Protein 8KHV (pdb70)

Sequence (579 aa):
MPGHPRLLLLSGEEDALKRTISADKTWEKLHQAIVAECDQLVGIEPLKRIQIGRRLLDKSREALRRIFYLSYAWRMTHQLNYLQRAETELLTIAAFSDWNPTHFLDVAEMTMAVSIGYDWLYNDLSEQSRSTIKEAILKKGIEPSMDSKYNSWLRSSNNWNQVCNAGITYGAIAVYEDQPEQSKALISRAVSAVVLPMGDYKPDGAYPEGYSYWGYGTSFNVMLISALDKLFGNDFGLSAQPGFLKTAGYLENMTAPSGNAYNYSDSGLSGELQPAMFWFAKKLNDPSLLWVERSRLMNSNPQNHLRNRLLPAALLWSNGVKVAQMNAPKEAMWVGEGKTPVALMRTSWTDPAAIFVGMKGGSPGTSHAHMDVGSFVMEADGVRWAMDFGMQEYESLESKGVDLWNMKQNSQRWQILRYNNFAHNTLSINDELQAVDGKAPLTAHSSSANFMNAQVDLSSLYKQSIAKANRGIAVVDKAYVVVQDEIETSPAEATVRWTLLTSATVKVTGANQAELTKDGKVLTIQVMEPAQIDFKTWPTEPVYDFDAPNPGTTLVGFEVKLPANTKSVIQVTLTPGSS

Organism: NCBI:txid1597977

Nearest PDB structures (foldseek):
  8khv-assembly1_A  TM=1.002E+00  e=0.000E+00  Spirosoma fluviale
  8khw-assembly1_A  TM=9.689E-01  e=2.640E-63  Bacteroides intestinalis
  8r70-assembly1_A  TM=7.847E-01  e=1.808E-24  Bacteroides thetaiotaomicron VPI-5482
  8r75-assembly2_B  TM=7.652E-01  e=1.909E-23  Bacteroides thetaiotaomicron VPI-5482
  8r71-assembly1_B  TM=7.519E-01  e=3.927E-23  Bacteroides thetaiotaomicron VPI-5482

Solvent-accessible surface area: 21984 Å² total; per-residue (Å²): 118,42,45,20,10,13,0,10,10,35,79,48,56,17,77,46,18,80,156,52,4,84,86,14,180,10,3,50,88,3,17,85,15,0,22,57,23,0,81,117,0,52,72,67,107,41,16,110,60,99,62,126,63,174,100,0,23,64,32,0,74,30,0,0,9,20,0,0,0,0,0,1,0,22,8,11,58,118,82,95,74,8,16,92,19,0,40,62,0,0,63,39,0,8,84,15,91,50,0,10,18,110,25,4,12,0,0,0,0,0,0,0,0,0,0,0,0,2,1,7,0,47,95,71,10,60,118,129,9,44,41,51,0,38,73,3,0,31,123,45,0,5,105,18,0,95,42,97,152,44,24,83,14,31,212,26,56,70,18,77,0,2,0,0,2,0,0,4,1,0,0,0,0,0,0,25,76,67,34,58,129,61,0,93,60,5,7,65,57,2,23,80,14,0,58,84,5,1,30,47,2,105,51,36,0,6,12,9,32,0,18,55,56,0,12,42,0,0,8,2,0,0,0,0,0,6,0,0,42,70,10,67,67,68,16,98,37,1,9,80,44,71,6,0,39,111,0,0,10,0,10,6,10,0,9,2,38,57,37,52,0,0,4,0,1,0,1,28,76,89,27,93,3,27,4,1,1,3,10,0,4,82,78,66,119,49,64,37,18,1,42,18,3,45,56,42,4,62,133,36,86,48,101,95,9,6,154,17,47,10,0,0,0,0,0,13,13,1,68,40,19,104,1,50,134,23,117,18,16,178,120,28,22,38,36,0,86,32,102,4,6,0,0,0,0,3,20,29,33,96,71,100,44,5,9,0,0,0,1,2,0,2,8,0,32,11,56,28,3,0,0,0,0,0,3,2,0,0,3,0,12,50,5,26,1,0,35,8,24,1,60,13,102,47,125,53,1,82,96,119,59,12,69,2,109,47,41,155,65,142,5,56,0,3,80,0,18,41,0,18,0,44,2,2,2,0,0,2,2,58,114,104,63,0,29,15,118,2,140,2,71,18,77,42,102,35,68,65,68,89,112,10,19,0,75,1,42,0,23,44,2,12,141,174,18,6,60,86,1,44,3,19,0,3,0,15,85,109,27,68,0,16,0,54,1,85,2,44,10,32,114,58,97,1,51,0,38,2,3,0,0,0,43,4,95,33,130,55,68,30,77,32,61,0,62,0,58,57,111,84,90,47,0,31,0,74,4,88,83,33,60,154,21,87,20,71,74,41,101,8,115,55,106,98,123,24,9,23,95,13,118,63,26,36,8,0,0,0,64,12,131,9,76,33,114,40,166,22,61,0,47,0,18,0,41,2,42,89,70

Secondary structure (DSSP, 8-state):
---SS-SSS-TTTHHHHHHHHHH-HHHHHHHHHHHHHHHHHHTSPPP----BTTB-HHHHHHHHHHHHHHHHHHHHH--HHHHHHHHHHHHHHHTSS---GGGTHHHHHHHHHHHHHHHHHGGGS-HHHHHHHHHHIIIIIIHHHT-TTT-GGGG--SHHHHHHHHHHHHHHHHTGGGSHHHHHHHHHHHHHHTHHHHGGGTTT---TT-HHHHHHHHHHHHHHHHHHHHHHSS-TTSTTSTTSTTHHHHHHHTB-TTS-B---SS--S-----HHHHHHHHHTT-GGGGHHHHHHHHHS-HHHHTT-TTHHHHHHT-TT--STTPPPPS--EEEE-SSS-EEEEES-SS-TT--EEEEE-B-TTSTT--S-TT-EEEEETTEEEE-------HHHHHHTT--TT--STT-GGGGSGGGSGGGSSSEEETT-PPPTT--B-EEEEE--TTEEEEEEE-GGGGTTT-SEEEEEEEEETTTEEEEEEEEE--SS-EEEEEEEEESSEEEEEETTEEEEEETTEEEEEEEEESS----EEE--S-SSTTSPP-TT-EEEEEEEEE-TT-EEEEEEEEEETT-

Foldseek 3Di:
DAAFPQALAGDPRLVVLVVLCVVAPLSVVLLVVLLVVLVVLLPPDADDQDDDPLDSQVNLLVLLQLQVSLLSNCVNPVDVSSLVSNLVNLLNLLPPPAQRLLVPLSLLSNLQSLLNNCRSCVVVDDPVSNVSNLVSSVPRRQVSCVPPSRPCLLQDLALCLQSNLLSNLSSLVSNCVVPVVVSVVSLVSSLVSNLRNLQQLPAAQAHLQDAARCQRSLLSNLSRQSSCCSNPVGRNCSCVNHRSLNNLVVNLLQQDLLRFGQQFFQGGTHDAQRLVSLVSCQVVVNCLSCLSNLCRSPPPDSVRVSSRSCSVSSSSSVNSDHRVPDDHDPDQWDWDWGQKTKIWHWLDPPDSQIKIKIAIAHALLTFRHALAHGFMWIGGHSFTFFGAPHRDDVPLCVVVPQQCRDSAQPGSVCVQLSRWHQQTQAKDKPVGTFHRPWTKTWDDFDRPNAWGKTKIWRCNRCVVFAPTKMWMWTCGHSFKIKIKIKTFGAQAKMKMWGKTKGLFDWDAPDQFKIWGDDPRWIKMKGWPPPPGWHKDKDDPADPDPSHDGDPSMIMITTMDIGHHRDIGMTMMMIGIPVD

B-factor: mean 13.38, std 8.48, range [1.67, 48.81]

Radius of gyration: 25.75 Å; Cα contacts (8 Å, |Δi|>4): 1289; chains: 1; bounding box: 43×51×82 Å

Structure (mmCIF, N/CA/C/O backbone):
data_8KHV
#
_entry.id   8KHV
#
_cell.length_a   45.917
_cell.length_b   82.096
_cell.length_c   79.885
_cell.angle_alpha   90.000
_cell.angle_beta   106.590
_cell.angle_gamma   90.000
#
_symmetry.space_group_name_H-M   'P 1 21 1'
#
loop_
_entity.id
_entity.type
_entity.pdbx_description
1 polymer 'Heparinase II/III-like protein'
2 non-polymer 'MANGANESE (II) ION'
3 non-polymer 'CALCIUM ION'
4 water water
#
loop_
_atom_site.group_PDB
_atom_site.id
_atom_site.type_symbol
_atom_site.label_atom_id
_atom_site.label_alt_id
_atom_site.label_comp_id
_atom_site.label_asym_id
_atom_site.label_entity_id
_atom_site.label_seq_id
_atom_site.pdbx_PDB_ins_code
_atom_site.Cartn_x
_atom_site.Cartn_y
_atom_site.Cartn_z
_atom_site.occupancy
_atom_site.B_iso_or_equiv
_atom_site.auth_seq_id
_atom_site.auth_comp_id
_atom_site.auth_asym_id
_atom_site.auth_atom_id
_atom_site.pdbx_PDB_model_num
ATOM 1 N N . MET A 1 12 ? -20.709 1.851 2.554 1.00 35.44 34 MET A N 1
ATOM 2 C CA . MET A 1 12 ? -19.461 1.418 3.182 1.00 31.22 34 MET A CA 1
ATOM 3 C C . MET A 1 12 ? -18.240 1.978 2.464 1.00 24.52 34 MET A C 1
ATOM 4 O O . MET A 1 12 ? -18.189 1.984 1.233 1.00 25.02 34 MET A O 1
ATOM 9 N N . PRO A 1 13 ? -17.251 2.438 3.229 1.00 22.08 35 PRO A N 1
ATOM 10 C CA . PRO A 1 13 ? -15.992 2.863 2.610 1.00 19.61 35 PRO A CA 1
ATOM 11 C C . PRO A 1 13 ? -15.369 1.716 1.829 1.00 21.28 35 PRO A C 1
ATOM 12 O O . PRO A 1 13 ? -15.417 0.559 2.252 1.00 23.03 35 PRO A O 1
ATOM 16 N N . GLY A 1 14 ? -14.810 2.039 0.667 1.00 19.74 36 GLY A N 1
ATOM 17 C CA . GLY A 1 14 ? -13.909 1.123 0.002 1.00 17.40 36 GLY A CA 1
ATOM 18 C C . GLY A 1 14 ? -12.563 1.120 0.717 1.00 13.86 36 GLY A C 1
ATOM 19 O O . GLY A 1 14 ? -12.383 1.725 1.774 1.00 15.05 36 GLY A O 1
ATOM 20 N N . HIS A 1 15 ? -11.591 0.451 0.101 1.00 14.19 37 HIS A N 1
ATOM 21 C CA . HIS A 1 15 ? -10.252 0.419 0.680 1.00 11.66 37 HIS A CA 1
ATOM 22 C C . HIS A 1 15 ? -9.587 1.795 0.578 1.00 12.65 37 HIS A C 1
ATOM 23 O O . HIS A 1 15 ? -9.706 2.475 -0.452 1.00 10.51 37 HIS A O 1
ATOM 30 N N . PRO A 1 16 ? -8.871 2.234 1.627 1.00 10.59 38 PRO A N 1
ATOM 31 C CA . PRO A 1 16 ? -8.760 1.494 2.885 1.00 8.89 38 PRO A CA 1
ATOM 32 C C . PRO A 1 16 ? -9.970 1.750 3.764 1.00 9.25 38 PRO A C 1
ATOM 33 O O . PRO A 1 16 ? -10.382 2.902 3.900 1.00 9.50 38 PRO A O 1
ATOM 37 N N . ARG A 1 17 ? -10.519 0.698 4.366 1.00 9.12 39 ARG A N 1
ATOM 38 C CA . ARG A 1 17 ? -11.649 0.853 5.267 1.00 10.08 39 ARG A CA 1
ATOM 39 C C . ARG A 1 17 ? -11.357 0.500 6.727 1.00 8.94 39 ARG A C 1
ATOM 40 O O . ARG A 1 17 ? -12.272 0.590 7.553 1.00 7.24 39 ARG A O 1
ATOM 48 N N . LEU A 1 18 ? -10.119 0.141 7.082 1.00 6.87 40 LEU A N 1
ATOM 49 C CA . LEU A 1 18 ? -9.749 -0.164 8.465 1.00 5.20 40 LEU A CA 1
ATOM 50 C C . LEU A 1 18 ? -9.018 1.014 9.111 1.00 8.52 40 LEU A C 1
ATOM 51 O O . LEU A 1 18 ? -7.925 1.387 8.667 1.00 6.68 40 LEU A O 1
ATOM 56 N N . LEU A 1 19 ? -9.610 1.566 10.179 1.00 10.42 41 LEU A N 1
ATOM 57 C CA . LEU A 1 19 ? -8.989 2.533 11.094 1.00 10.06 41 LEU A CA 1
ATOM 58 C C . LEU A 1 19 ? -8.731 3.913 10.499 1.00 10.62 41 LEU A C 1
ATOM 59 O O . LEU A 1 19 ? -9.000 4.929 11.148 1.00 9.36 41 LEU A O 1
ATOM 64 N N . LEU A 1 20 ? -8.157 3.970 9.299 1.00 7.27 42 LEU A N 1
ATOM 65 C CA . LEU A 1 20 ? -7.769 5.232 8.678 1.00 8.96 42 LEU A CA 1
ATOM 66 C C . LEU A 1 20 ? -8.290 5.234 7.248 1.00 10.72 42 LEU A C 1
ATOM 67 O O . LEU A 1 20 ? -7.782 4.492 6.398 1.00 9.95 42 LEU A O 1
ATOM 72 N N . LEU A 1 21 ? -9.295 6.070 6.983 1.00 6.36 43 LEU A N 1
ATOM 73 C CA . LEU A 1 21 ? -9.997 6.027 5.713 1.00 11.00 43 LEU A CA 1
ATOM 74 C C . LEU A 1 21 ? -9.221 6.796 4.639 1.00 14.56 43 LEU A C 1
ATOM 75 O O . LEU A 1 21 ? -8.209 7.450 4.908 1.00 10.95 43 LEU A O 1
ATOM 80 N N . SER A 1 22 ? -9.743 6.723 3.409 1.00 13.40 44 SER A N 1
ATOM 81 C CA . SER A 1 22 ? -9.002 7.021 2.179 1.00 18.71 44 SER A CA 1
ATOM 82 C C . SER A 1 22 ? -8.096 8.245 2.233 1.00 25.02 44 SER A C 1
ATOM 83 O O . SER A 1 22 ? -6.907 8.159 1.901 1.00 38.64 44 SER A O 1
ATOM 86 N N . GLY A 1 23 ? -8.633 9.402 2.605 1.00 22.03 45 GLY A N 1
ATOM 87 C CA . GLY A 1 23 ? -7.829 10.614 2.594 1.00 23.65 45 GLY A CA 1
ATOM 88 C C . GLY A 1 23 ? -7.396 11.107 3.944 1.00 23.94 45 GLY A C 1
ATOM 89 O O . GLY A 1 23 ? -6.887 12.248 4.043 1.00 25.39 45 GLY A O 1
ATOM 90 N N . GLU A 1 24 ? -7.557 10.326 5.000 1.00 19.78 46 GLU A N 1
ATOM 91 C CA . GLU A 1 24 ? -7.389 10.829 6.347 1.00 16.41 46 GLU A CA 1
ATOM 92 C C . GLU A 1 24 ? -5.932 10.970 6.767 1.00 17.91 46 GLU A C 1
ATOM 93 O O . GLU A 1 24 ? -5.675 11.549 7.827 1.00 18.02 46 GLU A O 1
ATOM 99 N N . GLU A 1 25 ? -4.973 10.463 5.980 1.00 18.00 47 GLU A N 1
ATOM 100 C CA . GLU A 1 25 ? -3.574 10.622 6.369 1.00 19.63 47 GLU A CA 1
ATOM 101 C C . GLU A 1 25 ? -3.132 12.079 6.291 1.00 22.04 47 GLU A C 1
ATOM 102 O O . GLU A 1 25 ? -2.242 12.496 7.043 1.00 20.00 47 GLU A O 1
ATOM 108 N N . ASP A 1 26 ? -3.758 12.872 5.415 1.00 23.52 48 ASP A N 1
ATOM 109 C CA . ASP A 1 26 ? -3.338 14.260 5.226 1.00 28.05 48 ASP A CA 1
ATOM 110 C C . ASP A 1 26 ? -3.534 15.073 6.497 1.00 19.49 48 ASP A C 1
ATOM 111 O O . ASP A 1 26 ? -2.599 15.724 6.976 1.00 23.14 48 ASP A O 1
ATOM 116 N N . ALA A 1 27 ? -4.738 15.022 7.075 1.00 22.99 49 ALA A N 1
ATOM 117 C CA . ALA A 1 27 ? -4.977 15.697 8.350 1.00 24.84 49 ALA A CA 1
ATOM 118 C C . ALA A 1 27 ? -4.096 15.134 9.461 1.00 23.46 49 ALA A C 1
ATOM 119 O O . ALA A 1 27 ? -3.646 15.875 10.344 1.00 22.84 49 ALA A O 1
ATOM 121 N N . LEU A 1 28 ? -3.847 13.823 9.444 1.00 21.72 50 LEU A N 1
ATOM 122 C CA . LEU A 1 28 ? -2.954 13.228 10.433 1.00 19.40 50 LEU A CA 1
ATOM 123 C C . LEU A 1 28 ? -1.557 13.829 10.337 1.00 21.07 50 LEU A C 1
ATOM 124 O O . LEU A 1 28 ? -0.949 14.183 11.355 1.00 20.51 50 LEU A O 1
ATOM 129 N N . LYS A 1 29 ? -1.043 13.966 9.113 1.00 18.47 51 LYS A N 1
ATOM 130 C CA . LYS A 1 29 ? 0.275 14.555 8.909 1.00 24.48 51 LYS A CA 1
ATOM 131 C C . LYS A 1 29 ? 0.383 15.928 9.555 1.00 20.34 51 LYS A C 1
ATOM 132 O O . LYS A 1 29 ? 1.434 16.279 10.101 1.00 23.84 51 LYS A O 1
ATOM 138 N N . ARG A 1 30 ? -0.693 16.717 9.503 1.00 22.93 52 ARG A N 1
ATOM 139 C CA . ARG A 1 30 ? -0.638 18.099 9.977 1.00 25.01 52 ARG A CA 1
ATOM 140 C C . ARG A 1 30 ? -0.457 18.158 11.487 1.00 24.68 52 ARG A C 1
ATOM 141 O O . ARG A 1 30 ? 0.361 18.936 11.998 1.00 25.58 52 ARG A O 1
ATOM 149 N N . THR A 1 31 ? -1.233 17.359 12.225 1.00 23.08 53 THR A N 1
ATOM 150 C CA . THR A 1 31 ? -1.091 17.366 13.676 1.00 25.66 53 THR A CA 1
ATOM 151 C C . THR A 1 31 ? 0.274 16.830 14.081 1.00 22.93 53 THR A C 1
ATOM 152 O O . THR A 1 31 ? 0.905 17.354 15.005 1.00 26.71 53 THR A O 1
ATOM 156 N N . ILE A 1 32 ? 0.767 15.817 13.365 1.00 25.54 54 ILE A N 1
ATOM 157 C CA . ILE A 1 32 ? 2.064 15.228 13.689 1.00 25.67 54 ILE A CA 1
ATOM 158 C C . ILE A 1 32 ? 3.181 16.239 13.461 1.00 25.72 54 ILE A C 1
ATOM 159 O O . ILE A 1 32 ? 4.123 16.337 14.257 1.00 29.26 54 ILE A O 1
ATOM 164 N N . SER A 1 33 ? 3.079 17.034 12.391 1.00 27.16 55 SER A N 1
ATOM 165 C CA . SER A 1 33 ? 4.074 18.068 12.129 1.00 27.26 55 SER A CA 1
ATOM 166 C C . SER A 1 33 ? 4.001 19.217 13.124 1.00 24.72 55 SER A C 1
ATOM 167 O O . SER A 1 33 ? 4.970 19.973 13.249 1.00 27.66 55 SER A O 1
ATOM 170 N N . ALA A 1 34 ? 2.878 19.377 13.820 1.00 24.37 56 ALA A N 1
ATOM 171 C CA . ALA A 1 34 ? 2.701 20.474 14.759 1.00 22.70 56 ALA A CA 1
ATOM 172 C C . ALA A 1 34 ? 3.154 20.132 16.171 1.00 22.25 56 ALA A C 1
ATOM 173 O O . ALA A 1 34 ? 3.202 21.025 17.023 1.00 22.34 56 ALA A O 1
ATOM 175 N N . ASP A 1 35 ? 3.482 18.872 16.444 1.00 21.06 57 ASP A N 1
ATOM 176 C CA . ASP A 1 35 ? 3.922 18.449 17.765 1.00 18.91 57 ASP A CA 1
ATOM 177 C C . ASP A 1 35 ? 5.282 17.781 17.642 1.00 18.55 57 ASP A C 1
ATOM 178 O O . ASP A 1 35 ? 5.454 16.839 16.858 1.00 15.33 57 ASP A O 1
ATOM 183 N N . LYS A 1 36 ? 6.255 18.285 18.403 1.00 15.50 58 LYS A N 1
ATOM 184 C CA . LYS A 1 36 ? 7.603 17.733 18.322 1.00 16.46 58 LYS A CA 1
ATOM 185 C C . LYS A 1 36 ? 7.662 16.292 18.798 1.00 14.59 58 LYS A C 1
ATOM 186 O O . LYS A 1 36 ? 8.445 15.498 18.264 1.00 11.49 58 LYS A O 1
ATOM 192 N N . THR A 1 37 ? 6.865 15.945 19.808 1.00 11.94 59 THR A N 1
ATOM 193 C CA . THR A 1 37 ? 6.909 14.590 20.348 1.00 11.38 59 THR A CA 1
ATOM 194 C C . THR A 1 37 ? 6.319 13.594 19.356 1.00 13.50 59 THR A C 1
ATOM 195 O O . THR A 1 37 ? 6.926 12.554 19.070 1.00 13.78 59 THR A O 1
ATOM 199 N N . TRP A 1 38 ? 5.132 13.890 18.820 1.00 12.37 60 TRP A N 1
ATOM 200 C CA . TRP A 1 38 ? 4.558 13.007 17.807 1.00 11.97 60 TRP A CA 1
ATOM 201 C C . TRP A 1 38 ? 5.467 12.907 16.591 1.00 15.70 60 TRP A C 1
ATOM 202 O O . TRP A 1 38 ? 5.624 11.826 16.011 1.00 12.34 60 TRP A O 1
ATOM 213 N N . GLU A 1 39 ? 6.093 14.022 16.195 1.00 14.68 61 GLU A N 1
ATOM 214 C CA . GLU A 1 39 ? 6.941 13.983 15.009 1.00 13.87 61 GLU A CA 1
ATOM 215 C C . GLU A 1 39 ? 8.131 13.056 15.215 1.00 14.31 61 GLU A C 1
ATOM 216 O O . GLU A 1 39 ? 8.533 12.340 14.291 1.00 13.49 61 GLU A O 1
ATOM 222 N N . LYS A 1 40 ? 8.704 13.040 16.423 1.00 13.78 62 LYS A N 1
ATOM 223 C CA . LYS A 1 40 ? 9.861 12.185 16.651 1.00 12.43 62 LYS A CA 1
ATOM 224 C C . LYS A 1 40 ? 9.460 10.714 16.694 1.00 14.05 62 LYS A C 1
ATOM 225 O O . LYS A 1 40 ? 10.238 9.850 16.272 1.00 10.97 62 LYS A O 1
ATOM 231 N N . LEU A 1 41 ? 8.241 10.410 17.153 1.00 12.60 63 LEU A N 1
ATOM 232 C CA . LEU A 1 41 ? 7.744 9.036 17.066 1.00 10.88 63 LEU A CA 1
ATOM 233 C C . LEU A 1 41 ? 7.509 8.625 15.615 1.00 11.79 63 LEU A C 1
ATOM 234 O O . LEU A 1 41 ? 7.909 7.530 15.196 1.00 11.48 63 LEU A O 1
ATOM 239 N N . HIS A 1 42 ? 6.868 9.493 14.832 1.00 13.73 64 HIS A N 1
ATOM 240 C CA . HIS A 1 42 ? 6.638 9.197 13.425 1.00 11.23 64 HIS A CA 1
ATOM 241 C C . HIS A 1 42 ? 7.953 8.956 12.690 1.00 15.89 64 HIS A C 1
ATOM 242 O O . HIS A 1 42 ? 8.065 8.027 11.881 1.00 12.63 64 HIS A O 1
ATOM 249 N N . GLN A 1 43 ? 8.968 9.777 12.964 1.00 16.47 65 GLN A N 1
ATOM 250 C CA . GLN A 1 43 ? 10.232 9.611 12.257 1.00 16.62 65 GLN A CA 1
ATOM 251 C C . GLN A 1 43 ? 10.967 8.352 12.701 1.00 16.79 65 GLN A C 1
ATOM 252 O O . GLN A 1 43 ? 11.682 7.742 11.893 1.00 16.43 65 GLN A O 1
ATOM 258 N N . ALA A 1 44 ? 10.808 7.945 13.966 1.00 9.31 66 ALA A N 1
ATOM 259 C CA . ALA A 1 44 ? 11.397 6.687 14.415 1.00 13.58 66 ALA A CA 1
ATOM 260 C C . ALA A 1 44 ? 10.794 5.502 13.672 1.00 10.96 66 ALA A C 1
ATOM 261 O O . ALA A 1 44 ? 11.504 4.553 13.321 1.00 10.74 66 ALA A O 1
ATOM 263 N N . ILE A 1 45 ? 9.482 5.538 13.430 1.00 10.17 67 ILE A N 1
ATOM 264 C CA . ILE A 1 45 ? 8.833 4.471 12.677 1.00 10.13 67 ILE A CA 1
ATOM 265 C C . ILE A 1 45 ? 9.347 4.452 11.244 1.00 10.89 67 ILE A C 1
ATOM 266 O O . ILE A 1 45 ? 9.661 3.389 10.693 1.00 7.44 67 ILE A O 1
ATOM 271 N N . VAL A 1 46 ? 9.421 5.630 10.615 1.00 9.31 68 VAL A N 1
ATOM 272 C CA . VAL A 1 46 ? 9.884 5.700 9.231 1.00 10.93 68 VAL A CA 1
ATOM 273 C C . VAL A 1 46 ? 11.304 5.171 9.125 1.00 11.78 68 VAL A C 1
ATOM 274 O O . VAL A 1 46 ? 11.627 4.396 8.215 1.00 13.29 68 VAL A O 1
ATOM 278 N N . ALA A 1 47 ? 12.169 5.554 10.068 1.00 13.29 69 ALA A N 1
ATOM 279 C CA . ALA A 1 47 ? 13.536 5.052 10.064 1.00 13.07 69 ALA A CA 1
ATOM 280 C C . ALA A 1 47 ? 13.593 3.560 10.367 1.00 13.30 69 ALA A C 1
ATOM 281 O O . ALA A 1 47 ? 14.469 2.862 9.850 1.00 15.23 69 ALA A O 1
ATOM 283 N N . GLU A 1 48 ? 12.683 3.045 11.195 1.00 9.51 70 GLU A N 1
ATOM 284 C CA . GLU A 1 48 ? 12.647 1.598 11.399 1.00 12.79 70 GLU A CA 1
ATOM 285 C C . GLU A 1 48 ? 12.237 0.876 10.116 1.00 12.73 70 GLU A C 1
ATOM 286 O O . GLU A 1 48 ? 12.763 -0.202 9.808 1.00 12.21 70 GLU A O 1
ATOM 292 N N . CYS A 1 49 ? 11.307 1.459 9.350 1.00 8.68 71 CYS A N 1
ATOM 293 C CA . CYS A 1 49 ? 10.905 0.856 8.081 1.00 11.70 71 CYS A CA 1
ATOM 294 C C . CYS A 1 49 ? 12.066 0.807 7.093 1.00 15.05 71 CYS A C 1
ATOM 295 O O . CYS A 1 49 ? 12.183 -0.141 6.305 1.00 14.12 71 CYS A O 1
ATOM 298 N N . ASP A 1 50 ? 12.898 1.853 7.082 1.00 11.28 72 ASP A N 1
ATOM 299 C CA . ASP A 1 50 ? 14.092 1.832 6.242 1.00 17.05 72 ASP A CA 1
ATOM 300 C C . ASP A 1 50 ? 14.961 0.628 6.578 1.00 16.90 72 ASP A C 1
ATOM 301 O O . ASP A 1 50 ? 15.528 -0.011 5.685 1.00 16.64 72 ASP A O 1
ATOM 306 N N . GLN A 1 51 ? 15.067 0.294 7.864 1.00 12.65 73 GLN A N 1
ATOM 307 C CA . GLN A 1 51 ? 15.808 -0.900 8.241 1.00 13.12 73 GLN A CA 1
ATOM 308 C C . GLN A 1 51 ? 15.083 -2.156 7.791 1.00 14.59 73 GLN A C 1
ATOM 309 O O . GLN A 1 51 ? 15.720 -3.098 7.305 1.00 13.03 73 GLN A O 1
ATOM 315 N N . LEU A 1 52 ? 13.748 -2.181 7.911 1.00 14.85 74 LEU A N 1
ATOM 316 C CA . LEU A 1 52 ? 13.001 -3.385 7.553 1.00 11.79 74 LEU A CA 1
ATOM 317 C C . LEU A 1 52 ? 13.143 -3.718 6.070 1.00 11.96 74 LEU A C 1
ATOM 318 O O . LEU A 1 52 ? 13.120 -4.899 5.697 1.00 12.36 74 LEU A O 1
ATOM 323 N N . VAL A 1 53 ? 13.326 -2.700 5.217 1.00 13.40 75 VAL A N 1
ATOM 324 C CA . VAL A 1 53 ? 13.506 -2.945 3.785 1.00 13.50 75 VAL A CA 1
ATOM 325 C C . VAL A 1 53 ? 14.624 -3.949 3.534 1.00 15.72 75 VAL A C 1
ATOM 326 O O . VAL A 1 53 ? 14.528 -4.776 2.621 1.00 16.23 75 VAL A O 1
ATOM 330 N N . GLY A 1 54 ? 15.672 -3.927 4.357 1.00 13.86 76 GLY A N 1
ATOM 331 C CA . GLY A 1 54 ? 16.806 -4.821 4.225 1.00 18.83 76 GLY A CA 1
ATOM 332 C C . GLY A 1 54 ? 16.767 -6.087 5.057 1.00 18.85 76 GLY A C 1
ATOM 333 O O . GLY A 1 54 ? 17.761 -6.824 5.080 1.00 20.58 76 GLY A O 1
ATOM 334 N N . ILE A 1 55 ? 15.665 -6.371 5.742 1.00 13.43 77 ILE A N 1
ATOM 335 C CA . ILE A 1 55 ? 15.552 -7.543 6.603 1.00 15.02 77 ILE A CA 1
ATOM 336 C C . ILE A 1 55 ? 14.724 -8.595 5.878 1.00 13.70 77 ILE A C 1
ATOM 337 O O . ILE A 1 55 ? 13.769 -8.264 5.167 1.00 12.85 77 ILE A O 1
ATOM 342 N N . GLU A 1 56 ? 15.107 -9.860 6.042 1.00 14.38 78 GLU A N 1
ATOM 343 C CA . GLU A 1 56 ? 14.493 -10.942 5.285 1.00 14.74 78 GLU A CA 1
ATOM 344 C C . GLU A 1 56 ? 13.073 -11.233 5.782 1.00 13.77 78 GLU A C 1
ATOM 345 O O . GLU A 1 56 ? 12.761 -11.043 6.963 1.00 11.57 78 GLU A O 1
ATOM 351 N N . PRO A 1 57 ? 12.190 -11.675 4.887 1.00 14.50 79 PRO A N 1
ATOM 352 C CA . PRO A 1 57 ? 10.827 -12.035 5.297 1.00 12.23 79 PRO A CA 1
ATOM 353 C C . PRO A 1 57 ? 10.806 -13.145 6.337 1.00 15.28 79 PRO A C 1
ATOM 354 O O . PRO A 1 57 ? 11.741 -13.941 6.467 1.00 16.18 79 PRO A O 1
ATOM 358 N N . LEU A 1 58 ? 9.703 -13.190 7.080 1.00 9.26 80 LEU A N 1
ATOM 359 C CA . LEU A 1 58 ? 9.513 -14.195 8.118 1.00 12.60 80 LEU A CA 1
ATOM 360 C C . LEU A 1 58 ? 9.394 -15.599 7.533 1.00 16.09 80 LEU A C 1
ATOM 361 O O . LEU A 1 58 ? 8.940 -15.795 6.403 1.00 10.98 80 LEU A O 1
ATOM 366 N N . LYS A 1 59 ? 9.771 -16.581 8.346 1.00 17.41 81 LYS A N 1
ATOM 367 C CA . LYS A 1 59 ? 9.572 -17.993 8.059 1.00 19.11 81 LYS A CA 1
ATOM 368 C C . LYS A 1 59 ? 8.574 -18.584 9.049 1.00 18.60 81 LYS A C 1
ATOM 369 O O . LYS A 1 59 ? 8.428 -18.100 10.176 1.00 22.79 81 LYS A O 1
ATOM 375 N N . ARG A 1 60 ? 7.889 -19.643 8.626 1.00 19.81 82 ARG A N 1
ATOM 376 C CA . ARG A 1 60 ? 6.856 -20.275 9.450 1.00 22.43 82 ARG A CA 1
ATOM 377 C C . ARG A 1 60 ? 7.503 -21.308 10.372 1.00 25.46 82 ARG A C 1
ATOM 378 O O . ARG A 1 60 ? 7.398 -22.521 10.181 1.00 26.65 82 ARG A O 1
ATOM 386 N N . ILE A 1 61 ? 8.181 -20.809 11.401 1.00 22.83 83 ILE A N 1
ATOM 387 C CA . ILE A 1 61 ? 8.865 -21.654 12.374 1.00 24.14 83 ILE A CA 1
ATOM 388 C C . ILE A 1 61 ? 8.271 -21.382 13.749 1.00 23.90 83 ILE A C 1
ATOM 389 O O . ILE A 1 61 ? 8.307 -20.245 14.238 1.00 22.69 83 ILE A O 1
ATOM 394 N N . GLN A 1 62 ? 7.726 -22.425 14.368 1.00 22.46 84 GLN A N 1
ATOM 395 C CA . GLN A 1 62 ? 7.172 -22.320 15.706 1.00 26.16 84 GLN A CA 1
ATOM 396 C C . GLN A 1 62 ? 8.274 -22.397 16.758 1.00 29.10 84 GLN A C 1
ATOM 397 O O . GLN A 1 62 ? 9.386 -22.877 16.509 1.00 29.63 84 GLN A O 1
ATOM 403 N N . ILE A 1 63 ? 7.949 -21.901 17.946 1.00 26.83 85 ILE A N 1
ATOM 404 C CA . ILE A 1 63 ? 8.668 -22.226 19.171 1.00 33.27 85 ILE A CA 1
ATOM 405 C C . ILE A 1 63 ? 7.724 -23.086 19.997 1.00 33.87 85 ILE A C 1
ATOM 406 O O . ILE A 1 63 ? 6.734 -22.584 20.545 1.00 27.94 85 ILE A O 1
ATOM 411 N N . GLY A 1 64 ? 8.001 -24.386 20.054 1.00 35.26 86 GLY A N 1
ATOM 412 C CA . GLY A 1 64 ? 7.058 -25.292 20.689 1.00 34.09 86 GLY A CA 1
ATOM 413 C C . GLY A 1 64 ? 5.750 -25.330 19.921 1.00 30.37 86 GLY A C 1
ATOM 414 O O . GLY A 1 64 ? 5.723 -25.518 18.698 1.00 31.65 86 GLY A O 1
ATOM 415 N N . ARG A 1 65 ? 4.650 -25.128 20.643 1.00 31.62 87 ARG A N 1
ATOM 416 C CA . ARG A 1 65 ? 3.306 -25.224 20.087 1.00 35.03 87 ARG A CA 1
ATOM 417 C C . ARG A 1 65 ? 2.837 -23.945 19.398 1.00 27.45 87 ARG A C 1
ATOM 418 O O . ARG A 1 65 ? 1.742 -23.944 18.830 1.00 21.21 87 ARG A O 1
ATOM 426 N N . ARG A 1 66 ? 3.627 -22.869 19.424 1.00 27.51 88 ARG A N 1
ATOM 427 C CA . ARG A 1 66 ? 3.157 -21.535 19.056 1.00 22.78 88 ARG A CA 1
ATOM 428 C C . ARG A 1 66 ? 3.943 -20.969 17.881 1.00 22.27 88 ARG A C 1
ATOM 429 O O . ARG A 1 66 ? 5.178 -21.036 17.858 1.00 24.88 88 ARG A O 1
ATOM 437 N N . LEU A 1 67 ? 3.219 -20.397 16.922 1.00 19.10 89 LEU A N 1
ATOM 438 C CA . LEU A 1 67 ? 3.754 -19.496 15.913 1.00 13.78 89 LEU A CA 1
ATOM 439 C C . LEU A 1 67 ? 3.639 -18.027 16.336 1.00 13.05 89 LEU A C 1
ATOM 440 O O . LEU A 1 67 ? 3.940 -17.134 15.536 1.00 12.94 89 LEU A O 1
ATOM 445 N N . LEU A 1 68 ? 3.255 -17.766 17.591 1.00 10.90 90 LEU A N 1
ATOM 446 C CA . LEU A 1 68 ? 2.809 -16.430 17.993 1.00 10.99 90 LEU A CA 1
ATOM 447 C C . LEU A 1 68 ? 3.891 -15.369 17.821 1.00 12.73 90 LEU A C 1
ATOM 448 O O . LEU A 1 68 ? 3.582 -14.216 17.486 1.00 9.49 90 LEU A O 1
ATOM 453 N N . ASP A 1 69 ? 5.159 -15.725 18.046 1.00 13.00 91 ASP A N 1
ATOM 454 C CA . ASP A 1 69 ? 6.224 -14.738 17.893 1.00 12.66 91 ASP A CA 1
ATOM 455 C C . ASP A 1 69 ? 6.294 -14.231 16.458 1.00 14.49 91 ASP A C 1
ATOM 456 O O . ASP A 1 69 ? 6.538 -13.043 16.218 1.00 10.30 91 ASP A O 1
ATOM 461 N N . LYS A 1 70 ? 6.057 -15.116 15.490 1.00 10.41 92 LYS A N 1
ATOM 462 C CA . LYS A 1 70 ? 6.069 -14.713 14.092 1.00 11.66 92 LYS A CA 1
ATOM 463 C C . LYS A 1 70 ? 4.832 -13.899 13.729 1.00 10.95 92 LYS A C 1
ATOM 464 O O . LYS A 1 70 ? 4.940 -12.916 12.990 1.00 8.41 92 LYS A O 1
ATOM 470 N N . SER A 1 71 ? 3.647 -14.303 14.212 1.00 8.76 93 SER A N 1
ATOM 471 C CA . SER A 1 71 ? 2.440 -13.532 13.914 1.00 7.07 93 SER A CA 1
ATOM 472 C C . SER A 1 71 ? 2.555 -12.123 14.478 1.00 8.32 93 SER A C 1
ATOM 473 O O . SER A 1 71 ? 2.146 -11.150 13.832 1.00 4.19 93 SER A O 1
ATOM 476 N N . ARG A 1 72 ? 3.131 -11.995 15.678 1.00 5.57 94 ARG A N 1
ATOM 477 C CA . ARG A 1 72 ? 3.278 -10.674 16.284 1.00 8.91 94 ARG A CA 1
ATOM 478 C C . ARG A 1 72 ? 4.277 -9.824 15.512 1.00 7.34 94 ARG A C 1
ATOM 479 O O . ARG A 1 72 ? 4.033 -8.637 15.272 1.00 5.60 94 ARG A O 1
ATOM 487 N N . GLU A 1 73 ? 5.404 -10.417 15.103 1.00 5.64 95 GLU A N 1
ATOM 488 C CA . GLU A 1 73 ? 6.366 -9.674 14.295 1.00 7.55 95 GLU A CA 1
ATOM 489 C C . GLU A 1 73 ? 5.787 -9.325 12.928 1.00 6.77 95 GLU A C 1
ATOM 490 O O . GLU A 1 73 ? 6.089 -8.260 12.376 1.00 7.74 95 GLU A O 1
ATOM 496 N N . ALA A 1 74 ? 4.973 -10.219 12.358 1.00 4.00 96 ALA A N 1
ATOM 497 C CA . ALA A 1 74 ? 4.304 -9.902 11.097 1.00 7.35 96 ALA A CA 1
ATOM 498 C C . ALA A 1 74 ? 3.398 -8.693 11.258 1.00 5.40 96 ALA A C 1
ATOM 499 O O . ALA A 1 74 ? 3.373 -7.807 10.399 1.00 4.98 96 ALA A O 1
ATOM 501 N N . LEU A 1 75 ? 2.633 -8.654 12.348 1.00 6.49 97 LEU A N 1
ATOM 502 C CA . LEU A 1 75 ? 1.792 -7.496 12.630 1.00 6.01 97 LEU A CA 1
ATOM 503 C C . LEU A 1 75 ? 2.626 -6.229 12.770 1.00 5.37 97 LEU A C 1
ATOM 504 O O . LEU A 1 75 ? 2.297 -5.194 12.176 1.00 6.59 97 LEU A O 1
ATOM 509 N N . ARG A 1 76 ? 3.730 -6.293 13.521 1.00 7.21 98 ARG A N 1
ATOM 510 C CA . ARG A 1 76 ? 4.593 -5.121 13.658 1.00 8.13 98 ARG A CA 1
ATOM 511 C C . ARG A 1 76 ? 5.131 -4.670 12.301 1.00 6.33 98 ARG A C 1
ATOM 512 O O . ARG A 1 76 ? 5.029 -3.493 11.939 1.00 4.56 98 ARG A O 1
ATOM 520 N N . ARG A 1 77 ? 5.692 -5.599 11.521 1.00 5.81 99 ARG A N 1
ATOM 521 C CA . ARG A 1 77 ? 6.276 -5.223 10.229 1.00 4.40 99 ARG A CA 1
ATOM 522 C C . ARG A 1 77 ? 5.238 -4.652 9.267 1.00 7.83 99 ARG A C 1
ATOM 523 O O . ARG A 1 77 ? 5.491 -3.643 8.594 1.00 5.14 99 ARG A O 1
ATOM 531 N N . ILE A 1 78 ? 4.085 -5.315 9.136 1.00 4.73 100 ILE A N 1
ATOM 532 C CA . ILE A 1 78 ? 3.144 -4.907 8.093 1.00 6.18 100 ILE A CA 1
ATOM 533 C C . ILE A 1 78 ? 2.416 -3.626 8.492 1.00 7.44 100 ILE A C 1
ATOM 534 O O . ILE A 1 78 ? 2.211 -2.732 7.658 1.00 4.91 100 ILE A O 1
ATOM 539 N N . PHE A 1 79 ? 2.066 -3.492 9.776 1.00 3.41 101 PHE A N 1
ATOM 540 C CA . PHE A 1 79 ? 1.466 -2.250 10.262 1.00 4.30 101 PHE A CA 1
ATOM 541 C C . PHE A 1 79 ? 2.427 -1.075 10.087 1.00 5.97 101 PHE A C 1
ATOM 542 O O . PHE A 1 79 ? 2.030 0.001 9.620 1.00 5.72 101 PHE A O 1
ATOM 550 N N . TYR A 1 80 ? 3.696 -1.259 10.459 1.00 6.03 102 TYR A N 1
ATOM 551 C CA . TYR A 1 80 ? 4.667 -0.171 10.346 1.00 7.58 102 TYR A CA 1
ATOM 552 C C . TYR A 1 80 ? 4.858 0.229 8.891 1.00 5.02 102 TYR A C 1
ATOM 553 O O . TYR A 1 80 ? 4.764 1.412 8.545 1.00 5.51 102 TYR A O 1
ATOM 562 N N . LEU A 1 81 ? 5.125 -0.756 8.025 1.00 4.84 103 LEU A N 1
ATOM 563 C CA . LEU A 1 81 ? 5.378 -0.478 6.609 1.00 5.18 103 LEU A CA 1
ATOM 564 C C . LEU A 1 81 ? 4.144 0.080 5.914 1.00 7.67 103 LEU A C 1
ATOM 565 O O . LEU A 1 81 ? 4.257 0.947 5.034 1.00 6.38 103 LEU A O 1
ATOM 570 N N . SER A 1 82 ? 2.953 -0.415 6.268 1.00 6.02 104 SER A N 1
ATOM 571 C CA . SER A 1 82 ? 1.754 0.090 5.602 1.00 8.06 104 SER A CA 1
ATOM 572 C C . SER A 1 82 ? 1.478 1.521 6.024 1.00 6.59 104 SER A C 1
ATOM 573 O O . SER A 1 82 ? 1.049 2.346 5.209 1.00 6.88 104 SER A O 1
ATOM 576 N N . TYR A 1 83 ? 1.710 1.824 7.302 1.00 8.86 105 TYR A N 1
ATOM 577 C CA . TYR A 1 83 ? 1.634 3.205 7.772 1.00 7.70 105 TYR A CA 1
ATOM 578 C C . TYR A 1 83 ? 2.636 4.090 7.033 1.00 8.66 105 TYR A C 1
ATOM 579 O O . TYR A 1 83 ? 2.288 5.175 6.549 1.00 8.00 105 TYR A O 1
ATOM 588 N N . ALA A 1 84 ? 3.889 3.634 6.925 1.00 7.23 106 ALA A N 1
ATOM 589 C CA . ALA A 1 84 ? 4.917 4.442 6.272 1.00 9.58 106 ALA A CA 1
ATOM 590 C C . ALA A 1 84 ? 4.589 4.682 4.802 1.00 9.48 106 ALA A C 1
ATOM 591 O O . ALA A 1 84 ? 4.816 5.785 4.278 1.00 8.96 106 ALA A O 1
ATOM 593 N N . TRP A 1 85 ? 4.075 3.657 4.116 1.00 6.53 107 TRP A N 1
ATOM 594 C CA . TRP A 1 85 ? 3.690 3.826 2.720 1.00 11.05 107 TRP A CA 1
ATOM 595 C C . TRP A 1 85 ? 2.596 4.874 2.576 1.00 13.73 107 TRP A C 1
ATOM 596 O O . TRP A 1 85 ? 2.676 5.748 1.704 1.00 12.63 107 TRP A O 1
ATOM 607 N N . ARG A 1 86 ? 1.557 4.799 3.416 1.00 9.22 108 ARG A N 1
ATOM 608 C CA . ARG A 1 86 ? 0.466 5.760 3.290 1.00 11.82 108 ARG A CA 1
ATOM 609 C C . ARG A 1 86 ? 0.900 7.171 3.671 1.00 13.61 108 ARG A C 1
ATOM 610 O O . ARG A 1 86 ? 0.344 8.144 3.151 1.00 13.36 108 ARG A O 1
ATOM 618 N N . MET A 1 87 ? 1.901 7.305 4.546 1.00 8.55 109 MET A N 1
ATOM 619 C CA . MET A 1 87 ? 2.347 8.623 4.989 1.00 11.61 109 MET A CA 1
ATOM 620 C C . MET A 1 87 ? 3.455 9.225 4.128 1.00 13.40 109 MET A C 1
ATOM 621 O O . MET A 1 87 ? 3.606 10.455 4.115 1.00 13.39 109 MET A O 1
ATOM 626 N N . THR A 1 88 ? 4.225 8.409 3.401 1.00 11.02 110 THR A N 1
ATOM 627 C CA . THR A 1 88 ? 5.338 8.919 2.606 1.00 16.02 110 THR A CA 1
ATOM 628 C C . THR A 1 88 ? 5.263 8.587 1.126 1.00 18.47 110 THR A C 1
ATOM 629 O O . THR A 1 88 ? 5.952 9.245 0.335 1.00 18.65 110 THR A O 1
ATOM 633 N N . HIS A 1 89 ? 4.492 7.567 0.742 1.00 12.93 111 HIS A N 1
ATOM 634 C CA . HIS A 1 89 ? 4.441 7.050 -0.627 1.00 17.71 111 HIS A CA 1
ATOM 635 C C . HIS A 1 89 ? 5.834 6.715 -1.161 1.00 17.24 111 HIS A C 1
ATOM 636 O O . HIS A 1 89 ? 6.126 6.877 -2.348 1.00 17.46 111 HIS A O 1
ATOM 643 N N . GLN A 1 90 ? 6.701 6.220 -0.280 1.00 13.99 112 GLN A N 1
ATOM 644 C CA . GLN A 1 90 ? 7.988 5.676 -0.701 1.00 16.58 112 GLN A CA 1
ATOM 645 C C . GLN A 1 90 ? 7.791 4.250 -1.216 1.00 16.57 112 GLN A C 1
ATOM 646 O O . GLN A 1 90 ? 7.329 3.371 -0.481 1.00 13.44 112 GLN A O 1
ATOM 652 N N . LEU A 1 91 ? 8.151 4.025 -2.484 1.00 16.39 113 LEU A N 1
ATOM 653 C CA . LEU A 1 91 ? 7.876 2.745 -3.135 1.00 13.05 113 LEU A CA 1
ATOM 654 C C . LEU A 1 91 ? 8.484 1.571 -2.373 1.00 10.13 113 LEU A C 1
ATOM 655 O O . LEU A 1 91 ? 7.894 0.485 -2.323 1.00 12.36 113 LEU A O 1
ATOM 660 N N . ASN A 1 92 ? 9.668 1.769 -1.791 1.00 11.09 114 ASN A N 1
ATOM 661 C CA . ASN A 1 92 ? 10.327 0.739 -0.986 1.00 14.92 114 ASN A CA 1
ATOM 662 C C . ASN A 1 92 ? 9.407 0.125 0.065 1.00 13.13 114 ASN A C 1
ATOM 663 O O . ASN A 1 92 ? 9.481 -1.080 0.341 1.00 10.01 114 ASN A O 1
ATOM 668 N N . TYR A 1 93 ? 8.586 0.953 0.718 1.00 11.32 115 TYR A N 1
ATOM 669 C CA . TYR A 1 93 ? 7.746 0.445 1.802 1.00 9.07 115 TYR A CA 1
ATOM 670 C C . TYR A 1 93 ? 6.608 -0.410 1.255 1.00 10.36 115 TYR A C 1
ATOM 671 O O . TYR A 1 93 ? 6.275 -1.458 1.829 1.00 8.45 115 TYR A O 1
ATOM 680 N N . LEU A 1 94 ? 6.014 0.020 0.136 1.00 8.43 116 LEU A N 1
ATOM 681 C CA . LEU A 1 94 ? 4.972 -0.764 -0.510 1.00 9.17 116 LEU A CA 1
ATOM 682 C C . LEU A 1 94 ? 5.501 -2.127 -0.930 1.00 9.55 116 LEU A C 1
ATOM 683 O O . LEU A 1 94 ? 4.897 -3.167 -0.636 1.00 6.05 116 LEU A O 1
ATOM 688 N N . GLN A 1 95 ? 6.643 -2.140 -1.620 1.00 10.69 117 GLN A N 1
ATOM 689 C CA . GLN A 1 95 ? 7.148 -3.394 -2.168 1.00 9.62 117 GLN A CA 1
ATOM 690 C C . GLN A 1 95 ? 7.618 -4.325 -1.064 1.00 8.32 117 GLN A C 1
ATOM 691 O O . GLN A 1 95 ? 7.411 -5.541 -1.140 1.00 11.35 117 GLN A O 1
ATOM 697 N N . ARG A 1 96 ? 8.247 -3.776 -0.028 1.00 8.81 118 ARG A N 1
ATOM 698 C CA . ARG A 1 96 ? 8.696 -4.617 1.078 1.00 9.39 118 ARG A CA 1
ATOM 699 C C . ARG A 1 96 ? 7.513 -5.221 1.821 1.00 10.24 118 ARG A C 1
ATOM 700 O O . ARG A 1 96 ? 7.551 -6.399 2.210 1.00 8.34 118 ARG A O 1
ATOM 708 N N . ALA A 1 97 ? 6.458 -4.428 2.037 1.00 5.37 119 ALA A N 1
ATOM 709 C CA . ALA A 1 97 ? 5.259 -4.950 2.691 1.00 8.86 119 ALA A CA 1
ATOM 710 C C . ALA A 1 97 ? 4.588 -6.014 1.837 1.00 7.37 119 ALA A C 1
ATOM 711 O O . ALA A 1 97 ? 4.173 -7.060 2.350 1.00 6.81 119 ALA A O 1
ATOM 713 N N . GLU A 1 98 ? 4.461 -5.755 0.535 1.00 8.66 120 GLU A N 1
ATOM 714 C CA . GLU A 1 98 ? 3.927 -6.751 -0.385 1.00 7.72 120 GLU A CA 1
ATOM 715 C C . GLU A 1 98 ? 4.708 -8.062 -0.306 1.00 7.41 120 GLU A C 1
ATOM 716 O O . GLU A 1 98 ? 4.118 -9.147 -0.266 1.00 6.64 120 GLU A O 1
ATOM 722 N N . THR A 1 99 ? 6.044 -7.982 -0.295 1.00 7.24 121 THR A N 1
ATOM 723 C CA . THR A 1 99 ? 6.848 -9.199 -0.167 1.00 10.97 121 THR A CA 1
ATOM 724 C C . THR A 1 99 ? 6.540 -9.929 1.140 1.00 9.58 121 THR A C 1
ATOM 725 O O . THR A 1 99 ? 6.410 -11.161 1.158 1.00 7.12 121 THR A O 1
ATOM 729 N N . GLU A 1 100 ? 6.387 -9.191 2.243 1.00 4.89 122 GLU A N 1
ATOM 730 C CA . GLU A 1 100 ? 6.007 -9.852 3.489 1.00 6.38 122 GLU A CA 1
ATOM 731 C C . GLU A 1 100 ? 4.629 -10.499 3.368 1.00 7.81 122 GLU A C 1
ATOM 732 O O . GLU A 1 100 ? 4.420 -11.628 3.831 1.00 7.56 122 GLU A O 1
ATOM 738 N N . LEU A 1 101 ? 3.679 -9.812 2.728 1.00 5.59 123 LEU A N 1
ATOM 739 C CA . LEU A 1 101 ? 2.327 -10.360 2.617 1.00 6.47 123 LEU A CA 1
ATOM 740 C C . LEU A 1 101 ? 2.311 -11.627 1.768 1.00 7.27 123 LEU A C 1
ATOM 741 O O . LEU A 1 101 ? 1.650 -12.618 2.116 1.00 6.35 123 LEU A O 1
ATOM 746 N N . LEU A 1 102 ? 3.021 -11.611 0.638 1.00 7.59 124 LEU A N 1
ATOM 747 C CA . LEU A 1 102 ? 3.051 -12.797 -0.214 1.00 7.35 124 LEU A CA 1
ATOM 748 C C . LEU A 1 102 ? 3.773 -13.943 0.481 1.00 8.41 124 LEU A C 1
ATOM 749 O O . LEU A 1 102 ? 3.416 -15.113 0.306 1.00 7.57 124 LEU A O 1
ATOM 754 N N . THR A 1 103 ? 4.802 -13.631 1.271 1.00 8.27 125 THR A N 1
ATOM 755 C CA . THR A 1 103 ? 5.497 -14.691 1.995 1.00 9.26 125 THR A CA 1
ATOM 756 C C . THR A 1 103 ? 4.558 -15.369 2.984 1.00 6.99 125 THR A C 1
ATOM 757 O O . THR A 1 103 ? 4.481 -16.604 3.050 1.00 7.91 125 THR A O 1
ATOM 761 N N . ILE A 1 104 ? 3.821 -14.568 3.749 1.00 8.04 126 ILE A N 1
ATOM 762 C CA . ILE A 1 104 ? 2.941 -15.111 4.778 1.00 8.77 126 ILE A CA 1
ATOM 763 C C . ILE A 1 104 ? 1.772 -15.837 4.137 1.00 6.61 126 ILE A C 1
ATOM 764 O O . ILE A 1 104 ? 1.317 -16.872 4.634 1.00 7.05 126 ILE A O 1
ATOM 769 N N . ALA A 1 105 ? 1.294 -15.332 2.996 1.00 8.00 127 ALA A N 1
ATOM 770 C CA . ALA A 1 105 ? 0.208 -16.002 2.294 1.00 8.26 127 ALA A CA 1
ATOM 771 C C . ALA A 1 105 ? 0.601 -17.414 1.886 1.00 9.31 127 ALA A C 1
ATOM 772 O O . ALA A 1 105 ? -0.268 -18.288 1.786 1.00 9.47 127 ALA A O 1
ATOM 774 N N . ALA A 1 106 ? 1.899 -17.659 1.658 1.00 7.62 128 ALA A N 1
ATOM 775 C CA . ALA A 1 106 ? 2.377 -18.969 1.222 1.00 11.08 128 ALA A CA 1
ATOM 776 C C . ALA A 1 106 ? 2.638 -19.939 2.373 1.00 16.13 128 ALA A C 1
ATOM 777 O O . ALA A 1 106 ? 2.938 -21.112 2.113 1.00 14.35 128 ALA A O 1
ATOM 779 N N . PHE A 1 107 ? 2.545 -19.489 3.629 1.00 9.93 129 PHE A N 1
ATOM 780 C CA . PHE A 1 107 ? 2.636 -20.407 4.764 1.00 11.83 129 PHE A CA 1
ATOM 781 C C . PHE A 1 107 ? 1.606 -21.522 4.618 1.00 12.23 129 PHE A C 1
ATOM 782 O O . PHE A 1 107 ? 0.498 -21.297 4.126 1.00 12.02 129 PHE A O 1
ATOM 790 N N . SER A 1 108 ? 1.969 -22.734 5.055 1.00 11.82 130 SER A N 1
ATOM 791 C CA . SER A 1 108 ? 1.030 -23.849 4.959 1.00 15.03 130 SER A CA 1
ATOM 792 C C . SER A 1 108 ? -0.231 -23.575 5.774 1.00 13.64 130 SER A C 1
ATOM 793 O O . SER A 1 108 ? -1.345 -23.920 5.356 1.00 10.35 130 SER A O 1
ATOM 796 N N . ASP A 1 109 ? -0.069 -22.964 6.941 1.00 12.67 131 ASP A N 1
ATOM 797 C CA . ASP A 1 109 ? -1.184 -22.540 7.777 1.00 10.01 131 ASP A CA 1
ATOM 798 C C . ASP A 1 109 ? -0.654 -21.490 8.736 1.00 8.77 131 ASP A C 1
ATOM 799 O O . ASP A 1 109 ? 0.556 -21.271 8.833 1.00 9.45 131 ASP A O 1
ATOM 804 N N . TRP A 1 110 ? -1.571 -20.864 9.477 1.00 8.60 132 TRP A N 1
ATOM 805 C CA . TRP A 1 110 ? -1.196 -19.867 10.473 1.00 9.56 132 TRP A CA 1
ATOM 806 C C . TRP A 1 110 ? -1.336 -20.405 11.902 1.00 10.83 132 TRP A C 1
ATOM 807 O O . TRP A 1 110 ? -1.433 -19.620 12.853 1.00 9.05 132 TRP A O 1
ATOM 818 N N . ASN A 1 111 ? -1.334 -21.737 12.058 1.00 8.50 133 ASN A N 1
ATOM 819 C CA . ASN A 1 111 ? -1.313 -22.500 13.307 1.00 10.07 133 ASN A CA 1
ATOM 820 C C . ASN A 1 111 ? -2.600 -22.365 14.117 1.00 10.50 133 ASN A C 1
ATOM 821 O O . ASN A 1 111 ? -2.580 -21.847 15.244 1.00 9.40 133 ASN A O 1
ATOM 826 N N . PRO A 1 112 ? -3.731 -22.842 13.598 1.00 11.31 134 PRO A N 1
ATOM 827 C CA . PRO A 1 112 ? -4.996 -22.658 14.320 1.00 10.02 134 PRO A CA 1
ATOM 828 C C . PRO A 1 112 ? -5.100 -23.453 15.615 1.00 13.00 134 PRO A C 1
ATOM 829 O O . PRO A 1 112 ? -5.992 -23.162 16.415 1.00 11.91 134 PRO A O 1
ATOM 833 N N . THR A 1 113 ? -4.218 -24.429 15.866 1.00 12.10 135 THR A N 1
ATOM 834 C CA . THR A 1 113 ? -4.291 -25.128 17.147 1.00 11.46 135 THR A CA 1
ATOM 835 C C . THR A 1 113 ? -3.839 -24.261 18.321 1.00 15.60 135 THR A C 1
ATOM 836 O O . THR A 1 113 ? -4.056 -24.643 19.480 1.00 16.94 135 THR A O 1
ATOM 840 N N . HIS A 1 114 ? -3.225 -23.108 18.058 1.00 15.82 136 HIS A N 1
ATOM 841 C CA . HIS A 1 114 ? -2.984 -22.074 19.073 1.00 13.64 136 HIS A CA 1
ATOM 842 C C . HIS A 1 114 ? -3.540 -20.785 18.478 1.00 10.11 136 HIS A C 1
ATOM 843 O O . HIS A 1 114 ? -2.790 -20.004 17.894 1.00 10.30 136 HIS A O 1
ATOM 850 N N . PHE A 1 115 ? -4.853 -20.570 18.624 1.00 7.30 137 PHE A N 1
ATOM 851 C CA . PHE A 1 115 ? -5.538 -19.687 17.683 1.00 10.69 137 PHE A CA 1
ATOM 852 C C . PHE A 1 115 ? -5.115 -18.225 17.786 1.00 10.16 137 PHE A C 1
ATOM 853 O O . PHE A 1 115 ? -5.328 -17.476 16.824 1.00 6.35 137 PHE A O 1
ATOM 861 N N . LEU A 1 116 ? -4.525 -17.800 18.909 1.00 10.27 138 LEU A N 1
ATOM 862 C CA . LEU A 1 116 ? -3.930 -16.464 18.954 1.00 10.03 138 LEU A CA 1
ATOM 863 C C . LEU A 1 116 ? -3.000 -16.220 17.769 1.00 7.41 138 LEU A C 1
ATOM 864 O O . LEU A 1 116 ? -2.941 -15.095 17.250 1.00 3.58 138 LEU A O 1
ATOM 869 N N . ASP A 1 117 ? -2.278 -17.262 17.326 1.00 4.94 139 ASP A N 1
ATOM 870 C CA . ASP A 1 117 ? -1.391 -17.130 16.169 1.00 8.07 139 ASP A CA 1
ATOM 871 C C . ASP A 1 117 ? -2.165 -16.737 14.919 1.00 6.79 139 ASP A C 1
ATOM 872 O O . ASP A 1 117 ? -1.714 -15.887 14.135 1.00 8.35 139 ASP A O 1
ATOM 877 N N . VAL A 1 118 ? -3.307 -17.389 14.692 1.00 6.91 140 VAL A N 1
ATOM 878 C CA . VAL A 1 118 ? -4.142 -17.085 13.534 1.00 6.99 140 VAL A CA 1
ATOM 879 C C . VAL A 1 118 ? -4.731 -15.687 13.651 1.00 6.09 140 VAL A C 1
ATOM 880 O O . VAL A 1 118 ? -4.742 -14.921 12.681 1.00 7.23 140 VAL A O 1
ATOM 884 N N . ALA A 1 119 ? -5.242 -15.339 14.833 1.00 4.34 141 ALA A N 1
ATOM 885 C CA . ALA A 1 119 ? -5.865 -14.031 15.016 1.00 7.20 141 ALA A CA 1
ATOM 886 C C . ALA A 1 119 ? -4.885 -12.908 14.710 1.00 5.75 141 ALA A C 1
ATOM 887 O O . ALA A 1 119 ? -5.199 -11.971 13.956 1.00 4.29 141 ALA A O 1
ATOM 889 N N . GLU A 1 120 ? -3.687 -12.980 15.296 1.00 4.07 142 GLU A N 1
ATOM 890 C CA . GLU A 1 120 ? -2.717 -11.909 15.094 1.00 5.85 142 GLU A CA 1
ATOM 891 C C . GLU A 1 120 ? -2.177 -11.901 13.673 1.00 4.53 142 GLU A C 1
ATOM 892 O O . GLU A 1 120 ? -1.933 -10.821 13.118 1.00 3.81 142 GLU A O 1
ATOM 898 N N . MET A 1 121 ? -1.983 -13.083 13.071 1.00 4.64 143 MET A N 1
ATOM 899 C CA . MET A 1 121 ? -1.575 -13.120 11.667 1.00 8.75 143 MET A CA 1
ATOM 900 C C . MET A 1 121 ? -2.667 -12.561 10.760 1.00 5.47 143 MET A C 1
ATOM 901 O O . MET A 1 121 ? -2.369 -11.854 9.788 1.00 6.83 143 MET A O 1
ATOM 906 N N . THR A 1 122 ? -3.930 -12.899 11.038 1.00 4.47 144 THR A N 1
ATOM 907 C CA . THR A 1 122 ? -5.022 -12.365 10.229 1.00 7.81 144 THR A CA 1
ATOM 908 C C . THR A 1 122 ? -5.077 -10.850 10.322 1.00 4.88 144 THR A C 1
ATOM 909 O O . THR A 1 122 ? -5.224 -10.168 9.305 1.00 3.58 144 THR A O 1
ATOM 913 N N . MET A 1 123 ? -4.933 -10.299 11.530 1.00 4.84 145 MET A N 1
ATOM 914 C CA . MET A 1 123 ? -4.932 -8.845 11.644 1.00 4.07 145 MET A CA 1
ATOM 915 C C . MET A 1 123 ? -3.807 -8.236 10.814 1.00 7.03 145 MET A C 1
ATOM 916 O O . MET A 1 123 ? -4.024 -7.273 10.067 1.00 6.80 145 MET A O 1
ATOM 921 N N . ALA A 1 124 ? -2.612 -8.822 10.892 1.00 5.09 146 ALA A N 1
ATOM 922 C CA . ALA A 1 124 ? -1.463 -8.291 10.168 1.00 6.45 146 ALA A CA 1
ATOM 923 C C . ALA A 1 124 ? -1.720 -8.272 8.667 1.00 5.55 146 ALA A C 1
ATOM 924 O O . ALA A 1 124 ? -1.535 -7.249 7.993 1.00 6.99 146 ALA A O 1
ATOM 926 N N . VAL A 1 125 ? -2.102 -9.424 8.118 1.00 4.58 147 VAL A N 1
ATOM 927 C CA . VAL A 1 125 ? -2.286 -9.527 6.675 1.00 5.44 147 VAL A CA 1
ATOM 928 C C . VAL A 1 125 ? -3.461 -8.668 6.234 1.00 6.01 147 VAL A C 1
ATOM 929 O O . VAL A 1 125 ? -3.447 -8.089 5.137 1.00 6.90 147 VAL A O 1
ATOM 933 N N . SER A 1 126 ? -4.462 -8.513 7.102 1.00 5.41 148 SER A N 1
ATOM 934 C CA . SER A 1 126 ? -5.649 -7.740 6.748 1.00 4.78 148 SER A CA 1
ATOM 935 C C . SER A 1 126 ? -5.342 -6.248 6.674 1.00 6.41 148 SER A C 1
ATOM 936 O O . SER A 1 126 ? -5.816 -5.553 5.763 1.00 3.70 148 SER A O 1
ATOM 939 N N . ILE A 1 127 ? -4.578 -5.729 7.641 1.00 5.72 149 ILE A N 1
ATOM 940 C CA . ILE A 1 127 ? -4.199 -4.320 7.587 1.00 5.62 149 ILE A CA 1
ATOM 941 C C . ILE A 1 127 ? -3.395 -4.040 6.318 1.00 5.57 149 ILE A C 1
ATOM 942 O O . ILE A 1 127 ? -3.633 -3.048 5.618 1.00 6.44 149 ILE A O 1
ATOM 947 N N . GLY A 1 128 ? -2.447 -4.916 5.987 1.00 5.97 150 GLY A N 1
ATOM 948 C CA . GLY A 1 128 ? -1.645 -4.687 4.790 1.00 8.02 150 GLY A CA 1
ATOM 949 C C . GLY A 1 128 ? -2.470 -4.763 3.519 1.00 6.20 150 GLY A C 1
ATOM 950 O O . GLY A 1 128 ? -2.377 -3.895 2.639 1.00 9.72 150 GLY A O 1
ATOM 951 N N . TYR A 1 129 ? -3.282 -5.812 3.405 1.00 3.20 151 TYR A N 1
ATOM 952 C CA . TYR A 1 129 ? -4.180 -5.966 2.266 1.00 7.96 151 TYR A CA 1
ATOM 953 C C . TYR A 1 129 ? -5.042 -4.725 2.075 1.00 8.24 151 TYR A C 1
ATOM 954 O O . TYR A 1 129 ? -5.151 -4.187 0.967 1.00 10.86 151 TYR A O 1
ATOM 963 N N . ASP A 1 130 ? -5.633 -4.239 3.165 1.00 6.10 152 ASP A N 1
ATOM 964 C CA . ASP A 1 130 ? -6.570 -3.126 3.072 1.00 7.99 152 ASP A CA 1
ATOM 965 C C . ASP A 1 130 ? -5.865 -1.799 2.815 1.00 10.24 152 ASP A C 1
ATOM 966 O O . ASP A 1 130 ? -6.318 -1.000 1.976 1.00 7.69 152 ASP A O 1
ATOM 971 N N . TRP A 1 131 ? -4.755 -1.544 3.526 1.00 5.15 153 TRP A N 1
ATOM 972 C CA . TRP A 1 131 ? -4.063 -0.261 3.396 1.00 7.43 153 TRP A CA 1
ATOM 973 C C . TRP A 1 131 ? -3.272 -0.160 2.093 1.00 8.52 153 TRP A C 1
ATOM 974 O O . TRP A 1 131 ? -3.036 0.947 1.599 1.00 8.37 153 TRP A O 1
ATOM 985 N N . LEU A 1 132 ? -2.868 -1.286 1.512 1.00 7.27 154 LEU A N 1
ATOM 986 C CA . LEU A 1 132 ? -2.120 -1.284 0.256 1.00 9.19 154 LEU A CA 1
ATOM 987 C C . LEU A 1 132 ? -2.969 -1.649 -0.958 1.00 7.70 154 LEU A C 1
ATOM 988 O O . LEU A 1 132 ? -2.462 -1.583 -2.089 1.00 7.40 154 LEU A O 1
ATOM 993 N N . TYR A 1 133 ? -4.246 -1.993 -0.751 1.00 7.51 155 TYR A N 1
ATOM 994 C CA . TYR A 1 133 ? -5.086 -2.579 -1.803 1.00 9.02 155 TYR A CA 1
ATOM 995 C C . TYR A 1 133 ? -5.032 -1.793 -3.106 1.00 9.28 155 TYR A C 1
ATOM 996 O O . TYR A 1 133 ? -4.836 -2.364 -4.186 1.00 7.99 155 TYR A O 1
ATOM 1005 N N . ASN A 1 134 ? -5.268 -0.487 -3.027 1.00 9.76 156 ASN A N 1
ATOM 1006 C CA . ASN A 1 134 ? -5.372 0.331 -4.226 1.00 11.58 156 ASN A CA 1
ATOM 1007 C C . ASN A 1 134 ? -4.060 0.406 -4.990 1.00 13.28 156 ASN A C 1
ATOM 1008 O O . ASN A 1 134 ? -4.060 0.787 -6.166 1.00 15.10 156 ASN A O 1
ATOM 1013 N N . ASP A 1 135 ? -2.946 0.041 -4.360 1.00 11.11 157 ASP A N 1
ATOM 1014 C CA . ASP A 1 135 ? -1.634 0.108 -4.987 1.00 9.83 157 ASP A CA 1
ATOM 1015 C C . ASP A 1 135 ? -1.050 -1.266 -5.294 1.00 12.70 157 ASP A C 1
ATOM 1016 O O . ASP A 1 135 ? 0.135 -1.359 -5.643 1.00 12.99 157 ASP A O 1
ATOM 1021 N N . LEU A 1 136 ? -1.846 -2.330 -5.173 1.00 9.42 158 LEU A N 1
ATOM 1022 C CA . LEU A 1 136 ? -1.402 -3.692 -5.436 1.00 7.55 158 LEU A CA 1
ATOM 1023 C C . LEU A 1 136 ? -1.959 -4.208 -6.757 1.00 11.13 158 LEU A C 1
ATOM 1024 O O . LEU A 1 136 ? -3.041 -3.812 -7.205 1.00 10.21 158 LEU A O 1
ATOM 1029 N N . SER A 1 137 ? -1.206 -5.116 -7.369 1.00 10.71 159 SER A N 1
ATOM 1030 C CA . SER A 1 137 ? -1.676 -5.824 -8.546 1.00 10.83 159 SER A CA 1
ATOM 1031 C C . SER A 1 137 ? -2.860 -6.737 -8.217 1.00 12.23 159 SER A C 1
ATOM 1032 O O . SER A 1 137 ? -3.061 -7.153 -7.072 1.00 9.70 159 SER A O 1
ATOM 1035 N N . GLU A 1 138 ? -3.653 -7.050 -9.255 1.00 12.51 160 GLU A N 1
ATOM 1036 C CA . GLU A 1 138 ? -4.736 -8.023 -9.101 1.00 12.96 160 GLU A CA 1
ATOM 1037 C C . GLU A 1 138 ? -4.203 -9.373 -8.633 1.00 12.55 160 GLU A C 1
ATOM 1038 O O . GLU A 1 138 ? -4.838 -10.056 -7.817 1.00 9.15 160 GLU A O 1
ATOM 1044 N N . GLN A 1 139 ? -3.038 -9.781 -9.145 1.00 9.71 161 GLN A N 1
ATOM 1045 C CA . GLN A 1 139 ? -2.496 -11.080 -8.754 1.00 13.61 161 GLN A CA 1
ATOM 1046 C C . GLN A 1 139 ? -2.106 -11.100 -7.282 1.00 11.85 161 GLN A C 1
ATOM 1047 O O . GLN A 1 139 ? -2.357 -12.091 -6.589 1.00 9.69 161 GLN A O 1
ATOM 1053 N N . SER A 1 140 ? -1.481 -10.026 -6.785 1.00 9.57 162 SER A N 1
ATOM 1054 C CA . SER A 1 140 ? -1.124 -9.997 -5.369 1.00 9.55 162 SER A CA 1
ATOM 1055 C C . SER A 1 140 ? -2.371 -9.899 -4.495 1.00 10.14 162 SER A C 1
ATOM 1056 O O . SER A 1 140 ? -2.470 -10.588 -3.475 1.00 9.76 162 SER A O 1
ATOM 1059 N N . ARG A 1 141 ? -3.336 -9.061 -4.891 1.00 10.00 163 ARG A N 1
ATOM 1060 C CA . ARG A 1 141 ? -4.603 -8.994 -4.167 1.00 7.91 163 ARG A CA 1
ATOM 1061 C C . ARG A 1 141 ? -5.237 -10.371 -4.040 1.00 11.41 163 ARG A C 1
ATOM 1062 O O . ARG A 1 141 ? -5.700 -10.749 -2.961 1.00 9.32 163 ARG A O 1
ATOM 1070 N N . SER A 1 142 ? -5.273 -11.131 -5.137 1.00 9.34 164 SER A N 1
ATOM 1071 C CA . SER A 1 142 ? -5.950 -12.424 -5.121 1.00 12.03 164 SER A CA 1
ATOM 1072 C C . SER A 1 142 ? -5.213 -13.418 -4.238 1.00 9.70 164 SER A C 1
ATOM 1073 O O . SER A 1 142 ? -5.842 -14.193 -3.508 1.00 7.50 164 SER A O 1
ATOM 1076 N N . THR A 1 143 ? -3.881 -13.406 -4.293 1.00 9.11 165 THR A N 1
ATOM 1077 C CA . THR A 1 143 ? -3.091 -14.292 -3.446 1.00 10.34 165 THR A CA 1
ATOM 1078 C C . THR A 1 143 ? -3.345 -14.010 -1.967 1.00 11.61 165 THR A C 1
ATOM 1079 O O . THR A 1 143 ? -3.590 -14.928 -1.171 1.00 6.91 165 THR A O 1
ATOM 1083 N N . ILE A 1 144 ? -3.306 -12.730 -1.591 1.00 10.29 166 ILE A N 1
ATOM 1084 C CA . ILE A 1 144 ? -3.435 -12.341 -0.192 1.00 8.77 166 ILE A CA 1
ATOM 1085 C C . ILE A 1 144 ? -4.858 -12.557 0.304 1.00 9.10 166 ILE A C 1
ATOM 1086 O O . ILE A 1 144 ? -5.076 -13.031 1.427 1.00 8.07 166 ILE A O 1
ATOM 1091 N N . LYS A 1 145 ? -5.845 -12.210 -0.521 1.00 8.08 167 LYS A N 1
ATOM 1092 C CA . LYS A 1 145 ? -7.240 -12.403 -0.150 1.00 8.88 167 LYS A CA 1
ATOM 1093 C C . LYS A 1 145 ? -7.539 -13.871 0.147 1.00 10.50 167 LYS A C 1
ATOM 1094 O O . LYS A 1 145 ? -8.241 -14.190 1.114 1.00 7.91 167 LYS A O 1
ATOM 1100 N N . GLU A 1 146 ? -7.013 -14.778 -0.677 1.00 9.90 168 GLU A N 1
ATOM 1101 C CA . GLU A 1 146 ? -7.278 -16.195 -0.472 1.00 11.64 168 GLU A CA 1
ATOM 1102 C C . GLU A 1 146 ? -6.638 -16.711 0.812 1.00 13.44 168 GLU A C 1
ATOM 1103 O O . GLU A 1 146 ? -7.199 -17.606 1.454 1.00 9.46 168 GLU A O 1
ATOM 1109 N N . ALA A 1 147 ? -5.489 -16.154 1.213 1.00 8.25 169 ALA A N 1
ATOM 1110 C CA . ALA A 1 147 ? -4.884 -16.567 2.475 1.00 11.17 169 ALA A CA 1
ATOM 1111 C C . ALA A 1 147 ? -5.711 -16.084 3.659 1.00 8.12 169 ALA A C 1
ATOM 1112 O O . ALA A 1 147 ? -5.938 -16.833 4.614 1.00 9.56 169 ALA A O 1
ATOM 1114 N N . ILE A 1 148 ? -6.175 -14.833 3.612 1.00 7.81 170 ILE A N 1
ATOM 1115 C CA . ILE A 1 148 ? -7.061 -14.333 4.666 1.00 9.03 170 ILE A CA 1
ATOM 1116 C C . ILE A 1 148 ? -8.274 -15.246 4.818 1.00 8.86 170 ILE A C 1
ATOM 1117 O O . ILE A 1 148 ? -8.636 -15.647 5.928 1.00 7.40 170 ILE A O 1
ATOM 1122 N N . LEU A 1 149 ? -8.901 -15.615 3.699 1.00 8.12 171 LEU A N 1
ATOM 1123 C CA . LEU A 1 149 ? -10.115 -16.428 3.769 1.00 9.68 171 LEU A CA 1
ATOM 1124 C C . LEU A 1 149 ? -9.824 -17.843 4.255 1.00 7.92 171 LEU A C 1
ATOM 1125 O O . LEU A 1 149 ? -10.520 -18.359 5.137 1.00 11.62 171 LEU A O 1
ATOM 1130 N N . LYS A 1 150 ? -8.812 -18.495 3.686 1.00 9.36 172 LYS A N 1
ATOM 1131 C CA . LYS A 1 150 ? -8.624 -19.924 3.931 1.00 10.38 172 LYS A CA 1
ATOM 1132 C C . LYS A 1 150 ? -7.794 -20.228 5.172 1.00 12.01 172 LYS A C 1
ATOM 1133 O O . LYS A 1 150 ? -7.987 -21.280 5.793 1.00 9.91 172 LYS A O 1
ATOM 1139 N N . LYS A 1 151 ? -6.867 -19.346 5.543 1.00 8.56 173 LYS A N 1
ATOM 1140 C CA . LYS A 1 151 ? -6.013 -19.582 6.698 1.00 8.47 173 LYS A CA 1
ATOM 1141 C C . LYS A 1 151 ? -6.377 -18.723 7.898 1.00 8.83 173 LYS A C 1
ATOM 1142 O O . LYS A 1 151 ? -5.911 -19.012 9.008 1.00 6.95 173 LYS A O 1
ATOM 1148 N N . GLY A 1 152 ? -7.198 -17.693 7.706 1.00 4.91 174 GLY A N 1
ATOM 1149 C CA . GLY A 1 152 ? -7.665 -16.862 8.792 1.00 7.09 174 GLY A CA 1
ATOM 1150 C C . GLY A 1 152 ? -9.124 -17.099 9.117 1.00 9.61 174 GLY A C 1
ATOM 1151 O O . GLY A 1 152 ? -9.450 -17.646 10.175 1.00 7.82 174 GLY A O 1
ATOM 1152 N N . ILE A 1 153 ? -10.018 -16.713 8.205 1.00 7.98 175 ILE A N 1
ATOM 1153 C CA . ILE A 1 153 ? -11.442 -16.700 8.531 1.00 8.60 175 ILE A CA 1
ATOM 1154 C C . ILE A 1 153 ? -11.988 -18.125 8.642 1.00 10.91 175 ILE A C 1
ATOM 1155 O O . ILE A 1 153 ? -12.707 -18.465 9.589 1.00 8.76 175 ILE A O 1
ATOM 1160 N N . GLU A 1 154 ? -11.661 -18.978 7.675 1.00 10.60 176 GLU A N 1
ATOM 1161 C CA . GLU A 1 154 ? -12.266 -20.309 7.643 1.00 11.87 176 GLU A CA 1
ATOM 1162 C C . GLU A 1 154 ? -11.980 -21.137 8.896 1.00 11.18 176 GLU A C 1
ATOM 1163 O O . GLU A 1 154 ? -12.921 -21.742 9.429 1.00 6.10 176 GLU A O 1
ATOM 1169 N N . PRO A 1 155 ? -10.746 -21.209 9.412 1.00 11.11 177 PRO A N 1
ATOM 1170 C CA . PRO A 1 155 ? -10.541 -21.948 10.671 1.00 11.16 177 PRO A CA 1
ATOM 1171 C C . PRO A 1 155 ? -11.319 -21.377 11.834 1.00 11.11 177 PRO A C 1
ATOM 1172 O O . PRO A 1 155 ? -11.614 -22.122 12.780 1.00 10.73 177 PRO A O 1
ATOM 1176 N N . SER A 1 156 ? -11.652 -20.079 11.803 1.00 8.51 178 SER A N 1
ATOM 1177 C CA . SER A 1 156 ? -12.422 -19.504 12.896 1.00 8.70 178 SER A CA 1
ATOM 1178 C C . SER A 1 156 ? -13.858 -20.007 12.919 1.00 10.35 178 SER A C 1
ATOM 1179 O O . SER A 1 156 ? -14.535 -19.860 13.938 1.00 9.35 178 SER A O 1
ATOM 1182 N N . MET A 1 157 ? -14.331 -20.635 11.850 1.00 9.41 179 MET A N 1
ATOM 1183 C CA . MET A 1 157 ? -15.676 -21.189 11.804 1.00 9.78 179 MET A CA 1
ATOM 1184 C C . MET A 1 157 ? -15.709 -22.659 12.190 1.00 12.86 179 MET A C 1
ATOM 1185 O O . MET A 1 157 ? -16.774 -23.287 12.150 1.00 11.29 179 MET A O 1
ATOM 1190 N N . ASP A 1 158 ? -14.569 -23.204 12.584 1.00 10.37 180 ASP A N 1
ATOM 1191 C CA . A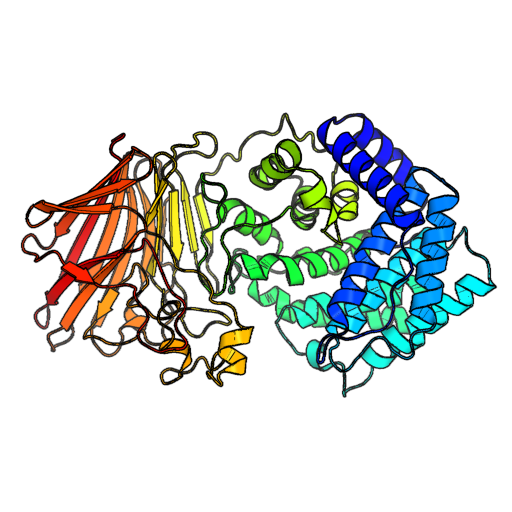SP A 1 158 ? -14.416 -24.615 12.897 1.00 13.14 180 ASP A CA 1
ATOM 1192 C C . ASP A 1 158 ? -14.542 -24.814 14.407 1.00 13.57 180 ASP A C 1
ATOM 1193 O O . ASP A 1 158 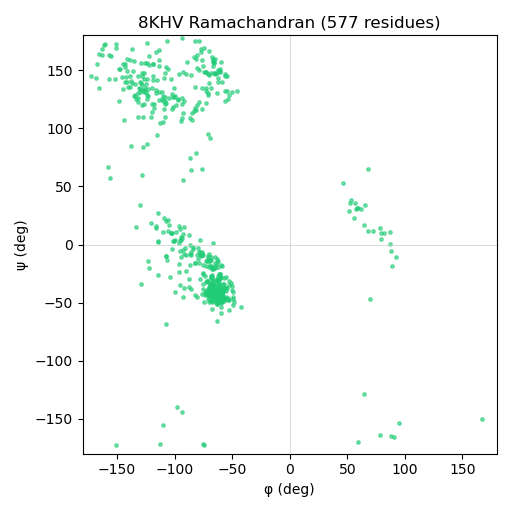? -13.788 -24.213 15.181 1.00 10.66 180 ASP A O 1
ATOM 1198 N N . SER A 1 159 ? -15.477 -25.684 14.815 1.00 13.58 181 SER A N 1
ATOM 1199 C CA . SER A 1 159 ? -15.693 -25.966 16.237 1.00 13.29 181 SER A CA 1
ATOM 1200 C C . SER A 1 159 ? -14.432 -26.455 16.927 1.00 10.27 181 SER A C 1
ATOM 1201 O O . SER A 1 159 ? -14.268 -26.250 18.136 1.00 14.13 181 SER A O 1
ATOM 1204 N N . LYS A 1 160 ? -13.534 -27.112 16.199 1.00 11.22 182 LYS A N 1
ATOM 1205 C CA . LYS A 1 160 ? -12.327 -27.594 16.858 1.00 14.02 182 LYS A CA 1
ATOM 1206 C C . LYS A 1 160 ? -11.325 -26.480 17.123 1.00 14.37 182 LYS A C 1
ATOM 1207 O O . LYS A 1 160 ? -10.341 -26.716 17.829 1.00 11.52 182 LYS A O 1
ATOM 1213 N N . TYR A 1 161 ? -11.577 -25.263 16.630 1.00 11.91 183 TYR A N 1
ATOM 1214 C CA . TYR A 1 161 ? -10.643 -24.156 16.784 1.00 10.98 183 TYR A CA 1
ATOM 1215 C C . TYR A 1 161 ? -11.209 -22.916 17.467 1.00 10.28 183 TYR A C 1
ATOM 1216 O O . TYR A 1 161 ? -10.421 -22.045 17.843 1.00 10.47 183 TYR A O 1
ATOM 1225 N N . ASN A 1 162 ? -12.530 -22.783 17.615 1.00 8.47 184 ASN A N 1
ATOM 1226 C CA . ASN A 1 162 ? -13.120 -21.491 17.953 1.00 9.56 184 ASN A CA 1
ATOM 1227 C C . ASN A 1 162 ? -13.780 -21.462 19.333 1.00 7.44 184 ASN A C 1
ATOM 1228 O O . ASN A 1 162 ? -14.681 -20.660 19.565 1.00 8.54 184 ASN A O 1
ATOM 1233 N N . SER A 1 163 ? -13.321 -22.291 20.274 1.00 9.54 185 SER A N 1
ATOM 1234 C CA . SER A 1 163 ? -13.942 -22.303 21.600 1.00 8.19 185 SER A CA 1
ATOM 1235 C C . SER A 1 163 ? -13.760 -20.979 22.342 1.00 9.36 185 SER A C 1
ATOM 1236 O O . SER A 1 163 ? -14.528 -20.686 23.267 1.00 9.95 185 SER A O 1
ATOM 1239 N N . TRP A 1 164 ? -12.772 -20.171 21.950 1.00 8.42 186 TRP A N 1
ATOM 1240 C CA . TRP A 1 164 ? -12.588 -18.849 22.542 1.00 7.69 186 TRP A CA 1
ATOM 1241 C C . TRP A 1 164 ? -13.807 -17.948 22.359 1.00 7.41 186 TRP A C 1
ATOM 1242 O O . TRP A 1 164 ? -13.934 -16.949 23.077 1.00 6.35 186 TRP A O 1
ATOM 1253 N N . LEU A 1 165 ? -14.710 -18.270 21.425 1.00 7.72 187 LEU A N 1
ATOM 1254 C CA . LEU A 1 165 ? -15.954 -17.507 21.303 1.00 9.39 187 LEU A CA 1
ATOM 1255 C C . LEU A 1 165 ? -16.785 -17.565 22.576 1.00 8.63 187 LEU A C 1
ATOM 1256 O O . LEU A 1 165 ? -17.581 -16.652 22.827 1.00 8.65 187 LEU A O 1
ATOM 1261 N N . ARG A 1 166 ? -16.616 -18.624 23.370 1.00 9.54 188 ARG A N 1
ATOM 1262 C CA . ARG A 1 166 ? -17.345 -18.846 24.612 1.00 12.61 188 ARG A CA 1
ATOM 1263 C C . ARG A 1 166 ? -16.594 -18.362 25.843 1.00 13.67 188 ARG A C 1
ATOM 1264 O O . ARG A 1 166 ? -17.155 -18.398 26.947 1.00 9.09 188 ARG A O 1
ATOM 1272 N N . SER A 1 167 ? -15.357 -17.908 25.677 1.00 9.88 189 SER A N 1
ATOM 1273 C CA . SER A 1 167 ? -14.498 -17.548 26.791 1.00 13.05 189 SER A CA 1
ATOM 1274 C C . SER A 1 167 ? -14.669 -16.087 27.193 1.00 12.92 189 SER A C 1
ATOM 1275 O O . SER A 1 167 ? -15.093 -15.235 26.404 1.00 10.07 189 SER A O 1
ATOM 1278 N N . SER A 1 168 ? -14.316 -15.808 28.448 1.00 12.18 190 SER A N 1
ATOM 1279 C CA . SER A 1 168 ? -14.357 -14.461 28.993 1.00 12.63 190 SER A CA 1
ATOM 1280 C C . SER A 1 168 ? -12.956 -13.905 29.217 1.00 14.83 190 SER A C 1
ATOM 1281 O O . SER A 1 168 ? -12.770 -13.001 30.027 1.00 13.06 190 SER A O 1
ATOM 1284 N N . ASN A 1 169 ? -11.960 -14.426 28.507 1.00 15.60 191 ASN A N 1
ATOM 1285 C CA . ASN A 1 169 ? -10.589 -14.003 28.742 1.00 11.33 191 ASN A CA 1
ATOM 1286 C C . ASN A 1 169 ? -10.055 -13.243 27.527 1.00 11.16 191 ASN A C 1
ATOM 1287 O O . ASN A 1 169 ? -10.797 -12.917 26.590 1.00 10.22 191 ASN A O 1
ATOM 1292 N N . ASN A 1 170 ? -8.750 -12.959 27.545 1.00 11.71 192 ASN A N 1
ATOM 1293 C CA . ASN A 1 170 ? -8.142 -12.175 26.469 1.00 7.41 192 ASN A CA 1
ATOM 1294 C C . ASN A 1 170 ? -8.281 -12.846 25.109 1.00 8.85 192 ASN A C 1
ATOM 1295 O O . ASN A 1 170 ? -8.322 -12.154 24.083 1.00 5.98 192 ASN A O 1
ATOM 1300 N N . TRP A 1 171 ? -8.348 -14.183 25.070 1.00 6.61 193 TRP A N 1
ATOM 1301 C CA . TRP A 1 171 ? -8.456 -14.877 23.783 1.00 9.47 193 TRP A CA 1
ATOM 1302 C C . TRP A 1 171 ? -9.694 -14.432 23.005 1.00 6.69 193 TRP A C 1
ATOM 1303 O O . TRP A 1 171 ? -9.645 -14.273 21.782 1.00 6.68 193 TRP A O 1
ATOM 1314 N N . ASN A 1 172 ? -10.820 -14.267 23.695 1.00 5.43 194 ASN A N 1
ATOM 1315 C CA . ASN A 1 172 ? -12.039 -13.802 23.040 1.00 7.35 194 ASN A CA 1
ATOM 1316 C C . ASN A 1 172 ? -11.820 -12.436 22.391 1.00 8.74 194 ASN A C 1
ATOM 1317 O O . ASN A 1 172 ? -12.152 -12.235 21.215 1.00 6.35 194 ASN A O 1
ATOM 1322 N N . GLN A 1 173 ? -11.248 -11.485 23.137 1.00 6.31 195 GLN A N 1
ATOM 1323 C CA . GLN A 1 173 ? -11.021 -10.155 22.572 1.00 6.96 195 GLN A CA 1
ATOM 1324 C C . GLN A 1 173 ? -10.061 -10.210 21.396 1.00 6.06 195 GLN A C 1
ATOM 1325 O O . GLN A 1 173 ? -10.314 -9.606 20.349 1.00 6.97 195 GLN A O 1
ATOM 1331 N N . VAL A 1 174 ? -8.939 -10.913 21.563 1.00 5.54 196 VAL A N 1
ATOM 1332 C CA . VAL A 1 174 ? -7.898 -10.931 20.535 1.00 5.22 196 VAL A CA 1
ATOM 1333 C C . VAL A 1 174 ? -8.390 -11.648 19.280 1.00 9.40 196 VAL A C 1
ATOM 1334 O O . VAL A 1 174 ? -8.195 -11.170 18.150 1.00 5.47 196 VAL A O 1
ATOM 1338 N N . CYS A 1 175 ? -9.027 -12.812 19.454 1.00 8.15 197 CYS A N 1
ATOM 1339 C CA . CYS A 1 175 ? -9.423 -13.598 18.289 1.00 5.68 197 CYS A CA 1
ATOM 1340 C C . CYS A 1 175 ? -10.598 -12.946 17.564 1.00 5.64 197 CYS A C 1
ATOM 1341 O O . CYS A 1 175 ? -10.637 -12.930 16.328 1.00 7.35 197 CYS A O 1
ATOM 1344 N N . ASN A 1 176 ? -11.567 -12.399 18.307 1.00 5.66 198 ASN A N 1
ATOM 1345 C CA . ASN A 1 176 ? -12.657 -11.676 17.657 1.00 6.30 198 ASN A CA 1
ATOM 1346 C C . ASN A 1 176 ? -12.143 -10.445 16.920 1.00 6.27 198 ASN A C 1
ATOM 1347 O O . ASN A 1 176 ? -12.629 -10.116 15.833 1.00 5.45 198 ASN A O 1
ATOM 1352 N N . ALA A 1 177 ? -11.171 -9.739 17.500 1.00 7.21 199 ALA A N 1
ATOM 1353 C CA . ALA A 1 177 ? -10.619 -8.575 16.814 1.00 6.93 199 ALA A CA 1
ATOM 1354 C C . ALA A 1 177 ? -9.941 -8.992 15.510 1.00 5.37 199 ALA A C 1
ATOM 1355 O O . ALA A 1 177 ? -10.232 -8.441 14.442 1.00 4.48 199 ALA A O 1
ATOM 1357 N N . GLY A 1 178 ? -9.062 -9.994 15.574 1.00 5.94 200 GLY A N 1
ATOM 1358 C CA . GLY A 1 178 ? -8.303 -10.377 14.389 1.00 8.93 200 GLY A CA 1
ATOM 1359 C C . GLY A 1 178 ? -9.186 -10.880 13.260 1.00 5.68 200 GLY A C 1
ATOM 1360 O O . GLY A 1 178 ? -9.009 -10.502 12.104 1.00 6.38 200 GLY A O 1
ATOM 1361 N N . ILE A 1 179 ? -10.150 -11.743 13.583 1.00 7.00 201 ILE A N 1
ATOM 1362 C CA . ILE A 1 179 ? -11.025 -12.285 12.5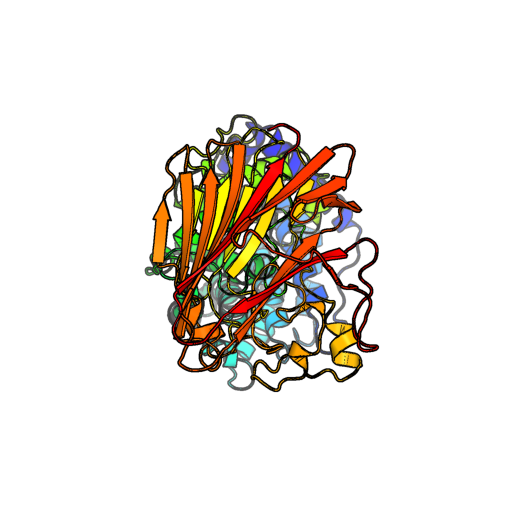46 1.00 4.86 201 ILE A CA 1
ATOM 1363 C C . ILE A 1 179 ? -11.944 -11.199 11.992 1.00 4.26 201 ILE A C 1
ATOM 1364 O O . ILE A 1 179 ? -12.276 -11.196 10.800 1.00 4.37 201 ILE A O 1
ATOM 1369 N N . THR A 1 180 ? -12.383 -10.265 12.837 1.00 2.78 202 THR A N 1
ATOM 1370 C CA . THR A 1 180 ? -13.173 -9.150 12.327 1.00 5.93 202 THR A CA 1
ATOM 1371 C C . THR A 1 180 ? -12.376 -8.314 11.340 1.00 6.03 202 THR A C 1
ATOM 1372 O O . THR A 1 180 ? -12.915 -7.858 10.327 1.00 6.02 202 THR A O 1
ATOM 1376 N N . TYR A 1 181 ? -11.090 -8.094 11.615 1.00 5.24 203 TYR A N 1
ATOM 1377 C CA . TYR A 1 181 ? -10.273 -7.361 10.646 1.00 4.87 203 TYR A CA 1
ATOM 1378 C C . TYR A 1 181 ? -10.223 -8.101 9.314 1.00 5.39 203 TYR A C 1
ATOM 1379 O O . TYR A 1 181 ? -10.266 -7.483 8.242 1.00 3.96 203 TYR A O 1
ATOM 1388 N N . GLY A 1 182 ? -10.157 -9.430 9.364 1.00 4.43 204 GLY A N 1
ATOM 1389 C CA . GLY A 1 182 ? -10.208 -10.194 8.131 1.00 5.34 204 GLY A CA 1
ATOM 1390 C C . GLY A 1 182 ? -11.535 -10.039 7.415 1.00 6.45 204 GLY A C 1
ATOM 1391 O O . GLY A 1 182 ? -11.581 -9.810 6.202 1.00 5.04 204 GLY A O 1
ATOM 1392 N N . ALA A 1 183 ? -12.638 -10.177 8.156 1.00 4.37 205 ALA A N 1
ATOM 1393 C CA . ALA A 1 183 ? -13.959 -10.071 7.540 1.00 7.00 205 ALA A CA 1
ATOM 1394 C C . ALA A 1 183 ? -14.154 -8.702 6.895 1.00 10.33 205 ALA A C 1
ATOM 1395 O O . ALA A 1 183 ? -14.757 -8.585 5.815 1.00 8.22 205 ALA A O 1
ATOM 1397 N N . ILE A 1 184 ? -13.617 -7.657 7.526 1.00 5.96 206 ILE A N 1
ATOM 1398 C CA . ILE A 1 184 ? -13.724 -6.314 6.965 1.00 6.84 206 ILE A CA 1
ATOM 1399 C C . ILE A 1 184 ? -12.857 -6.189 5.722 1.00 6.77 206 ILE A C 1
ATOM 1400 O O . ILE A 1 184 ? -13.292 -5.657 4.692 1.00 7.08 206 ILE A O 1
ATOM 1405 N N . ALA A 1 185 ? -11.627 -6.707 5.791 1.00 4.99 207 ALA A N 1
ATOM 1406 C CA . ALA A 1 185 ? -10.666 -6.518 4.711 1.00 7.72 207 ALA A CA 1
ATOM 1407 C C . ALA A 1 185 ? -11.144 -7.149 3.408 1.00 9.68 207 ALA A C 1
ATOM 1408 O O . ALA A 1 185 ? -10.912 -6.593 2.330 1.00 7.96 207 ALA A O 1
ATOM 1410 N N . VAL A 1 186 ? -11.834 -8.291 3.480 1.00 9.58 208 VAL A N 1
ATOM 1411 C CA . VAL A 1 186 ? -12.267 -9.012 2.283 1.00 9.92 208 VAL A CA 1
ATOM 1412 C C . VAL A 1 186 ? -13.777 -8.896 2.070 1.00 10.52 208 VAL A C 1
ATOM 1413 O O . VAL A 1 186 ? -14.363 -9.695 1.341 1.00 10.22 208 VAL A O 1
ATOM 1417 N N . TYR A 1 187 ? -14.398 -7.887 2.683 1.00 8.76 209 TYR A N 1
ATOM 1418 C CA . TYR A 1 187 ? -15.854 -7.761 2.716 1.00 12.35 209 TYR A CA 1
ATOM 1419 C C . TYR A 1 187 ? -16.492 -7.927 1.335 1.00 12.80 209 TYR A C 1
ATOM 1420 O O . TYR A 1 187 ? -17.478 -8.656 1.180 1.00 12.08 209 TYR A O 1
ATOM 1429 N N . GLU A 1 188 ? -15.940 -7.254 0.319 1.00 11.01 210 GLU A N 1
ATOM 1430 C CA . GLU A 1 188 ? -16.587 -7.224 -0.994 1.00 14.55 210 GLU A CA 1
ATOM 1431 C C . GLU A 1 188 ? -16.600 -8.577 -1.690 1.00 14.36 210 GLU A C 1
ATOM 1432 O O . GLU A 1 188 ? -17.390 -8.766 -2.624 1.00 16.17 210 GLU A O 1
ATOM 1438 N N . ASP A 1 189 ? -15.740 -9.509 -1.279 1.00 13.68 211 ASP A N 1
ATOM 1439 C CA . ASP A 1 189 ? -15.748 -10.864 -1.816 1.00 11.94 211 ASP A CA 1
ATOM 1440 C C . ASP A 1 189 ? -16.790 -11.757 -1.156 1.00 15.92 211 ASP A C 1
ATOM 1441 O O . ASP A 1 189 ? -17.100 -12.814 -1.704 1.00 16.23 211 ASP A O 1
ATOM 1446 N N . GLN A 1 190 ? -17.334 -11.365 -0.001 1.00 16.48 212 GLN A N 1
ATOM 1447 C CA . GLN A 1 190 ? -18.326 -12.183 0.688 1.00 13.91 212 GLN A CA 1
ATOM 1448 C C . GLN A 1 190 ? -19.162 -11.333 1.639 1.00 14.76 212 GLN A C 1
ATOM 1449 O O . GLN A 1 190 ? -19.085 -11.518 2.862 1.00 15.03 212 GLN A O 1
ATOM 1455 N N . PRO A 1 191 ? -19.983 -10.412 1.119 1.00 16.23 213 PRO A N 1
ATOM 1456 C CA . PRO A 1 191 ? -20.621 -9.415 2.004 1.00 17.79 213 PRO A CA 1
ATOM 1457 C C . PRO A 1 191 ? -21.525 -10.003 3.075 1.00 17.90 213 PRO A C 1
ATOM 1458 O O . PRO A 1 191 ? -21.462 -9.580 4.237 1.00 16.11 213 PRO A O 1
ATOM 1462 N N . GLU A 1 192 ? -22.402 -10.940 2.715 1.00 17.88 214 GLU A N 1
ATOM 1463 C CA . GLU A 1 192 ? -23.299 -11.513 3.721 1.00 19.19 214 GLU A CA 1
ATOM 1464 C C . GLU A 1 192 ? -22.509 -12.252 4.792 1.00 17.63 214 GLU A C 1
ATOM 1465 O O . GLU A 1 192 ? -22.815 -12.162 5.986 1.00 14.47 214 GLU A O 1
ATOM 1471 N N . GLN A 1 193 ? -21.487 -12.993 4.373 1.00 14.32 215 GLN A N 1
ATOM 1472 C CA . GLN A 1 193 ? -20.660 -13.763 5.297 1.00 16.51 215 GLN A CA 1
ATOM 1473 C C . GLN A 1 193 ? -19.834 -12.865 6.221 1.00 14.24 215 GLN A C 1
ATOM 1474 O O . GLN A 1 193 ? -19.797 -13.082 7.438 1.00 11.26 215 GLN A O 1
ATOM 1480 N N . SER A 1 194 ? -19.238 -11.804 5.684 1.00 13.73 216 SER A N 1
ATOM 1481 C CA . SER A 1 194 ? -18.508 -10.878 6.547 1.00 10.84 216 SER A CA 1
ATOM 1482 C C . SER A 1 194 ? -19.435 -10.146 7.511 1.00 10.94 216 SER A C 1
ATOM 1483 O O . SER A 1 194 ? -19.056 -9.901 8.662 1.00 11.59 216 SER A O 1
ATOM 1486 N N . LYS A 1 195 ? -20.640 -9.761 7.070 1.00 10.61 217 LYS A N 1
ATOM 1487 C CA . LYS A 1 195 ? -21.564 -9.129 8.008 1.00 10.65 217 LYS A CA 1
ATOM 1488 C C . LYS A 1 195 ? -21.895 -10.070 9.153 1.00 12.53 217 LYS A C 1
ATOM 1489 O O . LYS A 1 195 ? -21.955 -9.647 10.312 1.00 11.41 217 LYS A O 1
ATOM 1495 N N . ALA A 1 196 ? -22.087 -11.360 8.849 1.00 11.60 218 ALA A N 1
ATOM 1496 C CA . ALA A 1 196 ? -22.385 -12.336 9.893 1.00 12.37 218 ALA A CA 1
ATOM 1497 C C . ALA A 1 196 ? -21.197 -12.519 10.831 1.00 11.67 218 ALA A C 1
ATOM 1498 O O . ALA A 1 196 ? -21.372 -12.734 12.035 1.00 10.46 218 ALA A O 1
ATOM 1500 N N . LEU A 1 197 ? -19.978 -12.437 10.292 1.00 10.21 219 LEU A N 1
ATOM 1501 C CA . LEU A 1 197 ? -18.785 -12.541 11.127 1.00 9.64 219 LEU A CA 1
ATOM 1502 C C . LEU A 1 197 ? -18.633 -11.326 12.031 1.00 8.81 219 LEU A C 1
ATOM 1503 O O . LEU A 1 197 ? -18.239 -11.454 13.196 1.00 8.41 219 LEU A O 1
ATOM 1508 N N . ILE A 1 198 ? -18.908 -10.136 11.506 1.00 10.50 220 ILE A N 1
ATOM 1509 C CA . ILE A 1 198 ? -18.878 -8.947 12.349 1.00 9.08 220 ILE A CA 1
ATOM 1510 C C . ILE A 1 198 ? -19.901 -9.078 13.472 1.00 12.00 220 ILE A C 1
ATOM 1511 O O . ILE A 1 198 ? -19.599 -8.829 14.645 1.00 7.73 220 ILE A O 1
ATOM 1516 N N . SER A 1 199 ? -21.119 -9.510 13.129 1.00 9.71 221 SER A N 1
ATOM 1517 C CA . SER A 1 199 ? -22.157 -9.713 14.136 1.00 12.47 221 SER A CA 1
ATOM 1518 C C . SER A 1 199 ? -21.728 -10.730 15.189 1.00 12.12 221 SER A C 1
ATOM 1519 O O . SER A 1 199 ? -21.955 -10.523 16.389 1.00 10.28 221 SER A O 1
ATOM 1522 N N . ARG A 1 200 ? -21.089 -11.825 14.760 1.00 10.78 222 ARG A N 1
ATOM 1523 C CA . ARG A 1 200 ? -20.630 -12.842 15.704 1.00 10.98 222 ARG A CA 1
ATOM 1524 C C . ARG A 1 200 ? -19.693 -12.246 16.747 1.00 9.96 222 ARG A C 1
ATOM 1525 O O . ARG A 1 200 ? -19.833 -12.516 17.946 1.00 7.81 222 ARG A O 1
ATOM 1533 N N . ALA A 1 201 ? -18.742 -11.421 16.301 1.00 8.97 223 ALA A N 1
ATOM 1534 C CA . ALA A 1 201 ? -17.768 -10.815 17.201 1.00 8.16 223 ALA A CA 1
ATOM 1535 C C . ALA A 1 201 ? -18.421 -9.805 18.134 1.00 8.50 223 ALA A C 1
ATOM 1536 O O . ALA A 1 201 ? -18.087 -9.747 19.323 1.00 9.10 223 ALA A O 1
ATOM 1538 N N . VAL A 1 202 ? -19.339 -8.990 17.611 1.00 8.17 224 VAL A N 1
ATOM 1539 C CA . VAL A 1 202 ? -20.002 -7.990 18.446 1.00 9.23 224 VAL A CA 1
ATOM 1540 C C . VAL A 1 202 ? -20.753 -8.658 19.593 1.00 10.31 224 VAL A C 1
ATOM 1541 O O . VAL A 1 202 ? -20.733 -8.174 20.729 1.00 8.07 224 VAL A O 1
ATOM 1545 N N . SER A 1 203 ? -21.409 -9.787 19.318 1.00 10.38 225 SER A N 1
ATOM 1546 C CA . SER A 1 203 ? -22.132 -10.496 20.372 1.00 12.56 225 SER A CA 1
ATOM 1547 C C . SER A 1 203 ? -21.183 -11.193 21.337 1.00 11.63 225 SER A C 1
ATOM 1548 O O . SER A 1 203 ? -21.389 -11.147 22.557 1.00 10.41 225 SER A O 1
ATOM 1551 N N . ALA A 1 204 ? -20.133 -11.840 20.818 1.00 8.38 226 ALA A N 1
ATOM 1552 C CA . ALA A 1 204 ? -19.281 -12.667 21.670 1.00 7.74 226 ALA A CA 1
ATOM 1553 C C . ALA A 1 204 ? -18.358 -11.837 22.554 1.00 10.60 226 ALA A C 1
ATOM 1554 O O . ALA A 1 204 ? -18.063 -12.242 23.688 1.00 7.49 226 ALA A O 1
ATOM 1556 N N . VAL A 1 205 ? -17.890 -10.682 22.068 1.00 8.05 227 VAL A N 1
ATOM 1557 C CA . VAL A 1 205 ? -16.920 -9.908 22.835 1.00 6.18 227 VAL A CA 1
ATOM 1558 C C . VAL A 1 205 ? -17.526 -9.293 24.093 1.00 9.85 227 VAL A C 1
ATOM 1559 O O . VAL A 1 205 ? -16.783 -8.875 24.988 1.00 6.48 227 VAL A O 1
ATOM 1563 N N . VAL A 1 206 ? -18.855 -9.278 24.220 1.00 8.67 228 VAL A N 1
ATOM 1564 C CA . VAL A 1 206 ? -19.469 -8.813 25.464 1.00 9.02 228 VAL A CA 1
ATOM 1565 C C . VAL A 1 206 ? -19.043 -9.679 26.652 1.00 10.35 228 VAL A C 1
ATOM 1566 O O . VAL A 1 206 ? -18.975 -9.190 27.787 1.00 6.98 228 VAL A O 1
ATOM 1570 N N . LEU A 1 207 ? -18.719 -10.960 26.412 1.00 8.42 229 LEU A N 1
ATOM 1571 C CA . LEU A 1 207 ? -18.313 -11.842 27.512 1.00 10.99 229 LEU A CA 1
ATOM 1572 C C . LEU A 1 207 ? -17.070 -11.329 28.243 1.00 11.24 229 LEU A C 1
ATOM 1573 O O . LEU A 1 207 ? -17.152 -11.088 29.458 1.00 9.80 229 LEU A O 1
ATOM 1578 N N . PRO A 1 208 ? -15.917 -11.140 27.586 1.00 10.71 230 PRO A N 1
ATOM 1579 C CA . PRO A 1 208 ? -14.772 -10.604 28.345 1.00 8.08 230 PRO A CA 1
ATOM 1580 C C . PRO A 1 208 ? -14.979 -9.174 28.791 1.00 5.77 230 PRO A C 1
ATOM 1581 O O . PRO A 1 208 ? -14.413 -8.779 29.815 1.00 8.57 230 PRO A O 1
ATOM 1585 N N . MET A 1 209 ? -15.794 -8.389 28.081 1.00 7.21 231 MET A N 1
ATOM 1586 C CA . MET A 1 209 ? -16.023 -7.015 28.509 1.00 5.77 231 MET A CA 1
ATOM 1587 C C . MET A 1 209 ? -16.781 -6.932 29.834 1.00 10.66 231 MET A C 1
ATOM 1588 O O . MET A 1 209 ? -16.683 -5.908 30.522 1.00 6.76 231 MET A O 1
ATOM 1593 N N . GLY A 1 210 ? -17.506 -7.989 30.218 1.00 7.86 232 GLY A N 1
ATOM 1594 C CA . GLY A 1 210 ? -18.214 -7.980 31.486 1.00 9.36 232 GLY A CA 1
ATOM 1595 C C . GLY A 1 210 ? -17.305 -7.791 32.688 1.00 14.07 232 GLY A C 1
ATOM 1596 O O . GLY A 1 210 ? -17.727 -7.249 33.711 1.00 11.93 232 GLY A O 1
ATOM 1597 N N . ASP A 1 211 ? -16.047 -8.214 32.580 1.00 10.63 233 ASP A N 1
ATOM 1598 C CA . ASP A 1 211 ? -15.141 -8.194 33.719 1.00 13.41 233 ASP A CA 1
ATOM 1599 C C . ASP A 1 211 ? -14.554 -6.819 34.009 1.00 11.36 233 ASP A C 1
ATOM 1600 O O . ASP A 1 211 ? -13.887 -6.664 35.038 1.00 11.02 233 ASP A O 1
ATOM 1605 N N . TYR A 1 212 ? -14.797 -5.822 33.155 1.00 6.48 234 TYR A N 1
ATOM 1606 C CA . TYR A 1 212 ? -14.470 -4.437 33.480 1.00 9.00 234 TYR A CA 1
ATOM 1607 C C . TYR A 1 212 ? -15.509 -3.779 34.390 1.00 9.26 234 TYR A C 1
ATOM 1608 O O . TYR A 1 212 ? -15.259 -2.688 34.916 1.00 7.36 234 TYR A O 1
ATOM 1617 N N . LYS A 1 213 ? -16.661 -4.394 34.578 1.00 10.45 235 LYS A N 1
ATOM 1618 C CA . LYS A 1 213 ? -17.667 -3.711 35.374 1.00 9.40 235 LYS A CA 1
ATOM 1619 C C . LYS A 1 213 ? -17.350 -3.845 36.863 1.00 10.74 235 LYS A C 1
ATOM 1620 O O . LYS A 1 213 ? -16.745 -4.832 37.291 1.00 9.76 235 LYS A O 1
ATOM 1626 N N . PRO A 1 214 ? -17.734 -2.851 37.678 1.00 9.79 236 PRO A N 1
ATOM 1627 C CA . PRO A 1 214 ? -18.455 -1.645 37.270 1.00 9.54 236 PRO A CA 1
ATOM 1628 C C . PRO A 1 214 ? -17.542 -0.450 37.018 1.00 9.09 236 PRO A C 1
ATOM 1629 O O . PRO A 1 214 ? -17.952 0.497 36.352 1.00 11.49 236 PRO A O 1
ATOM 1633 N N . ASP A 1 215 ? -16.305 -0.504 37.511 1.00 7.36 237 ASP A N 1
ATOM 1634 C CA . ASP A 1 215 ? -15.463 0.680 37.590 1.00 9.71 237 ASP A CA 1
ATOM 1635 C C . ASP A 1 215 ? -14.227 0.640 36.697 1.00 8.48 237 ASP A C 1
ATOM 1636 O O . ASP A 1 215 ? -13.438 1.585 36.729 1.00 8.79 237 ASP A O 1
ATOM 1641 N N . GLY A 1 216 ? -14.030 -0.412 35.901 1.00 10.37 238 GLY A N 1
ATOM 1642 C CA . GLY A 1 216 ? -12.879 -0.458 35.015 1.00 7.59 238 GLY A CA 1
ATOM 1643 C C . GLY A 1 216 ? -11.602 -1.013 35.615 1.00 7.59 238 GLY A C 1
ATOM 1644 O O . GLY A 1 216 ? -10.583 -1.066 34.916 1.00 10.21 238 GLY A O 1
ATOM 1645 N N . ALA A 1 217 ? -11.611 -1.427 36.878 1.00 6.95 239 ALA A N 1
ATOM 1646 C CA . ALA A 1 217 ? -10.468 -2.153 37.413 1.00 7.28 239 ALA A CA 1
ATOM 1647 C C . ALA A 1 217 ? -10.303 -3.465 36.657 1.00 9.31 239 ALA A C 1
ATOM 1648 O O . ALA A 1 217 ? -11.278 -4.058 36.176 1.00 12.24 239 ALA A O 1
ATOM 1650 N N . TYR A 1 218 ? -9.054 -3.901 36.509 1.00 4.47 240 TYR A N 1
ATOM 1651 C CA . TYR A 1 218 ? -8.778 -5.099 35.735 1.00 5.62 240 TYR A CA 1
ATOM 1652 C C . TYR A 1 218 ? -8.527 -6.260 36.677 1.00 5.99 240 TYR A C 1
ATOM 1653 O O . TYR A 1 218 ? -7.561 -6.211 37.459 1.00 9.67 240 TYR A O 1
ATOM 1662 N N . PRO A 1 219 ? -9.362 -7.301 36.653 1.00 5.87 241 PRO A N 1
ATOM 1663 C CA . PRO A 1 219 ? -9.242 -8.362 37.667 1.00 6.66 241 PRO A CA 1
ATOM 1664 C C . PRO A 1 219 ? -7.872 -9.019 37.728 1.00 7.38 241 PRO A C 1
ATOM 1665 O O . PRO A 1 219 ? -7.428 -9.388 38.822 1.00 9.26 241 PRO A O 1
ATOM 1669 N N . GLU A 1 220 ? -7.182 -9.161 36.600 1.00 6.44 242 GLU A N 1
ATOM 1670 C CA . GLU A 1 220 ? -5.901 -9.844 36.554 1.00 6.57 242 GLU A CA 1
ATOM 1671 C C . GLU A 1 220 ? -4.713 -8.892 36.649 1.00 7.22 242 GLU A C 1
ATOM 1672 O O . GLU A 1 220 ? -3.562 -9.339 36.559 1.00 7.28 242 GLU A O 1
ATOM 1678 N N . GLY A 1 221 ? -4.958 -7.601 36.838 1.00 6.84 243 GLY A N 1
ATOM 1679 C CA . GLY A 1 221 ? -3.883 -6.688 37.179 1.00 7.32 243 GLY A CA 1
ATOM 1680 C C . GLY A 1 221 ? -3.163 -6.086 35.986 1.00 5.46 243 GLY A C 1
ATOM 1681 O O . GLY A 1 221 ? -3.596 -6.155 34.830 1.00 4.51 243 GLY A O 1
ATOM 1682 N N . TYR A 1 222 ? -1.993 -5.523 36.297 1.00 3.45 244 TYR A N 1
ATOM 1683 C CA . TYR A 1 222 ? -1.337 -4.557 35.415 1.00 4.87 244 TYR A CA 1
ATOM 1684 C C . TYR A 1 222 ? -0.839 -5.190 34.121 1.00 7.04 244 TYR A C 1
ATOM 1685 O O . TYR A 1 222 ? -1.044 -4.639 33.032 1.00 6.03 244 TYR A O 1
ATOM 1694 N N . SER A 1 223 ? -0.131 -6.314 34.215 1.00 5.73 245 SER A N 1
ATOM 1695 C CA . SER A 1 223 ? 0.515 -6.843 33.016 1.00 9.59 245 SER A CA 1
ATOM 1696 C C . SER A 1 223 ? -0.482 -7.476 32.059 1.00 8.74 245 SER A C 1
ATOM 1697 O O . SER A 1 223 ? -0.237 -7.504 30.843 1.00 12.49 245 SER A O 1
ATOM 1700 N N . TYR A 1 224 ? -1.607 -7.974 32.569 1.00 4.66 246 TYR A N 1
ATOM 1701 C CA . TYR A 1 224 ? -2.587 -8.600 31.690 1.00 5.05 246 TYR A CA 1
ATOM 1702 C C . TYR A 1 224 ? -3.556 -7.605 31.064 1.00 8.22 246 TYR A C 1
ATOM 1703 O O . TYR A 1 224 ? -4.278 -7.979 30.131 1.00 6.81 246 TYR A O 1
ATOM 1712 N N . TRP A 1 225 ? -3.539 -6.345 31.514 1.00 4.62 247 TRP A N 1
ATOM 1713 C CA . TRP A 1 225 ? -4.432 -5.322 30.976 1.00 4.83 247 TRP A CA 1
ATOM 1714 C C . TRP A 1 225 ? -4.202 -5.103 29.485 1.00 7.38 247 TRP A C 1
ATOM 1715 O O . TRP A 1 225 ? -5.161 -4.946 28.721 1.00 5.41 247 TRP A O 1
ATOM 1726 N N . GLY A 1 226 ? -2.937 -5.121 29.050 1.00 4.18 248 GLY A N 1
ATOM 1727 C CA . GLY A 1 226 ? -2.610 -4.634 27.714 1.00 7.22 248 GLY A CA 1
ATOM 1728 C C . GLY A 1 226 ? -3.211 -5.455 26.582 1.00 8.49 248 GLY A C 1
ATOM 1729 O O . GLY A 1 226 ? -3.801 -4.901 25.651 1.00 8.28 248 GLY A O 1
ATOM 1730 N N . TYR A 1 227 ? -3.048 -6.779 26.625 1.00 5.00 249 TYR A N 1
ATOM 1731 C CA . TYR A 1 227 ? -3.320 -7.613 25.449 1.00 8.16 249 TYR A CA 1
ATOM 1732 C C . TYR A 1 227 ? -4.782 -7.574 25.009 1.00 8.13 249 TYR A C 1
ATOM 1733 O O . TYR A 1 227 ? -5.094 -7.104 23.905 1.00 3.82 249 TYR A O 1
ATOM 1742 N N . GLY A 1 228 ? -5.674 -8.102 25.849 1.00 7.51 250 GLY A N 1
ATOM 1743 C CA . GLY A 1 228 ? -7.087 -8.143 25.485 1.00 5.73 250 GLY A CA 1
ATOM 1744 C C . GLY A 1 228 ? -7.685 -6.765 25.276 1.00 7.91 250 GLY A C 1
ATOM 1745 O O . GLY A 1 228 ? -8.407 -6.532 24.297 1.00 6.35 250 GLY A O 1
ATOM 1746 N N . THR A 1 229 ? -7.402 -5.833 26.197 1.00 6.40 251 THR A N 1
ATOM 1747 C CA . THR A 1 229 ? -7.969 -4.491 26.086 1.00 5.55 251 THR A CA 1
ATOM 1748 C C . THR A 1 229 ? -7.577 -3.840 24.764 1.00 6.81 251 THR A C 1
ATOM 1749 O O . THR A 1 229 ? -8.426 -3.267 24.072 1.00 4.87 251 THR A O 1
ATOM 1753 N N . SER A 1 230 ? -6.289 -3.931 24.390 1.00 2.80 252 SER A N 1
ATOM 1754 C CA . SER A 1 230 ? -5.833 -3.266 23.170 1.00 4.53 252 SER A CA 1
ATOM 1755 C C . SER A 1 230 ? -6.511 -3.842 21.940 1.00 4.34 252 SER A C 1
ATOM 1756 O O . SER A 1 230 ? -6.916 -3.099 21.043 1.00 3.98 252 SER A O 1
ATOM 1759 N N . PHE A 1 231 ? -6.641 -5.169 21.875 1.00 4.52 253 PHE A N 1
ATOM 1760 C CA . PHE A 1 231 ? -7.328 -5.760 20.740 1.00 3.89 253 PHE A CA 1
ATOM 1761 C C . PHE A 1 231 ? -8.825 -5.454 20.764 1.00 5.21 253 PHE A C 1
ATOM 1762 O O . PHE A 1 231 ? -9.427 -5.261 19.703 1.00 4.53 253 PHE A O 1
ATOM 1770 N N . ASN A 1 232 ? -9.422 -5.367 21.959 1.00 3.72 254 ASN A N 1
ATOM 1771 C CA . ASN A 1 232 ? -10.811 -4.918 22.097 1.00 6.40 254 ASN A CA 1
ATOM 1772 C C . ASN A 1 232 ? -10.980 -3.514 21.529 1.00 4.49 254 ASN A C 1
ATOM 1773 O O . ASN A 1 232 ? -11.966 -3.217 20.841 1.00 5.29 254 ASN A O 1
ATOM 1778 N N . VAL A 1 233 ? -10.004 -2.644 21.786 1.00 5.88 255 VAL A N 1
ATOM 1779 C CA . VAL A 1 233 ? -10.038 -1.283 21.263 1.00 4.16 255 VAL A CA 1
ATOM 1780 C C . VAL A 1 233 ? -9.819 -1.265 19.748 1.00 3.92 255 VAL A C 1
ATOM 1781 O O . VAL A 1 233 ? -10.498 -0.524 19.027 1.00 4.32 255 VAL A O 1
ATOM 1785 N N . MET A 1 234 ? -8.881 -2.074 19.233 1.00 5.76 256 MET A N 1
ATOM 1786 C CA . MET A 1 234 ? -8.722 -2.165 17.777 1.00 3.12 256 MET A CA 1
ATOM 1787 C C . MET A 1 234 ? -10.039 -2.547 17.105 1.00 3.89 256 MET A C 1
ATOM 1788 O O . MET A 1 234 ? -10.378 -2.038 16.025 1.00 5.44 256 MET A O 1
ATOM 1793 N N . LEU A 1 235 ? -10.802 -3.430 17.746 1.00 3.31 257 LEU A N 1
ATOM 1794 C CA . LEU A 1 235 ? -12.090 -3.852 17.205 1.00 5.40 257 LEU A CA 1
ATOM 1795 C C . LEU A 1 235 ? -13.098 -2.706 17.222 1.00 6.74 257 LEU A C 1
ATOM 1796 O O . LEU A 1 235 ? -13.759 -2.429 16.211 1.00 4.99 257 LEU A O 1
ATOM 1801 N N . ILE A 1 236 ? -13.236 -2.037 18.369 1.00 4.71 258 ILE A N 1
ATOM 1802 C CA . ILE A 1 236 ? -14.235 -0.980 18.505 1.00 4.06 258 ILE A CA 1
ATOM 1803 C C . ILE A 1 236 ? -13.916 0.165 17.554 1.00 9.01 258 ILE A C 1
ATOM 1804 O O . ILE A 1 236 ? -14.790 0.675 16.843 1.00 5.88 258 ILE A O 1
ATOM 1809 N N . SER A 1 237 ? -12.642 0.561 17.507 1.00 6.53 259 SER A N 1
ATOM 1810 C CA . SER A 1 237 ? -12.243 1.670 16.654 1.00 4.70 259 SER A CA 1
ATOM 1811 C C . SER A 1 237 ? -12.503 1.368 15.187 1.00 6.07 259 SER A C 1
ATOM 1812 O O . SER A 1 237 ? -12.890 2.261 14.426 1.00 8.18 259 SER A O 1
ATOM 1815 N N . ALA A 1 238 ? -12.269 0.122 14.761 1.00 5.68 260 ALA A N 1
ATOM 1816 C CA . ALA A 1 238 ? -12.520 -0.227 13.365 1.00 7.88 260 ALA A CA 1
ATOM 1817 C C . ALA A 1 238 ? -14.008 -0.161 13.042 1.00 9.21 260 ALA A C 1
ATOM 1818 O O . ALA A 1 238 ? -14.396 0.298 11.962 1.00 7.16 260 ALA A O 1
ATOM 1820 N N . LEU A 1 239 ? -14.853 -0.620 13.966 1.00 8.08 261 LEU A N 1
ATOM 1821 C CA . LEU A 1 239 ? -16.295 -0.523 13.754 1.00 6.16 261 LEU A CA 1
ATOM 1822 C C . LEU A 1 239 ? -16.751 0.934 13.693 1.00 9.90 261 LEU A C 1
ATOM 1823 O O . LEU A 1 239 ? -17.554 1.300 12.826 1.00 11.39 261 LEU A O 1
ATOM 1828 N N . ASP A 1 240 ? -16.245 1.778 14.601 1.00 8.92 262 ASP A N 1
ATOM 1829 C CA . ASP A 1 240 ? -16.579 3.201 14.586 1.00 9.52 262 ASP A CA 1
ATOM 1830 C C . ASP A 1 240 ? -16.243 3.836 13.242 1.00 11.63 262 ASP A C 1
ATOM 1831 O O . ASP A 1 240 ? -17.040 4.602 12.685 1.00 8.87 262 ASP A O 1
ATOM 1836 N N . LYS A 1 241 ? -15.044 3.554 12.718 1.00 9.78 263 LYS A N 1
ATOM 1837 C CA . LYS A 1 241 ? -14.628 4.173 11.465 1.00 11.51 263 LYS A CA 1
ATOM 1838 C C . LYS A 1 241 ? -15.378 3.589 10.278 1.00 13.85 263 LYS A C 1
ATOM 1839 O O . LYS A 1 241 ? -15.633 4.300 9.299 1.00 15.68 263 LYS A O 1
ATOM 1845 N N . LEU A 1 242 ? -15.729 2.305 10.338 1.00 12.23 264 LEU A N 1
ATOM 1846 C CA . LEU A 1 242 ? -16.375 1.657 9.202 1.00 15.16 264 LEU A CA 1
ATOM 1847 C C . LEU A 1 242 ? -17.871 1.961 9.149 1.00 15.18 264 LEU A C 1
ATOM 1848 O O . LEU A 1 242 ? -18.401 2.286 8.078 1.00 13.32 264 LEU A O 1
ATOM 1853 N N . PHE A 1 243 ? -18.560 1.878 10.288 1.00 12.52 265 PHE A N 1
ATOM 1854 C CA . PHE A 1 243 ? -20.014 1.996 10.325 1.00 14.41 265 PHE A CA 1
ATOM 1855 C C . PHE A 1 243 ? -20.505 3.302 10.927 1.00 16.51 265 PHE A C 1
ATOM 1856 O O . PHE A 1 243 ? -21.708 3.586 10.855 1.00 18.24 265 PHE A O 1
ATOM 1864 N N . GLY A 1 244 ? -19.622 4.092 11.531 1.00 15.25 266 GLY A N 1
ATOM 1865 C CA . GLY A 1 244 ? -20.057 5.254 12.269 1.00 14.63 266 GLY A CA 1
ATOM 1866 C C . GLY A 1 244 ? -20.590 4.950 13.648 1.00 18.86 266 GLY A C 1
ATOM 1867 O O . GLY A 1 244 ? -21.065 5.871 14.325 1.00 19.56 266 GLY A O 1
ATOM 1868 N N . ASN A 1 245 ? -20.530 3.694 14.086 1.00 15.15 267 ASN A N 1
ATOM 1869 C CA . ASN A 1 245 ? -20.989 3.327 15.419 1.00 19.03 267 ASN A CA 1
ATOM 1870 C C . ASN A 1 245 ? -20.466 1.937 15.750 1.00 13.88 267 ASN A C 1
ATOM 1871 O O . ASN A 1 245 ? -20.063 1.177 14.865 1.00 12.51 267 ASN A O 1
ATOM 1876 N N . ASP A 1 246 ? -20.510 1.607 17.040 1.00 13.42 268 ASP A N 1
ATOM 1877 C CA . ASP A 1 246 ? -19.878 0.399 17.561 1.00 12.43 268 ASP A CA 1
ATOM 1878 C C . ASP A 1 246 ? -20.873 -0.595 18.149 1.00 15.20 268 ASP A C 1
ATOM 1879 O O . ASP A 1 246 ? -20.465 -1.498 18.897 1.00 11.55 268 ASP A O 1
ATOM 1884 N N . PHE A 1 247 ? -22.164 -0.437 17.853 1.00 14.39 269 PHE A N 1
ATOM 1885 C CA . PHE A 1 247 ? -23.204 -1.366 18.297 1.00 13.18 269 PHE A CA 1
ATOM 1886 C C . PHE A 1 247 ? -23.219 -1.509 19.817 1.00 15.15 269 PHE A C 1
ATOM 1887 O O . PHE A 1 247 ? -23.480 -2.587 20.354 1.00 18.90 269 PHE A O 1
ATOM 1895 N N . GLY A 1 248 ? -22.941 -0.404 20.513 1.00 11.94 270 GLY A N 1
ATOM 1896 C CA . GLY A 1 248 ? -22.994 -0.347 21.963 1.00 15.71 270 GLY A CA 1
ATOM 1897 C C . GLY A 1 248 ? -21.806 -0.929 22.705 1.00 15.14 270 GLY A C 1
ATOM 1898 O O . GLY A 1 248 ? -21.875 -1.070 23.934 1.00 9.95 270 GLY A O 1
ATOM 1899 N N . LEU A 1 249 ? -20.715 -1.263 22.009 1.00 10.65 271 LEU A N 1
ATOM 1900 C CA . LEU A 1 249 ? -19.619 -1.971 22.663 1.00 10.54 271 LEU A CA 1
ATOM 1901 C C . LEU A 1 249 ? -18.905 -1.083 23.681 1.00 10.86 271 LEU A C 1
ATOM 1902 O O . LEU A 1 249 ? -18.667 -1.505 24.818 1.00 11.28 271 LEU A O 1
ATOM 1907 N N . SER A 1 250 ? -18.556 0.152 23.301 1.00 9.82 272 SER A N 1
ATOM 1908 C CA . SER A 1 250 ? -17.834 1.017 24.236 1.00 10.70 272 SER A CA 1
ATOM 1909 C C . SER A 1 250 ? -18.676 1.396 25.451 1.00 12.84 272 SER A C 1
ATOM 1910 O O . SER A 1 250 ? -18.111 1.754 26.495 1.00 10.75 272 SER A O 1
ATOM 1913 N N . ALA A 1 251 ? -20.004 1.290 25.359 1.00 10.66 273 ALA A N 1
ATOM 1914 C CA . ALA A 1 251 ? -20.866 1.596 26.497 1.00 9.32 273 ALA A CA 1
ATOM 1915 C C . ALA A 1 251 ? -20.959 0.468 27.516 1.00 11.48 273 ALA A C 1
ATOM 1916 O O . ALA A 1 251 ? -21.629 0.653 28.543 1.00 10.98 273 ALA A O 1
ATOM 1918 N N . GLN A 1 252 ? -20.335 -0.689 27.276 1.00 8.43 274 GLN A N 1
ATOM 1919 C CA . GLN A 1 252 ? -20.402 -1.770 28.257 1.00 11.33 274 GLN A CA 1
ATOM 1920 C C . GLN A 1 252 ? -19.888 -1.280 29.612 1.00 9.45 274 GLN A C 1
ATOM 1921 O O . GLN A 1 252 ? -18.810 -0.670 29.676 1.00 8.69 274 GLN A O 1
ATOM 1927 N N . PRO A 1 253 ? -20.618 -1.539 30.702 1.00 12.24 275 PRO A N 1
ATOM 1928 C CA . PRO A 1 253 ? -20.306 -0.910 32.001 1.00 10.12 275 PRO A CA 1
ATOM 1929 C C . PRO A 1 253 ? -18.862 -1.105 32.445 1.00 9.03 275 PRO A C 1
ATOM 1930 O O . PRO A 1 253 ? -18.364 -2.230 32.542 1.00 10.27 275 PRO A O 1
ATOM 1934 N N . GLY A 1 254 ? -18.199 0.013 32.735 1.00 8.10 276 GLY A N 1
ATOM 1935 C CA . GLY A 1 254 ? -16.848 0.017 33.250 1.00 11.05 276 GLY A CA 1
ATOM 1936 C C . GLY A 1 254 ? -15.750 0.033 32.206 1.00 8.39 276 GLY A C 1
ATOM 1937 O O . GLY A 1 254 ? -14.612 0.367 32.540 1.00 10.15 276 GLY A O 1
ATOM 1938 N N . PHE A 1 255 ? -16.049 -0.323 30.952 1.00 10.69 277 PHE A N 1
ATOM 1939 C CA . PHE A 1 255 ? -14.985 -0.480 29.962 1.00 9.70 277 PHE A CA 1
ATOM 1940 C C . PHE A 1 255 ? -14.228 0.823 29.740 1.00 9.99 277 PHE A C 1
ATOM 1941 O O . PHE A 1 255 ? -12.991 0.846 29.775 1.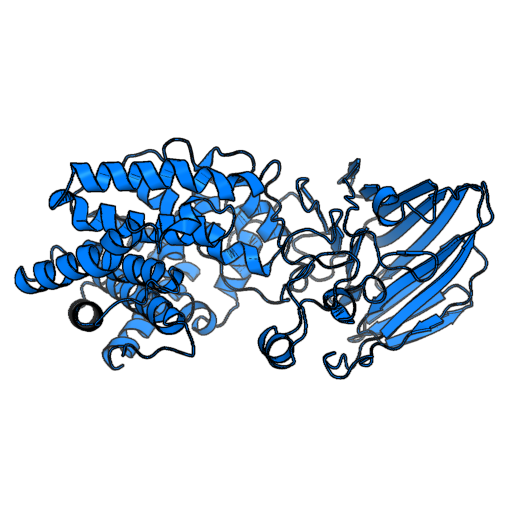00 7.43 277 PHE A O 1
ATOM 1949 N N . LEU A 1 256 ? -14.955 1.925 29.529 1.00 8.52 278 LEU A N 1
ATOM 1950 C CA . LEU A 1 256 ? -14.294 3.194 29.259 1.00 8.98 278 LEU A CA 1
ATOM 1951 C C . LEU A 1 256 ? -13.538 3.716 30.471 1.00 8.78 278 LEU A C 1
ATOM 1952 O O . LEU A 1 256 ? -12.633 4.539 30.309 1.00 13.91 278 LEU A O 1
ATOM 1957 N N . LYS A 1 257 ? -13.883 3.253 31.672 1.00 5.98 279 LYS A N 1
ATOM 1958 C CA . LYS A 1 257 ? -13.196 3.659 32.888 1.00 7.57 279 LYS A CA 1
ATOM 1959 C C . LYS A 1 257 ? -11.850 2.970 33.065 1.00 5.96 279 LYS A C 1
ATOM 1960 O O . LYS A 1 257 ? -11.090 3.358 33.952 1.00 8.15 279 LYS A O 1
ATOM 1966 N N . THR A 1 258 ? -11.534 1.970 32.248 1.00 6.29 280 THR A N 1
ATOM 1967 C CA . THR A 1 258 ? -10.311 1.200 32.463 1.00 4.90 280 THR A CA 1
ATOM 1968 C C . THR A 1 258 ? -9.049 1.978 32.093 1.00 5.70 280 THR A C 1
ATOM 1969 O O . THR A 1 258 ? -7.951 1.588 32.516 1.00 3.42 280 THR A O 1
ATOM 1973 N N . ALA A 1 259 ? -9.160 3.047 31.297 1.00 5.46 281 ALA A N 1
ATOM 1974 C CA . ALA A 1 259 ? -7.987 3.890 31.073 1.00 5.52 281 ALA A CA 1
ATOM 1975 C C . ALA A 1 259 ? -7.559 4.594 32.359 1.00 4.51 281 ALA A C 1
ATOM 1976 O O . ALA A 1 259 ? -6.361 4.660 32.668 1.00 3.20 281 ALA A O 1
ATOM 1978 N N . GLY A 1 260 ? -8.520 5.112 33.130 1.00 4.68 282 GLY A N 1
ATOM 1979 C CA . GLY A 1 260 ? -8.173 5.710 34.410 1.00 6.78 282 GLY A CA 1
ATOM 1980 C C . GLY A 1 260 ? -7.512 4.713 35.344 1.00 6.33 282 GLY A C 1
ATOM 1981 O O . GLY A 1 260 ? -6.550 5.044 36.042 1.00 5.12 282 GLY A O 1
ATOM 1982 N N . TYR A 1 261 ? -8.009 3.472 35.348 1.00 4.68 283 TYR A N 1
ATOM 1983 C CA . TYR A 1 261 ? -7.366 2.394 36.097 1.00 6.79 283 TYR A CA 1
ATOM 1984 C C . TYR A 1 261 ? -5.885 2.277 35.752 1.00 4.11 283 TYR A C 1
ATOM 1985 O O . TYR A 1 261 ? -5.016 2.330 36.633 1.00 4.65 283 TYR A O 1
ATOM 1994 N N . LEU A 1 262 ? -5.580 2.099 34.462 1.00 3.26 284 LEU A N 1
ATOM 1995 C CA . LEU A 1 262 ? -4.210 1.805 34.053 1.00 2.93 284 LEU A CA 1
ATOM 1996 C C . LEU A 1 262 ? -3.283 2.977 34.374 1.00 3.37 284 LEU A C 1
ATOM 1997 O O . LEU A 1 262 ? -2.166 2.785 34.872 1.00 2.48 284 LEU A O 1
ATOM 2002 N N . GLU A 1 263 ? -3.749 4.202 34.122 1.00 3.43 285 GLU A N 1
ATOM 2003 C CA . GLU A 1 263 ? -2.958 5.391 34.440 1.00 6.59 285 GLU A CA 1
ATOM 2004 C C . GLU A 1 263 ? -2.579 5.425 35.919 1.00 7.11 285 GLU A C 1
ATOM 2005 O O . GLU A 1 263 ? -1.405 5.618 36.272 1.00 5.12 285 GLU A O 1
ATOM 2011 N N . ASN A 1 264 ? -3.559 5.215 36.799 1.00 5.44 286 ASN A N 1
ATOM 2012 C CA . ASN A 1 264 ? -3.309 5.331 38.232 1.00 5.96 286 ASN A CA 1
ATOM 2013 C C . ASN A 1 264 ? -2.554 4.133 38.806 1.00 7.03 286 ASN A C 1
ATOM 2014 O O . ASN A 1 264 ? -2.123 4.198 39.966 1.00 7.00 286 ASN A O 1
ATOM 2019 N N . MET A 1 265 ? -2.365 3.067 38.023 1.00 4.95 287 MET A N 1
ATOM 2020 C CA . MET A 1 265 ? -1.612 1.896 38.469 1.00 6.20 287 MET A CA 1
ATOM 2021 C C . MET A 1 265 ? -0.108 2.135 38.483 1.00 9.77 287 MET A C 1
ATOM 2022 O O . MET A 1 265 ? 0.632 1.285 38.990 1.00 6.11 287 MET A O 1
ATOM 2027 N N . THR A 1 266 ? 0.350 3.257 37.930 1.00 4.22 288 THR A N 1
ATOM 2028 C CA . THR A 1 266 ? 1.756 3.635 37.900 1.00 9.11 288 THR A CA 1
ATOM 2029 C C . THR A 1 266 ? 2.051 4.521 39.102 1.00 9.18 288 THR A C 1
ATOM 2030 O O . THR A 1 266 ? 1.430 5.578 39.249 1.00 8.35 288 THR A O 1
ATOM 2034 N N . ALA A 1 267 ? 2.991 4.093 39.948 1.00 8.91 289 ALA A N 1
ATOM 2035 C CA . ALA A 1 267 ? 3.423 4.855 41.119 1.00 8.94 289 ALA A CA 1
ATOM 2036 C C . ALA A 1 267 ? 4.361 5.990 40.705 1.00 6.18 289 ALA A C 1
ATOM 2037 O O . ALA A 1 267 ? 4.837 6.039 39.568 1.00 8.42 289 ALA A O 1
ATOM 2039 N N . PRO A 1 268 ? 4.656 6.932 41.617 1.00 7.01 290 PRO A N 1
ATOM 2040 C CA . PRO A 1 268 ? 5.602 8.013 41.272 1.00 9.37 290 PRO A CA 1
ATOM 2041 C C . PRO A 1 268 ? 6.940 7.526 40.732 1.00 8.90 290 PRO A C 1
ATOM 2042 O O . PRO A 1 268 ? 7.552 8.227 39.914 1.00 12.67 290 PRO A O 1
ATOM 2046 N N . SER A 1 269 ? 7.415 6.356 41.168 1.00 8.91 291 SER A N 1
ATOM 2047 C CA . SER A 1 269 ? 8.644 5.767 40.642 1.00 8.73 291 SER A CA 1
ATOM 2048 C C . SER A 1 269 ? 8.554 5.426 39.163 1.00 12.42 291 SER A C 1
ATOM 2049 O O . SER A 1 269 ? 9.591 5.215 38.535 1.00 12.45 291 SER A O 1
ATOM 2052 N N . GLY A 1 270 ? 7.353 5.368 38.587 1.00 8.51 292 GLY A N 1
ATOM 2053 C CA . GLY A 1 270 ? 7.171 4.821 37.260 1.00 9.03 292 GLY A CA 1
ATOM 2054 C C . GLY A 1 270 ? 6.847 3.343 37.231 1.00 11.24 292 GLY A C 1
ATOM 2055 O O . GLY A 1 270 ? 6.473 2.833 36.172 1.00 9.09 292 GLY A O 1
ATOM 2056 N N . ASN A 1 271 ? 6.974 2.642 38.360 1.00 8.36 293 ASN A N 1
ATOM 2057 C CA . ASN A 1 271 ? 6.712 1.211 38.426 1.00 9.89 293 ASN A CA 1
ATOM 2058 C C . ASN A 1 271 ? 5.264 0.976 38.833 1.00 7.57 293 ASN A C 1
ATOM 2059 O O . ASN A 1 271 ? 4.678 1.759 39.580 1.00 8.50 293 ASN A O 1
ATOM 2064 N N . ALA A 1 272 ? 4.696 -0.115 38.337 1.00 7.89 294 ALA A N 1
ATOM 2065 C CA . ALA A 1 272 ? 3.299 -0.438 38.603 1.00 8.76 294 ALA A CA 1
ATOM 2066 C C . ALA A 1 272 ? 3.122 -0.990 40.011 1.00 8.42 294 ALA A C 1
ATOM 2067 O O . ALA A 1 272 ? 4.064 -1.479 40.637 1.00 8.70 294 ALA A O 1
ATOM 2069 N N . TYR A 1 273 ? 1.882 -0.904 40.503 1.00 7.57 295 TYR A N 1
ATOM 2070 C CA . TYR A 1 273 ? 1.426 -1.712 41.627 1.00 8.52 295 TYR A CA 1
ATOM 2071 C C . TYR A 1 273 ? 1.289 -3.150 41.143 1.00 6.73 295 TYR A C 1
ATOM 2072 O O . TYR A 1 273 ? 0.251 -3.524 40.584 1.00 3.83 295 TYR A O 1
ATOM 2081 N N . ASN A 1 274 ? 2.328 -3.958 41.362 1.00 5.42 296 ASN A N 1
ATOM 2082 C CA . ASN A 1 274 ? 2.481 -5.231 40.656 1.00 6.85 296 ASN A CA 1
ATOM 2083 C C . ASN A 1 274 ? 1.878 -6.393 41.452 1.00 5.10 296 ASN A C 1
ATOM 2084 O O . ASN A 1 274 ? 2.542 -7.392 41.735 1.00 3.93 296 ASN A O 1
ATOM 2089 N N . TYR A 1 275 ? 0.595 -6.258 41.798 1.00 5.25 297 TYR A N 1
ATOM 2090 C CA . TYR A 1 275 ? -0.121 -7.378 42.399 1.00 5.39 297 TYR A CA 1
ATOM 2091 C C . TYR A 1 275 ? -0.499 -8.394 41.320 1.00 7.33 297 TYR A C 1
ATOM 2092 O O . TYR A 1 275 ? -0.434 -8.117 40.118 1.00 5.72 297 TYR A O 1
ATOM 2101 N N . SER A 1 276 ? -0.896 -9.591 41.772 1.00 3.33 298 SER A N 1
ATOM 2102 C CA . SER A 1 276 ? -1.195 -10.711 40.883 1.00 4.62 298 SER A CA 1
ATOM 2103 C C . SER A 1 276 ? 0.031 -11.083 40.045 1.00 5.49 298 SER A C 1
ATOM 2104 O O . SER A 1 276 ? 1.149 -10.625 40.317 1.00 6.00 298 SER A O 1
ATOM 2107 N N . ASP A 1 277 ? -0.152 -11.944 39.048 1.00 4.69 299 ASP A N 1
ATOM 2108 C CA . ASP A 1 277 ? 0.942 -12.297 38.150 1.00 7.43 299 ASP A CA 1
ATOM 2109 C C . ASP A 1 277 ? 1.291 -11.103 37.270 1.00 8.76 299 ASP A C 1
ATOM 2110 O O . ASP A 1 277 ? 0.702 -10.920 36.198 1.00 7.80 299 ASP A O 1
ATOM 2115 N N . SER A 1 278 ? 2.241 -10.285 37.719 1.00 5.27 300 SER A N 1
ATOM 2116 C CA . SER A 1 278 ? 2.509 -9.014 37.065 1.00 9.00 300 SER A CA 1
ATOM 2117 C C . SER A 1 278 ? 3.979 -8.660 37.188 1.00 11.35 300 SER A C 1
ATOM 2118 O O . SER A 1 278 ? 4.631 -9.023 38.171 1.00 10.08 300 SER A O 1
ATOM 2121 N N . GLY A 1 279 ? 4.477 -7.906 36.192 1.00 10.38 301 GLY A N 1
ATOM 2122 C CA . GLY A 1 279 ? 5.764 -7.255 36.280 1.00 11.85 301 GLY A CA 1
ATOM 2123 C C . GLY A 1 279 ? 5.636 -5.825 36.783 1.00 12.33 301 GLY A C 1
ATOM 2124 O O . GLY A 1 279 ? 4.545 -5.320 37.042 1.00 11.25 301 GLY A O 1
ATOM 2125 N N . LEU A 1 280 ? 6.792 -5.174 36.933 1.00 13.00 302 LEU A N 1
ATOM 2126 C CA . LEU A 1 280 ? 6.885 -3.813 37.465 1.00 13.33 302 LEU A CA 1
ATOM 2127 C C . LEU A 1 280 ? 6.862 -2.769 36.365 1.00 15.22 302 LEU A C 1
ATOM 2128 O O . LEU A 1 280 ? 6.211 -1.723 36.494 1.00 10.92 302 LEU A O 1
ATOM 2133 N N . SER A 1 281 ? 7.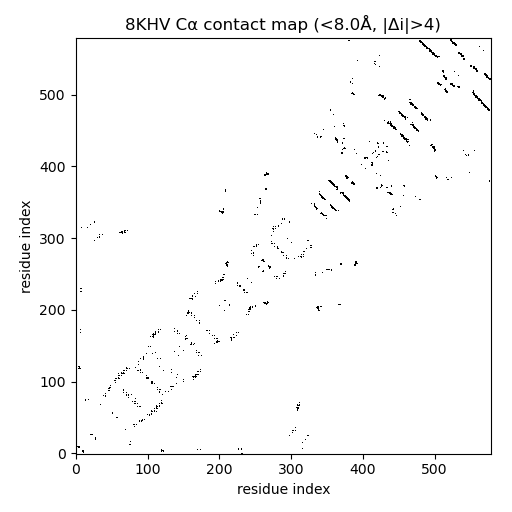634 -3.020 35.318 1.00 10.32 303 SER A N 1
ATOM 2134 C CA . SER A 1 281 ? 7.784 -2.095 34.218 1.00 15.25 303 SER A CA 1
ATOM 2135 C C . SER A 1 281 ? 6.666 -2.329 33.219 1.00 18.83 303 SER A C 1
ATOM 2136 O O . SER A 1 281 ? 6.198 -3.454 33.021 1.00 22.81 303 SER A O 1
ATOM 2139 N N . GLY A 1 282 ? 6.225 -1.250 32.594 1.00 15.96 304 GLY A N 1
ATOM 2140 C CA . GLY A 1 282 ? 5.275 -1.340 31.530 1.00 16.49 304 GLY A CA 1
ATOM 2141 C C . GLY A 1 282 ? 5.903 -1.000 30.201 1.00 16.39 304 GLY A C 1
ATOM 2142 O O . GLY A 1 282 ? 7.122 -1.107 30.011 1.00 17.15 304 GLY A O 1
ATOM 2143 N N . GLU A 1 283 ? 5.060 -0.562 29.275 1.00 9.20 305 GLU A N 1
ATOM 2144 C CA . GLU A 1 283 ? 5.509 -0.033 28.004 1.00 10.46 305 GLU A CA 1
ATOM 2145 C C . GLU A 1 283 ? 4.471 0.983 27.559 1.00 9.03 305 GLU A C 1
ATOM 2146 O O . GLU A 1 283 ? 3.401 1.115 28.165 1.00 7.76 305 GLU A O 1
ATOM 2152 N N . LEU A 1 284 ? 4.818 1.733 26.519 1.00 6.89 306 LEU A N 1
ATOM 2153 C CA . LEU A 1 284 ? 3.845 2.589 25.853 1.00 8.50 306 LEU A CA 1
ATOM 2154 C C . LEU A 1 284 ? 2.636 1.766 25.429 1.00 7.70 306 LEU A C 1
ATOM 2155 O O . LEU A 1 284 ? 2.784 0.685 24.847 1.00 8.87 306 LEU A O 1
ATOM 2160 N N . GLN A 1 285 ? 1.437 2.277 25.734 1.00 5.70 307 GLN A N 1
ATOM 2161 C CA . GLN A 1 285 ? 0.173 1.597 25.449 1.00 5.87 307 GLN A CA 1
ATOM 2162 C C . GLN A 1 285 ? -0.625 2.402 24.431 1.00 6.51 307 GLN A C 1
ATOM 2163 O O . GLN A 1 285 ? -1.355 3.331 24.802 1.00 6.76 307 GLN A O 1
ATOM 2169 N N . PRO A 1 286 ? -0.517 2.092 23.139 1.00 5.14 308 PRO A N 1
ATOM 2170 C CA . PRO A 1 286 ? -1.310 2.820 22.133 1.00 5.75 308 PRO A CA 1
ATOM 2171 C C . PRO A 1 286 ? -2.800 2.889 22.434 1.00 3.41 308 PRO A C 1
ATOM 2172 O O . PRO A 1 286 ? -3.438 3.894 22.090 1.00 4.20 308 PRO A O 1
ATOM 2176 N N . ALA A 1 287 ? -3.372 1.852 23.062 1.00 2.94 309 ALA A N 1
ATOM 2177 C CA . ALA A 1 287 ? -4.801 1.856 23.373 1.00 7.32 309 ALA A CA 1
ATOM 2178 C C . ALA A 1 287 ? -5.185 3.003 24.302 1.00 3.59 309 ALA A C 1
ATOM 2179 O O . ALA A 1 287 ? -6.316 3.493 24.245 1.00 4.84 309 ALA A O 1
ATOM 2181 N N . MET A 1 288 ? -4.273 3.434 25.167 1.00 5.18 310 MET A N 1
ATOM 2182 C CA . MET A 1 288 ? -4.555 4.597 26.009 1.00 5.90 310 MET A CA 1
ATOM 2183 C C . MET A 1 288 ? -4.889 5.826 25.167 1.00 8.18 310 MET A C 1
ATOM 2184 O O . MET A 1 288 ? -5.727 6.649 25.565 1.00 6.21 310 ME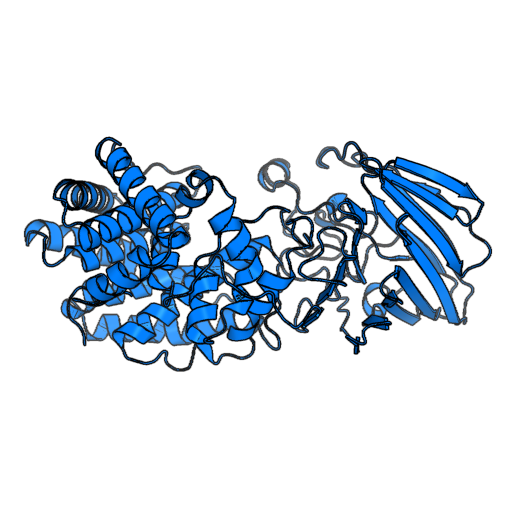T A O 1
ATOM 2189 N N . PHE A 1 289 ? -4.267 5.962 23.993 1.00 5.24 311 PHE A N 1
ATOM 2190 C CA . PHE A 1 289 ? -4.582 7.115 23.164 1.00 7.00 311 PHE A CA 1
ATOM 2191 C C . PHE A 1 289 ? -5.967 6.991 22.541 1.00 5.25 311 PHE A C 1
ATOM 2192 O O . PHE A 1 289 ? -6.646 8.009 22.362 1.00 6.67 311 PHE A O 1
ATOM 2200 N N . TRP A 1 290 ? -6.434 5.769 22.254 1.00 4.24 312 TRP A N 1
ATOM 2201 C CA . TRP A 1 290 ? -7.829 5.626 21.834 1.00 6.96 312 TRP A CA 1
ATOM 2202 C C . TRP A 1 290 ? -8.795 6.039 22.941 1.00 6.36 312 TRP A C 1
ATOM 2203 O O . TRP A 1 290 ? -9.772 6.758 22.685 1.00 5.53 312 TRP A O 1
ATOM 2214 N N . PHE A 1 291 ? -8.569 5.563 24.172 1.00 3.47 313 PHE A N 1
ATOM 2215 C CA . PHE A 1 291 ? -9.467 5.949 25.261 1.00 7.83 313 PHE A CA 1
ATOM 2216 C C . PHE A 1 291 ? -9.492 7.464 25.431 1.00 8.09 313 PHE A C 1
ATOM 2217 O O . PHE A 1 291 ? -10.559 8.060 25.624 1.00 8.05 313 PHE A O 1
ATOM 2225 N N . ALA A 1 292 ? -8.323 8.105 25.353 1.00 5.70 314 ALA A N 1
ATOM 2226 C CA . ALA A 1 292 ? -8.246 9.549 25.549 1.00 7.20 314 ALA A CA 1
ATOM 2227 C C . ALA A 1 292 ? -8.926 10.308 24.417 1.00 8.55 314 ALA A C 1
ATOM 2228 O O . ALA A 1 292 ? -9.429 11.420 24.632 1.00 7.49 314 ALA A O 1
ATOM 2230 N N . LYS A 1 293 ? -8.946 9.725 23.216 1.00 6.15 315 LYS A N 1
ATOM 2231 C CA . LYS A 1 293 ? -9.660 10.316 22.089 1.00 5.86 315 LYS A CA 1
ATOM 2232 C C . LYS A 1 293 ? -11.167 10.130 22.239 1.00 10.59 315 LYS A C 1
ATOM 2233 O O . LYS A 1 293 ? -11.937 11.092 22.118 1.00 12.02 315 LYS A O 1
ATOM 2239 N N . LYS A 1 294 ? -11.601 8.898 22.526 1.00 5.94 316 LYS A N 1
ATOM 2240 C CA . LYS A 1 294 ? -13.024 8.614 22.688 1.00 9.97 316 LYS A CA 1
ATOM 2241 C C . LYS A 1 294 ? -13.630 9.450 23.809 1.00 13.64 316 LYS A C 1
ATOM 2242 O O . LYS A 1 294 ? -14.761 9.937 23.691 1.00 8.93 316 LYS A O 1
ATOM 2248 N N . LEU A 1 295 ? -12.884 9.642 24.892 1.00 7.22 317 LEU A N 1
ATOM 2249 C CA . LEU A 1 295 ? -13.362 10.391 26.045 1.00 10.33 317 LEU A CA 1
ATOM 2250 C C . LEU A 1 295 ? -13.029 11.875 25.986 1.00 13.17 317 LEU A C 1
ATOM 2251 O O . LEU A 1 295 ? -13.452 12.619 26.877 1.00 13.14 317 LEU A O 1
ATOM 2256 N N . ASN A 1 296 ? -12.309 12.323 24.960 1.00 9.74 318 ASN A N 1
ATOM 2257 C CA . ASN A 1 296 ? -11.805 13.694 24.887 1.00 15.13 318 ASN A CA 1
ATOM 2258 C C . ASN A 1 296 ? -11.182 14.102 26.218 1.00 16.74 318 ASN A C 1
ATOM 2259 O O . ASN A 1 296 ? -11.534 15.114 26.822 1.00 12.48 318 ASN A O 1
ATOM 2264 N N . ASP A 1 297 ? -10.259 13.272 26.696 1.00 11.92 319 ASP A N 1
ATOM 2265 C CA . ASP A 1 297 ? -9.679 13.455 28.021 1.00 11.47 319 ASP A CA 1
ATOM 2266 C C . ASP A 1 297 ? -8.180 13.194 27.938 1.00 11.36 319 ASP A C 1
ATOM 2267 O O . ASP A 1 297 ? -7.709 12.084 28.214 1.00 11.60 319 ASP A O 1
ATOM 2272 N N . PRO A 1 298 ? -7.400 14.210 27.553 1.00 10.78 320 PRO A N 1
ATOM 2273 C CA . PRO A 1 298 ? -5.944 14.025 27.461 1.00 11.58 320 PRO A CA 1
ATOM 2274 C C . PRO A 1 298 ? -5.275 13.832 28.802 1.00 9.97 320 PRO A C 1
ATOM 2275 O O . PRO A 1 298 ? -4.163 13.298 28.832 1.00 12.17 320 PRO A O 1
ATOM 2279 N N . SER A 1 299 ? -5.916 14.220 29.907 1.00 8.76 321 SER A N 1
ATOM 2280 C CA . SER A 1 299 ? -5.332 13.991 31.222 1.00 12.17 321 SER A CA 1
ATOM 2281 C C . SER A 1 299 ? -5.168 12.507 31.545 1.00 11.34 321 SER A C 1
ATOM 2282 O O . SER A 1 299 ? -4.446 12.180 32.492 1.00 9.83 321 SER A O 1
ATOM 2285 N N . LEU A 1 300 ? -5.781 11.606 30.767 1.00 6.91 322 LEU A N 1
ATOM 2286 C CA . LEU A 1 300 ? -5.546 10.177 30.934 1.00 7.24 322 LEU A CA 1
ATOM 2287 C C . LEU A 1 300 ? -4.163 9.756 30.469 1.00 5.97 322 LEU A C 1
ATOM 2288 O O . LEU A 1 300 ? -3.763 8.616 30.721 1.00 5.93 322 LEU A O 1
ATOM 2293 N N . LEU A 1 301 ? -3.425 10.643 29.806 1.00 5.05 323 LEU A N 1
ATOM 2294 C CA . LEU A 1 301 ? -2.187 10.281 29.131 1.00 8.84 323 LEU A CA 1
ATOM 2295 C C . LEU A 1 301 ? -0.944 10.737 29.886 1.00 7.25 323 LEU A C 1
ATOM 2296 O O . LEU A 1 301 ? 0.140 10.762 29.300 1.00 5.09 323 LEU A O 1
ATOM 2301 N N . TRP A 1 302 ? -1.075 11.081 31.173 1.00 6.70 324 TRP A N 1
ATOM 2302 C CA . TRP A 1 302 ? 0.044 11.674 31.909 1.00 9.82 324 TRP A CA 1
ATOM 2303 C C . TRP A 1 302 ? 1.224 10.706 32.029 1.00 8.89 324 TRP A C 1
ATOM 2304 O O . TRP A 1 302 ? 2.388 11.123 31.954 1.00 8.01 324 TRP A O 1
ATOM 2315 N N . VAL A 1 303 ? 0.953 9.408 32.200 1.00 5.99 325 VAL A N 1
ATOM 2316 C CA . VAL A 1 303 ? 2.045 8.433 32.253 1.00 6.05 325 VAL A CA 1
ATOM 2317 C C . VAL A 1 303 ? 2.596 8.154 30.859 1.00 6.05 325 VAL A C 1
ATOM 2318 O O . VAL A 1 303 ? 3.819 8.060 30.670 1.00 4.68 325 VAL A O 1
ATOM 2322 N N . GLU A 1 304 ? 1.715 8.001 29.865 1.00 3.29 326 GLU A N 1
ATOM 2323 C CA . GLU A 1 304 ? 2.189 7.790 28.501 1.00 6.14 326 GLU A CA 1
ATOM 2324 C C . GLU A 1 304 ? 3.034 8.967 28.021 1.00 7.60 326 GLU A C 1
ATOM 2325 O O . GLU A 1 304 ? 3.999 8.777 27.272 1.00 5.29 326 GLU A O 1
ATOM 2331 N N . ARG A 1 305 ? 2.691 10.181 28.456 1.00 4.18 327 ARG A N 1
ATOM 2332 C CA . ARG A 1 305 ? 3.496 11.360 28.150 1.00 6.04 327 ARG A CA 1
ATOM 2333 C C . ARG A 1 305 ? 4.954 11.157 28.545 1.00 5.91 327 ARG A C 1
ATOM 2334 O O . ARG A 1 305 ? 5.869 11.435 27.760 1.00 7.28 327 ARG A O 1
ATOM 2342 N N . SER A 1 306 ? 5.187 10.666 29.764 1.00 5.33 328 SER A N 1
ATOM 2343 C CA . SER A 1 306 ? 6.555 10.412 30.215 1.00 8.60 328 SER A CA 1
ATOM 2344 C C . SER A 1 306 ? 7.255 9.385 29.333 1.00 11.33 328 SER A C 1
ATOM 2345 O O . SER A 1 306 ? 8.444 9.535 29.011 1.00 11.26 328 SER A O 1
ATOM 2348 N N . ARG A 1 307 ? 6.535 8.339 28.921 1.00 6.56 329 ARG A N 1
ATOM 2349 C CA . ARG A 1 307 ? 7.137 7.354 28.033 1.00 10.43 329 ARG A CA 1
ATOM 2350 C C . ARG A 1 307 ? 7.471 7.961 26.676 1.00 8.60 329 ARG A C 1
ATOM 2351 O O . ARG A 1 307 ? 8.542 7.693 26.120 1.00 8.36 329 ARG A O 1
ATOM 2359 N N . LEU A 1 308 ? 6.560 8.763 26.117 1.00 7.14 330 LEU A N 1
ATOM 2360 C CA . LEU A 1 308 ? 6.811 9.357 24.804 1.00 9.01 330 LEU A CA 1
ATOM 2361 C C . LEU A 1 308 ? 7.948 10.367 24.862 1.00 12.09 330 LEU A C 1
ATOM 2362 O O . LEU A 1 308 ? 8.724 10.494 23.907 1.00 10.59 330 LEU A O 1
ATOM 2367 N N . MET A 1 309 ? 8.058 11.106 25.967 1.00 7.74 331 MET A N 1
ATOM 2368 C CA . MET A 1 309 ? 9.049 12.174 26.003 1.00 9.72 331 MET A CA 1
ATOM 2369 C C . MET A 1 309 ? 10.434 11.648 26.352 1.00 14.31 331 MET A C 1
ATOM 2370 O O . MET A 1 309 ? 11.424 12.026 25.708 1.00 11.61 331 MET A O 1
ATOM 2375 N N . ASN A 1 310 ? 10.520 10.760 27.342 1.00 8.56 332 ASN A N 1
ATOM 2376 C CA . ASN A 1 310 ? 11.812 10.399 27.908 1.00 14.71 332 ASN A CA 1
ATOM 2377 C C . ASN A 1 310 ? 12.406 9.137 27.297 1.00 16.83 332 ASN A C 1
ATOM 2378 O O . ASN A 1 310 ? 13.629 9.050 27.148 1.00 18.89 332 ASN A O 1
ATOM 2383 N N . SER A 1 311 ? 11.575 8.159 26.942 1.00 14.94 333 SER A N 1
ATOM 2384 C CA . SER A 1 311 ? 12.087 6.842 26.582 1.00 17.74 333 SER A CA 1
ATOM 2385 C C . SER A 1 311 ? 12.863 6.884 25.277 1.00 21.67 333 SER A C 1
ATOM 2386 O O . SER A 1 311 ? 12.565 7.671 24.374 1.00 25.04 333 SER A O 1
ATOM 2389 N N . ASN A 1 312 ? 13.874 6.024 25.194 1.00 26.72 334 ASN A N 1
ATOM 2390 C CA . ASN A 1 312 ? 14.501 5.711 23.924 1.00 30.67 334 ASN A CA 1
ATOM 2391 C C . ASN A 1 312 ? 13.433 5.204 22.964 1.00 21.15 334 ASN A C 1
ATOM 2392 O O . ASN A 1 312 ? 12.714 4.249 23.296 1.00 26.02 334 ASN A O 1
ATOM 2397 N N . PRO A 1 313 ? 13.259 5.822 21.794 1.00 23.37 335 PRO A N 1
ATOM 2398 C CA . PRO A 1 313 ? 12.230 5.343 20.856 1.00 25.50 335 PRO A CA 1
ATOM 2399 C C . PRO A 1 313 ? 12.419 3.897 20.422 1.00 24.58 335 PRO A C 1
ATOM 2400 O O . PRO A 1 313 ? 11.464 3.283 19.923 1.00 21.81 335 PRO A O 1
ATOM 2404 N N . GLN A 1 314 ? 13.618 3.332 20.594 1.00 24.69 336 GLN A N 1
ATOM 2405 C CA . GLN A 1 314 ? 13.824 1.926 20.268 1.00 26.81 336 GLN A CA 1
ATOM 2406 C C . GLN A 1 314 ? 12.963 1.030 21.137 1.00 27.23 336 GLN A C 1
ATOM 2407 O O . GLN A 1 314 ? 12.543 -0.048 20.696 1.00 24.23 336 GLN A O 1
ATOM 2413 N N . ASN A 1 315 ? 12.701 1.455 22.379 1.00 20.23 337 ASN A N 1
ATOM 2414 C CA . ASN A 1 315 ? 11.758 0.733 23.225 1.00 20.51 337 ASN A CA 1
ATOM 2415 C C . ASN A 1 315 ? 10.380 0.680 22.585 1.00 20.12 337 ASN A C 1
ATOM 2416 O O . ASN A 1 315 ? 9.686 -0.345 22.664 1.00 25.06 337 ASN A O 1
ATOM 2421 N N . HIS A 1 316 ? 9.960 1.778 21.948 1.00 13.76 338 HIS A N 1
ATOM 2422 C CA . HIS A 1 316 ? 8.621 1.813 21.365 1.00 11.45 338 HIS A CA 1
ATOM 2423 C C . HIS A 1 316 ? 8.545 0.994 20.082 1.00 11.83 338 HIS A C 1
ATOM 2424 O O . HIS A 1 316 ? 7.458 0.545 19.701 1.00 7.96 338 HIS A O 1
ATOM 2431 N N . LEU A 1 317 ? 9.673 0.811 19.395 1.00 11.52 339 LEU A N 1
ATOM 2432 C CA . LEU A 1 317 ? 9.682 0.162 18.087 1.00 10.94 339 LEU A CA 1
ATOM 2433 C C . LEU A 1 317 ? 9.571 -1.352 18.160 1.00 9.34 339 LEU A C 1
ATOM 2434 O O . LEU A 1 317 ? 9.649 -2.013 17.120 1.00 10.72 339 LEU A O 1
ATOM 2439 N N . ARG A 1 318 ? 9.405 -1.919 19.347 1.00 9.57 340 ARG A N 1
ATOM 2440 C CA . ARG A 1 318 ? 9.012 -3.311 19.458 1.00 13.12 340 ARG A CA 1
ATOM 2441 C C . ARG A 1 318 ? 7.504 -3.468 19.549 1.00 11.49 340 ARG A C 1
ATOM 2442 O O . ARG A 1 318 ? 7.011 -4.600 19.470 1.00 8.29 340 ARG A O 1
ATOM 2450 N N . ASN A 1 319 ? 6.766 -2.362 19.694 1.00 6.38 341 ASN A N 1
ATOM 2451 C CA . ASN A 1 319 ? 5.327 -2.433 19.913 1.00 9.11 341 ASN A CA 1
ATOM 2452 C C . ASN A 1 319 ? 4.615 -2.636 18.579 1.00 7.40 341 ASN A C 1
ATOM 2453 O O . ASN A 1 319 ? 4.658 -1.760 17.702 1.00 7.30 341 ASN A O 1
ATOM 2458 N N . ARG A 1 320 ? 3.945 -3.786 18.431 1.00 6.42 342 ARG A N 1
ATOM 2459 C CA . ARG A 1 320 ? 3.355 -4.127 17.139 1.00 8.06 342 ARG A CA 1
ATOM 2460 C C . ARG A 1 320 ? 2.139 -3.280 16.793 1.00 6.93 342 ARG A C 1
ATOM 2461 O O . ARG A 1 320 ? 1.718 -3.300 15.629 1.00 6.09 342 ARG A O 1
ATOM 2469 N N . LEU A 1 321 ? 1.562 -2.553 17.764 1.00 3.14 343 LEU A N 1
ATOM 2470 C CA . LEU A 1 321 ? 0.443 -1.655 17.501 1.00 4.09 343 LEU A CA 1
ATOM 2471 C C . LEU A 1 321 ? 0.855 -0.187 17.468 1.00 3.47 343 LEU A C 1
ATOM 2472 O O . LEU A 1 321 ? -0.018 0.678 17.431 1.00 6.79 343 LEU A O 1
ATOM 2477 N N . LEU A 1 322 ? 2.155 0.109 17.479 1.00 4.29 344 LEU A N 1
ATOM 2478 C CA . LEU A 1 322 ? 2.624 1.493 17.602 1.00 7.05 344 LEU A CA 1
ATOM 2479 C C . LEU A 1 322 ? 1.973 2.495 16.648 1.00 3.65 344 LEU A C 1
ATOM 2480 O O . LEU A 1 322 ? 1.615 3.588 17.114 1.00 8.86 344 LEU A O 1
ATOM 2485 N N . PRO A 1 323 ? 1.806 2.224 15.344 1.00 2.80 345 PRO A N 1
ATOM 2486 C CA . PRO A 1 323 ? 1.166 3.233 14.474 1.00 7.95 345 PRO A CA 1
ATOM 2487 C C . PRO A 1 323 ? -0.214 3.680 14.952 1.00 8.23 345 PRO A C 1
ATOM 2488 O O . PRO A 1 323 ? -0.615 4.823 14.686 1.00 6.78 345 PRO A O 1
ATOM 2492 N N . ALA A 1 324 ? -0.945 2.816 15.664 1.00 7.67 346 ALA A N 1
ATOM 2493 C CA . ALA A 1 324 ? -2.254 3.199 16.181 1.00 4.78 346 ALA A CA 1
ATOM 2494 C C . ALA A 1 324 ? -2.157 4.346 17.179 1.00 5.71 346 ALA A C 1
ATOM 2495 O O . ALA A 1 324 ? -3.100 5.138 17.302 1.00 5.74 346 ALA A O 1
ATOM 2497 N N . ALA A 1 325 ? -1.042 4.449 17.912 1.00 4.39 347 ALA A N 1
ATOM 2498 C CA . ALA A 1 325 ? -0.883 5.583 18.815 1.00 7.16 347 ALA A CA 1
ATOM 2499 C C . ALA A 1 325 ? -0.928 6.892 18.042 1.00 6.72 347 ALA A C 1
ATOM 2500 O O . ALA A 1 325 ? -1.553 7.863 18.482 1.00 7.44 347 ALA A O 1
ATOM 2502 N N . LEU A 1 326 ? -0.295 6.921 16.871 1.00 7.26 348 LEU A N 1
ATOM 2503 C CA . LEU A 1 326 ? -0.355 8.095 16.006 1.00 8.15 348 LEU A CA 1
ATOM 2504 C C . LEU A 1 326 ? -1.743 8.270 15.384 1.00 8.86 348 LEU A C 1
ATOM 2505 O O . LEU A 1 326 ? -2.241 9.396 15.279 1.00 7.88 348 LEU A O 1
ATOM 2510 N N . LEU A 1 327 ? -2.375 7.176 14.942 1.00 7.69 349 LEU A N 1
ATOM 2511 C CA . LEU A 1 327 ? -3.741 7.267 14.427 1.00 5.77 349 LEU A CA 1
ATOM 2512 C C . LEU A 1 327 ? -4.681 7.902 15.444 1.00 7.57 349 LEU A C 1
ATOM 2513 O O . LEU A 1 327 ? -5.566 8.687 15.083 1.00 6.43 349 LEU A O 1
ATOM 2518 N N . TRP A 1 328 ? -4.516 7.561 16.720 1.00 5.50 350 TRP A N 1
ATOM 2519 C CA . TRP A 1 328 ? -5.381 8.054 17.779 1.00 5.45 350 TRP A CA 1
ATOM 2520 C C . TRP A 1 328 ? -4.823 9.291 18.480 1.00 7.61 350 TRP A C 1
ATOM 2521 O O . TRP A 1 328 ? -5.336 9.666 19.549 1.00 10.04 350 TRP A O 1
ATOM 2532 N N . SER A 1 329 ? -3.797 9.938 17.901 1.00 7.64 351 SER A N 1
ATOM 2533 C CA . SER A 1 329 ? -3.120 11.032 18.600 1.00 8.41 351 SER A CA 1
ATOM 2534 C C . SER A 1 329 ? -4.060 12.207 18.854 1.00 12.19 351 SER A C 1
ATOM 2535 O O . SER A 1 329 ? -3.930 12.890 19.876 1.00 10.24 351 SER A O 1
ATOM 2538 N N . ASN A 1 330 ? -5.017 12.445 17.957 1.00 10.79 352 ASN A N 1
ATOM 2539 C CA . ASN A 1 330 ? -6.144 13.351 18.209 1.00 10.52 352 ASN A CA 1
ATOM 2540 C C . ASN A 1 330 ? -5.689 14.779 18.472 1.00 10.35 352 ASN A C 1
ATOM 2541 O O . ASN A 1 330 ? -6.326 15.507 19.234 1.00 11.10 352 ASN A O 1
ATOM 2546 N N . GLY A 1 331 ? -4.577 15.183 17.867 1.00 10.27 353 GLY A N 1
ATOM 2547 C CA . GLY A 1 331 ? -4.057 16.517 18.094 1.00 16.86 353 GLY A CA 1
ATOM 2548 C C . GLY A 1 331 ? -3.529 16.791 19.486 1.00 12.49 353 GLY A C 1
ATOM 2549 O O . GLY A 1 331 ? -3.271 17.956 19.815 1.00 13.13 353 GLY A O 1
ATOM 2550 N N . VAL A 1 332 ? -3.359 15.758 20.316 1.00 11.63 354 VAL A N 1
ATOM 2551 C CA . VAL A 1 332 ? -2.886 15.970 21.682 1.00 12.94 354 VAL A CA 1
ATOM 2552 C C . VAL A 1 332 ? -1.484 16.548 21.648 1.00 13.07 354 VAL A C 1
ATOM 2553 O O . VAL A 1 332 ? -0.600 16.044 20.941 1.00 13.70 354 VAL A O 1
ATOM 2557 N N . LYS A 1 333 ? -1.281 17.628 22.399 1.00 12.13 355 LYS A N 1
ATOM 2558 C CA . LYS A 1 333 ? 0.024 18.267 22.531 1.00 15.74 355 LYS A CA 1
ATOM 2559 C C . LYS A 1 333 ? 0.693 17.704 23.783 1.00 16.23 355 LYS A C 1
ATOM 2560 O O . LYS A 1 333 ? 0.313 18.042 24.908 1.00 16.81 355 LYS A O 1
ATOM 2566 N N . VAL A 1 334 ? 1.692 16.848 23.578 1.00 11.47 356 VAL A N 1
ATOM 2567 C CA . VAL A 1 334 ? 2.214 16.010 24.651 1.00 15.95 356 VAL A CA 1
ATOM 2568 C C . VAL A 1 334 ? 2.912 16.854 25.717 1.00 12.07 356 VAL A C 1
ATOM 2569 O O . VAL A 1 334 ? 2.574 16.792 26.906 1.00 12.93 356 VAL A O 1
ATOM 2573 N N . ALA A 1 335 ? 3.896 17.655 25.303 1.00 12.35 357 ALA A N 1
ATOM 2574 C CA . ALA A 1 335 ? 4.760 18.353 26.248 1.00 11.65 357 ALA A CA 1
ATOM 2575 C C . ALA A 1 335 ? 3.988 19.329 27.121 1.00 12.90 357 ALA A C 1
ATOM 2576 O O . ALA A 1 335 ? 4.365 19.559 28.276 1.00 9.55 357 ALA A O 1
ATOM 2578 N N . GLN A 1 336 ? 2.927 19.930 26.586 1.00 9.24 358 GLN A N 1
ATOM 2579 C CA . GLN A 1 336 ? 2.181 20.949 27.305 1.00 14.80 358 GLN A CA 1
ATOM 2580 C C . GLN A 1 336 ? 0.958 20.383 28.006 1.00 10.92 358 GLN A C 1
ATOM 2581 O O . GLN A 1 336 ? 0.081 21.142 28.423 1.00 13.97 358 GLN A O 1
ATOM 2587 N N . MET A 1 337 ? 0.901 19.066 28.162 1.00 11.53 359 MET A N 1
ATOM 2588 C CA . MET A 1 337 ? -0.191 18.420 28.868 1.00 12.98 359 MET A CA 1
ATOM 2589 C C . MET A 1 337 ? -0.252 18.885 30.319 1.00 16.41 359 MET A C 1
ATOM 2590 O O . MET A 1 337 ? 0.761 19.220 30.934 1.00 15.17 359 MET A O 1
ATOM 2595 N N . ASN A 1 338 ? -1.460 18.910 30.867 1.00 18.56 360 ASN A N 1
ATOM 2596 C CA . ASN A 1 338 ? -1.650 19.183 32.280 1.00 20.16 360 ASN A CA 1
ATOM 2597 C C . ASN A 1 338 ? -1.770 17.860 33.027 1.00 14.32 360 ASN A C 1
ATOM 2598 O O . ASN A 1 338 ? -2.263 16.868 32.484 1.00 15.56 360 ASN A O 1
ATOM 2603 N N . ALA A 1 339 ? -1.269 17.844 34.263 1.00 14.09 361 ALA A N 1
ATOM 2604 C CA . ALA A 1 339 ? -1.392 16.669 35.111 1.00 16.00 361 ALA A CA 1
ATOM 2605 C C . ALA A 1 339 ? -2.858 16.431 35.468 1.00 15.70 361 ALA A C 1
ATOM 2606 O O . ALA A 1 339 ? -3.674 17.352 35.417 1.00 17.12 361 ALA A O 1
ATOM 2608 N N . PRO A 1 340 ? -3.219 15.197 35.830 1.00 15.45 362 PRO A N 1
ATOM 2609 C CA . PRO A 1 340 ? -4.603 14.937 36.235 1.00 13.21 362 PRO A CA 1
ATOM 2610 C C . PRO A 1 340 ? -4.934 15.695 37.512 1.00 17.79 362 PRO A C 1
ATOM 2611 O O . PRO A 1 340 ? -4.080 15.901 38.374 1.00 17.77 362 PRO A O 1
ATOM 2615 N N . LYS A 1 341 ? -6.189 16.124 37.628 1.00 17.13 363 LYS A N 1
ATOM 2616 C CA . LYS A 1 341 ? -6.603 16.817 38.847 1.00 21.17 363 LYS A CA 1
ATOM 2617 C C . LYS A 1 341 ? -6.850 15.846 39.993 1.00 17.81 363 LYS A C 1
ATOM 2618 O O . LYS A 1 341 ? -6.659 16.210 41.150 1.00 19.16 363 LYS A O 1
ATOM 2624 N N . GLU A 1 342 ? -7.259 14.617 39.708 1.00 16.61 364 GLU A N 1
ATOM 2625 C CA . GLU A 1 342 ? -7.582 13.654 40.755 1.00 17.95 364 GLU A CA 1
ATOM 2626 C C . GLU A 1 342 ? -6.363 12.796 41.072 1.00 14.59 364 GLU A C 1
ATOM 2627 O O . GLU A 1 342 ? -5.777 12.179 40.181 1.00 16.87 364 GLU A O 1
ATOM 2633 N N . ALA A 1 343 ? -5.996 12.754 42.346 1.00 12.21 365 ALA A N 1
ATOM 2634 C CA . ALA A 1 343 ? -4.841 11.996 42.811 1.00 12.71 365 ALA A CA 1
ATOM 2635 C C . ALA A 1 343 ? -5.234 10.680 43.476 1.00 10.66 365 ALA A C 1
ATOM 2636 O O . ALA A 1 343 ? -4.387 10.023 44.090 1.00 8.42 365 ALA A O 1
ATOM 2638 N N . MET A 1 344 ? -6.499 10.291 43.386 1.00 6.58 366 MET A N 1
ATOM 2639 C CA . MET A 1 344 ? -6.920 9.017 43.938 1.00 10.24 366 MET A CA 1
ATOM 2640 C C . MET A 1 344 ? -7.867 8.338 42.966 1.00 10.66 366 MET A C 1
ATOM 2641 O O . MET A 1 344 ? -8.724 8.991 42.362 1.00 9.67 366 MET A O 1
ATOM 2646 N N . TRP A 1 345 ? -7.715 7.025 42.837 1.00 5.96 367 TRP A N 1
ATOM 2647 C CA . TRP A 1 345 ? -8.557 6.228 41.958 1.00 6.82 367 TRP A CA 1
ATOM 2648 C C . TRP A 1 345 ? -8.977 4.980 42.715 1.00 7.32 367 TRP A C 1
ATOM 2649 O O . TRP A 1 345 ? -8.131 4.276 43.270 1.00 5.94 367 TRP A O 1
ATOM 2660 N N . VAL A 1 346 ? -10.279 4.718 42.751 1.00 4.61 368 VAL A N 1
ATOM 2661 C CA . VAL A 1 346 ? -10.826 3.556 43.432 1.00 6.61 368 VAL A CA 1
ATOM 2662 C C . VAL A 1 346 ? -11.774 2.836 42.482 1.00 9.88 368 VAL A C 1
ATOM 2663 O O . VAL A 1 346 ? -12.547 3.475 41.756 1.00 7.82 368 VAL A O 1
ATOM 2667 N N . GLY A 1 347 ? -11.720 1.507 42.494 1.00 7.55 369 GLY A N 1
ATOM 2668 C CA . GLY A 1 347 ? -12.626 0.723 41.684 1.00 8.18 369 GLY A CA 1
ATOM 2669 C C . GLY A 1 347 ? -13.021 -0.571 42.357 1.00 9.31 369 GLY A C 1
ATOM 2670 O O . GLY A 1 347 ? -12.207 -1.187 43.054 1.00 5.79 369 GLY A O 1
ATOM 2671 N N . GLU A 1 348 ? -14.268 -0.995 42.156 1.00 7.27 370 GLU A N 1
ATOM 2672 C CA . GLU A 1 348 ? -14.746 -2.265 42.694 1.00 9.25 370 GLU A CA 1
ATOM 2673 C C . GLU A 1 348 ? -14.593 -3.378 41.659 1.00 11.00 370 GLU A C 1
ATOM 2674 O O . GLU A 1 348 ? -13.618 -3.387 40.896 1.00 12.23 370 GLU A O 1
ATOM 2680 N N . GLY A 1 349 ? -15.530 -4.319 41.615 1.00 9.07 371 GLY A N 1
ATOM 2681 C CA . GLY A 1 349 ? -15.406 -5.448 40.702 1.00 12.64 371 GLY A CA 1
ATOM 2682 C C . GLY A 1 349 ? -14.687 -6.621 41.346 1.00 9.15 371 GLY A C 1
ATOM 2683 O O . GLY A 1 349 ? -14.495 -6.676 42.557 1.00 11.02 371 GLY A O 1
ATOM 2684 N N . LYS A 1 350 ? -14.261 -7.570 40.510 1.00 9.19 372 LYS A N 1
ATOM 2685 C CA . LYS A 1 350 ? -13.716 -8.816 41.049 1.00 11.08 372 LYS A CA 1
ATOM 2686 C C . LYS A 1 350 ? -12.412 -8.597 41.808 1.00 10.28 372 LYS A C 1
ATOM 2687 O O . LYS A 1 350 ? -12.151 -9.289 42.798 1.00 9.82 372 LYS A O 1
ATOM 2693 N N . THR A 1 351 ? -11.589 -7.641 41.379 1.00 8.20 373 THR A N 1
ATOM 2694 C CA . THR A 1 351 ? -10.372 -7.275 42.105 1.00 6.71 373 THR A CA 1
ATOM 2695 C C . THR A 1 351 ? -10.416 -5.786 42.414 1.00 5.84 373 THR A C 1
ATOM 2696 O O . THR A 1 351 ? -9.875 -4.962 41.660 1.00 6.30 373 THR A O 1
ATOM 2700 N N . PRO A 1 352 ? -11.032 -5.400 43.527 1.00 7.74 374 PRO A N 1
ATOM 2701 C CA . PRO A 1 352 ? -11.118 -3.976 43.865 1.00 8.19 374 PRO A CA 1
ATOM 2702 C C . PRO A 1 352 ? -9.760 -3.441 44.273 1.00 4.40 374 PRO A C 1
ATOM 2703 O O . PRO A 1 352 ? -8.946 -4.148 44.865 1.00 7.91 374 PRO A O 1
ATOM 2707 N N . VAL A 1 353 ? -9.514 -2.174 43.948 1.00 6.57 375 VAL A N 1
ATOM 2708 C CA . VAL A 1 353 ? -8.244 -1.531 44.260 1.00 3.97 375 VAL A CA 1
ATOM 2709 C C . VAL A 1 353 ? -8.490 -0.077 44.648 1.00 7.33 375 VAL A C 1
ATOM 2710 O O . VAL A 1 353 ? -9.486 0.540 44.253 1.00 5.83 375 VAL A O 1
ATOM 2714 N N . ALA A 1 354 ? -7.558 0.468 45.428 1.00 7.95 376 ALA A N 1
ATOM 2715 C CA . ALA A 1 354 ? -7.503 1.890 45.727 1.00 5.24 376 ALA A CA 1
ATOM 2716 C C . ALA A 1 354 ? -6.080 2.360 45.498 1.00 6.91 376 ALA A C 1
ATOM 2717 O O . ALA A 1 354 ? -5.134 1.738 45.985 1.00 9.01 376 ALA A O 1
ATOM 2719 N N . LEU A 1 355 ? -5.930 3.452 44.753 1.00 5.79 377 LEU A N 1
ATOM 2720 C CA . LEU A 1 355 ? -4.635 3.944 44.297 1.00 6.07 377 LEU A CA 1
ATOM 2721 C C . LEU A 1 355 ? -4.555 5.408 44.696 1.00 6.62 377 LEU A C 1
ATOM 2722 O O . LEU A 1 355 ? -5.260 6.240 44.115 1.00 7.36 377 LEU A O 1
ATOM 2727 N N . MET A 1 356 ? -3.703 5.723 45.678 1.00 5.34 378 MET A N 1
ATOM 2728 C CA . MET A 1 356 ? -3.694 7.026 46.339 1.00 8.40 378 MET A CA 1
ATOM 2729 C C . MET A 1 356 ? -2.305 7.654 46.290 1.00 6.90 378 MET A C 1
ATOM 2730 O O . MET A 1 356 ? -1.303 6.996 46.567 1.00 8.26 378 MET A O 1
ATOM 2735 N N . ARG A 1 357 ? -2.241 8.939 45.960 1.00 8.11 379 ARG A N 1
ATOM 2736 C CA . ARG A 1 357 ? -0.963 9.641 45.986 1.00 5.66 379 ARG A CA 1
ATOM 2737 C C . ARG A 1 357 ? -1.185 11.081 46.427 1.00 6.52 379 ARG A C 1
ATOM 2738 O O . ARG A 1 357 ? -2.274 11.639 46.280 1.00 6.11 379 ARG A O 1
ATOM 2746 N N . THR A 1 358 ? -0.128 11.677 46.986 1.00 7.07 380 THR A N 1
ATOM 2747 C CA . THR A 1 358 ? -0.226 13.052 47.465 1.00 11.52 380 THR A CA 1
ATOM 2748 C C . THR A 1 358 ? -0.044 14.063 46.348 1.00 11.47 380 THR A C 1
ATOM 2749 O O . THR A 1 358 ? -0.393 15.236 46.529 1.00 13.01 380 THR A O 1
ATOM 2753 N N . SER A 1 359 ? 0.480 13.635 45.204 1.00 9.53 381 SER A N 1
ATOM 2754 C CA . SER A 1 359 ? 0.755 14.536 44.096 1.00 10.10 381 SER A CA 1
ATOM 2755 C C . SER A 1 359 ? 1.073 13.715 42.860 1.00 11.41 381 SER A C 1
ATOM 2756 O O . SER A 1 359 ? 1.717 12.665 42.958 1.00 11.95 381 SER A O 1
ATOM 2759 N N . TRP A 1 360 ? 0.615 14.206 41.705 1.00 9.31 382 TRP A N 1
ATOM 2760 C CA . TRP A 1 360 ? 0.995 13.655 40.410 1.00 11.95 382 TRP A CA 1
ATOM 2761 C C . TRP A 1 360 ? 2.275 14.261 39.867 1.00 12.90 382 TRP A C 1
ATOM 2762 O O . TRP A 1 360 ? 2.871 13.690 38.945 1.00 13.46 382 TRP A O 1
ATOM 2773 N N . THR A 1 361 ? 2.695 15.409 40.399 1.00 12.02 383 THR A N 1
ATOM 2774 C CA . THR A 1 361 ? 3.856 16.124 39.889 1.00 17.49 383 THR A CA 1
ATOM 2775 C C . THR A 1 361 ? 5.095 15.980 40.761 1.00 16.83 383 THR A C 1
ATOM 2776 O O . THR A 1 361 ? 6.206 16.044 40.233 1.00 17.70 383 THR A O 1
ATOM 2780 N N . ASP A 1 362 ? 4.940 15.772 42.072 1.00 15.04 384 ASP A N 1
ATOM 2781 C CA . ASP A 1 362 ? 6.092 15.676 42.967 1.00 17.10 384 ASP A CA 1
ATOM 2782 C C . ASP A 1 362 ? 6.665 14.262 42.944 1.00 16.23 384 ASP A C 1
ATOM 2783 O O . ASP A 1 362 ? 5.987 13.328 43.389 1.00 13.79 384 ASP A O 1
ATOM 2788 N N . PRO A 1 363 ? 7.886 14.058 42.458 1.00 17.72 385 PRO A N 1
ATOM 2789 C CA . PRO A 1 363 ? 8.439 12.698 42.415 1.00 17.36 385 PRO A CA 1
ATOM 2790 C C . PRO A 1 363 ? 8.662 12.094 43.791 1.00 14.68 385 PRO A C 1
ATOM 2791 O O . PRO A 1 363 ? 8.776 10.869 43.890 1.00 12.23 385 PRO A O 1
ATOM 2795 N N . ALA A 1 364 ? 8.710 12.900 44.849 1.00 12.57 386 ALA A N 1
ATOM 2796 C CA . ALA A 1 364 ? 8.841 12.389 46.208 1.00 13.72 386 ALA A CA 1
ATOM 2797 C C . ALA A 1 364 ? 7.498 12.064 46.853 1.00 12.78 386 ALA A C 1
ATOM 2798 O O . ALA A 1 364 ? 7.455 11.779 48.053 1.00 12.26 386 ALA A O 1
ATOM 2800 N N . ALA A 1 365 ? 6.408 12.107 46.090 1.00 11.85 387 ALA A N 1
ATOM 2801 C CA . ALA A 1 365 ? 5.083 11.950 46.673 1.00 11.46 387 ALA A CA 1
ATOM 2802 C C . ALA A 1 365 ? 4.926 10.598 47.359 1.00 9.64 387 ALA A C 1
ATOM 2803 O O . ALA A 1 365 ? 5.535 9.598 46.966 1.00 6.29 387 ALA A O 1
ATOM 2805 N N . ILE A 1 366 ? 4.104 10.593 48.411 1.00 7.01 388 ILE A N 1
ATOM 2806 C CA . ILE A 1 366 ? 3.629 9.355 49.015 1.00 5.89 388 ILE A CA 1
ATOM 2807 C C . ILE A 1 366 ? 2.609 8.705 48.092 1.00 8.36 388 ILE A C 1
ATOM 2808 O O . ILE A 1 366 ? 1.717 9.375 47.556 1.00 6.76 388 ILE A O 1
ATOM 2813 N N . PHE A 1 367 ? 2.744 7.396 47.892 1.00 5.44 389 PHE A N 1
ATOM 2814 C CA . PHE A 1 367 ? 1.795 6.620 47.111 1.00 7.26 389 PHE A CA 1
ATOM 2815 C C . PHE A 1 367 ? 1.469 5.347 47.869 1.00 4.01 389 PHE A C 1
ATOM 2816 O O . PHE A 1 367 ? 2.362 4.717 48.440 1.00 3.94 389 PHE A O 1
ATOM 2824 N N . VAL A 1 368 ? 0.191 4.977 47.867 1.00 5.80 390 VAL A N 1
ATOM 2825 C CA . VAL A 1 368 ? -0.267 3.700 48.402 1.00 4.88 390 VAL A CA 1
ATOM 2826 C C . VAL A 1 368 ? -1.186 3.066 47.378 1.00 6.01 390 VAL A C 1
ATOM 2827 O O . VAL A 1 368 ? -2.161 3.691 46.937 1.00 7.46 390 VAL A O 1
ATOM 2831 N N . GLY A 1 369 ? -0.888 1.831 46.993 1.00 7.56 391 GLY A N 1
ATOM 2832 C CA . GLY A 1 369 ? -1.820 0.989 46.276 1.00 8.29 391 GLY A CA 1
ATOM 2833 C C . GLY A 1 369 ? -2.191 -0.171 47.164 1.00 5.78 391 GLY A C 1
ATOM 2834 O O . GLY A 1 369 ? -1.319 -0.825 47.745 1.00 6.36 391 GLY A O 1
ATOM 2835 N N . MET A 1 370 ? -3.494 -0.424 47.278 1.00 3.88 392 MET A N 1
ATOM 2836 C CA . MET A 1 370 ? -4.000 -1.504 48.111 1.00 4.79 392 MET A CA 1
ATOM 2837 C C . MET A 1 370 ? -5.129 -2.204 47.370 1.00 4.38 392 MET A C 1
ATOM 2838 O O . MET A 1 370 ? -5.724 -1.650 46.443 1.00 5.54 392 MET A O 1
ATOM 2843 N N . LYS A 1 371 ? -5.407 -3.445 47.760 1.00 4.24 393 LYS A N 1
ATOM 2844 C CA . LYS A 1 371 ? -6.375 -4.234 47.014 1.00 6.57 393 LYS A CA 1
ATOM 2845 C C . LYS A 1 371 ? -7.234 -5.066 47.957 1.00 6.12 393 LYS A C 1
ATOM 2846 O O . LYS A 1 371 ? -6.795 -5.474 49.036 1.00 4.77 393 LYS A O 1
ATOM 2852 N N . GLY A 1 372 ? -8.468 -5.299 47.533 1.00 6.80 394 GLY A N 1
ATOM 2853 C CA . GLY A 1 372 ? -9.338 -6.333 48.081 1.00 7.65 394 GLY A CA 1
ATOM 2854 C C . GLY A 1 372 ? -9.288 -7.576 47.215 1.00 4.41 394 GLY A C 1
ATOM 2855 O O . GLY A 1 372 ? -8.228 -7.966 46.720 1.00 5.93 394 GLY A O 1
ATOM 2856 N N . GLY A 1 373 ? -10.445 -8.200 47.014 1.00 7.30 395 GLY A N 1
ATOM 2857 C CA . GLY A 1 373 ? -10.536 -9.291 46.059 1.00 5.80 395 GLY A CA 1
ATOM 2858 C C . GLY A 1 373 ? -10.394 -10.692 46.625 1.00 9.30 395 GLY A C 1
ATOM 2859 O O . GLY A 1 373 ? -10.690 -10.940 47.801 1.00 5.14 395 GLY A O 1
ATOM 2860 N N . SER A 1 374 ? -9.932 -11.620 45.779 1.00 5.80 396 SER A N 1
ATOM 2861 C CA . SER A 1 374 ? -9.945 -13.042 46.083 1.00 6.67 396 SER A CA 1
ATOM 2862 C C . SER A 1 374 ? -8.681 -13.708 45.563 1.00 5.56 396 SER A C 1
ATOM 2863 O O . SER A 1 374 ? -8.214 -13.383 44.457 1.00 5.80 396 SER A O 1
ATOM 2866 N N . PRO A 1 375 ? -8.101 -14.644 46.320 1.00 4.80 397 PRO A N 1
ATOM 2867 C CA . PRO A 1 375 ? -6.978 -15.418 45.779 1.00 9.96 397 PRO A CA 1
ATOM 2868 C C . PRO A 1 375 ? -7.388 -16.369 44.666 1.00 7.76 397 PRO A C 1
ATOM 2869 O O . PRO A 1 375 ? -6.514 -16.834 43.928 1.00 5.59 397 PRO A O 1
ATOM 2873 N N . GLY A 1 376 ? -8.683 -16.681 44.535 1.00 8.06 398 GLY A N 1
ATOM 2874 C CA . GLY A 1 376 ? -9.169 -17.591 43.509 1.00 7.24 398 GLY A CA 1
ATOM 2875 C C . GLY A 1 376 ? -9.343 -16.969 42.142 1.00 9.30 398 GLY A C 1
ATOM 2876 O O . GLY A 1 376 ? -9.581 -17.685 41.166 1.00 9.04 398 GLY A O 1
ATOM 2877 N N . THR A 1 377 ? -9.216 -15.652 42.057 1.00 8.33 399 THR A N 1
ATOM 2878 C CA . THR A 1 377 ? -9.318 -14.950 40.786 1.00 8.75 399 THR A CA 1
ATOM 2879 C C . THR A 1 377 ? -8.179 -15.355 39.854 1.00 6.99 399 THR A C 1
ATOM 2880 O O . THR A 1 377 ? -7.077 -15.684 40.297 1.00 7.57 399 THR A O 1
ATOM 2884 N N . SER A 1 378 ? -8.462 -15.368 38.548 1.00 8.63 400 SER A N 1
ATOM 2885 C CA . SER A 1 378 ? -7.426 -15.695 37.573 1.00 10.26 400 SER A CA 1
ATOM 2886 C C . SER A 1 378 ? -6.181 -14.856 37.833 1.00 9.46 400 SER A C 1
ATOM 2887 O O . SER A 1 378 ? -6.271 -13.642 38.038 1.00 6.51 400 SER A O 1
ATOM 2890 N N . HIS A 1 379 ? -5.026 -15.529 37.872 1.00 5.26 401 HIS A N 1
ATOM 2891 C CA . HIS A 1 379 ? -3.701 -14.953 38.089 1.00 8.06 401 HIS A CA 1
ATOM 2892 C C . HIS A 1 379 ? -3.522 -14.319 39.465 1.00 5.96 401 HIS A C 1
ATOM 2893 O O . HIS A 1 379 ? -2.559 -13.562 39.666 1.00 4.69 401 HIS A O 1
ATOM 2900 N N . ALA A 1 380 ? -4.385 -14.628 40.430 1.00 4.17 402 ALA A N 1
ATOM 2901 C CA . ALA A 1 380 ? -4.296 -13.956 41.718 1.00 6.44 402 ALA A CA 1
ATOM 2902 C C . ALA A 1 380 ? -3.256 -14.604 42.635 1.00 5.78 402 ALA A C 1
ATOM 2903 O O . ALA A 1 380 ? -2.850 -15.756 42.460 1.00 4.79 402 ALA A O 1
ATOM 2905 N N . HIS A 1 381 ? -2.851 -13.842 43.646 1.00 8.58 403 HIS A N 1
ATOM 2906 C CA . HIS A 1 381 ? -2.029 -14.310 44.757 1.00 4.54 403 HIS A CA 1
ATOM 2907 C C . HIS A 1 381 ? -2.834 -14.192 46.043 1.00 5.93 403 HIS A C 1
ATOM 2908 O O . HIS A 1 381 ? -3.873 -13.526 46.090 1.00 7.23 403 HIS A O 1
ATOM 2915 N N . MET A 1 382 ? -2.347 -14.840 47.103 1.00 2.39 404 MET A N 1
ATOM 2916 C CA . MET A 1 382 ? -2.948 -14.696 48.431 1.00 8.57 404 MET A CA 1
ATOM 2917 C C . MET A 1 382 ? -2.396 -13.412 49.034 1.00 6.06 404 MET A C 1
ATOM 2918 O O . MET A 1 382 ? -1.463 -13.406 49.837 1.00 6.23 404 MET A O 1
ATOM 2923 N N . ASP A 1 383 ? -2.965 -12.307 48.577 1.00 4.85 405 ASP A N 1
ATOM 2924 C CA . ASP A 1 383 ? -2.444 -10.973 48.833 1.00 4.16 405 ASP A CA 1
ATOM 2925 C C . ASP A 1 383 ? -3.555 -10.030 49.269 1.00 5.26 405 ASP A C 1
ATOM 2926 O O . ASP A 1 383 ? -3.375 -8.806 49.224 1.00 6.42 405 ASP A O 1
ATOM 2931 N N . VAL A 1 384 ? -4.711 -10.569 49.644 1.00 4.03 406 VAL A N 1
ATOM 2932 C CA . VAL A 1 384 ? -5.897 -9.741 49.800 1.00 5.95 406 VAL A CA 1
ATOM 2933 C C . VAL A 1 384 ? -5.737 -8.864 51.034 1.00 5.41 406 VAL A C 1
ATOM 2934 O O . VAL A 1 384 ? -5.389 -9.342 52.119 1.00 3.59 406 VAL A O 1
ATOM 2938 N N . GLY A 1 385 ? -5.952 -7.560 50.858 1.00 6.88 407 GLY A N 1
ATOM 2939 C CA . GLY A 1 385 ? -5.651 -6.592 51.886 1.00 3.92 407 GLY A CA 1
ATOM 2940 C C . GLY A 1 385 ? -4.236 -6.055 51.867 1.00 5.57 407 GLY A C 1
ATOM 2941 O O . GLY A 1 385 ? -3.932 -5.143 52.645 1.00 9.89 407 GLY A O 1
ATOM 2942 N N . SER A 1 386 ? -3.360 -6.580 51.011 1.00 5.04 408 SER A N 1
ATOM 2943 C CA . SER A 1 386 ? -1.990 -6.088 50.978 1.00 4.45 408 SER A CA 1
ATOM 2944 C C . SER A 1 386 ? -1.897 -4.771 50.209 1.00 5.44 408 SER A C 1
ATOM 2945 O O . SER A 1 386 ? -2.867 -4.275 49.623 1.00 4.93 408 SER A O 1
ATOM 2948 N N . PHE A 1 387 ? -0.697 -4.200 50.227 1.00 4.08 409 PHE A N 1
ATOM 2949 C CA . PHE A 1 387 ? -0.463 -2.876 49.678 1.00 5.30 409 PHE A CA 1
ATOM 2950 C C . PHE A 1 387 ? 1.000 -2.741 49.281 1.00 6.77 409 PHE A C 1
ATOM 2951 O O . PHE A 1 387 ? 1.868 -3.494 49.739 1.00 5.62 409 PHE A O 1
ATOM 2959 N N . VAL A 1 388 ? 1.262 -1.748 48.438 1.00 4.74 410 VAL A N 1
ATOM 2960 C CA . VAL A 1 388 ? 2.614 -1.255 48.231 1.00 6.08 410 VAL A CA 1
ATOM 2961 C C . VAL A 1 388 ? 2.635 0.205 48.643 1.00 4.83 410 VAL A C 1
ATOM 2962 O O . VAL A 1 388 ? 1.613 0.897 48.634 1.00 4.90 410 VAL A O 1
ATOM 2966 N N . MET A 1 389 ? 3.823 0.675 49.003 1.00 5.56 411 MET A N 1
ATOM 2967 C CA . MET A 1 389 ? 3.936 2.047 49.473 1.00 6.98 411 MET A CA 1
ATOM 2968 C C . MET A 1 389 ? 5.254 2.651 49.021 1.00 5.84 411 MET A C 1
ATOM 2969 O O . MET A 1 389 ? 6.302 2.014 49.145 1.00 6.42 411 MET A O 1
ATOM 2974 N N . GLU A 1 390 ? 5.186 3.878 48.505 1.00 5.22 412 GLU A N 1
ATOM 2975 C CA . GLU A 1 390 ? 6.348 4.647 48.095 1.00 7.71 412 GLU A CA 1
ATOM 2976 C C . GLU A 1 390 ? 6.326 5.992 48.797 1.00 8.99 412 GLU A C 1
ATOM 2977 O O . GLU A 1 390 ? 5.260 6.482 49.190 1.00 6.35 412 GLU A O 1
ATOM 2983 N N . ALA A 1 391 ? 7.514 6.587 48.920 1.00 7.06 413 ALA A N 1
ATOM 2984 C CA . ALA A 1 391 ? 7.698 7.928 49.466 1.00 9.30 413 ALA A CA 1
ATOM 2985 C C . ALA A 1 391 ? 9.150 8.326 49.264 1.00 6.68 413 ALA A C 1
ATOM 2986 O O . ALA A 1 391 ? 10.049 7.483 49.341 1.00 6.96 413 ALA A O 1
ATOM 2988 N N . ASP A 1 392 ? 9.365 9.614 48.996 1.00 12.43 414 ASP A N 1
ATOM 2989 C CA . ASP A 1 392 ? 10.713 10.162 48.838 1.00 14.08 414 ASP A CA 1
ATOM 2990 C C . ASP A 1 392 ? 11.490 9.448 47.740 1.00 13.81 414 ASP A C 1
ATOM 2991 O O . ASP A 1 392 ? 12.714 9.320 47.822 1.00 13.55 414 ASP A O 1
ATOM 2996 N N . GLY A 1 393 ? 10.781 8.961 46.718 1.00 11.46 415 GLY A N 1
ATOM 2997 C CA . GLY A 1 393 ? 11.413 8.305 45.588 1.00 14.01 415 GLY A CA 1
ATOM 2998 C C . GLY A 1 393 ? 11.777 6.849 45.789 1.00 15.27 415 GLY A C 1
ATOM 2999 O O . GLY A 1 393 ? 12.466 6.278 44.934 1.00 13.06 415 GLY A O 1
ATOM 3000 N N . VAL A 1 394 ? 11.324 6.222 46.872 1.00 9.56 416 VAL A N 1
ATOM 3001 C CA . VAL A 1 394 ? 11.692 4.848 47.203 1.00 13.94 416 VAL A CA 1
ATOM 3002 C C . VAL A 1 394 ? 10.433 4.031 47.464 1.00 9.65 416 VAL A C 1
ATOM 3003 O O . VAL A 1 394 ? 9.533 4.485 48.177 1.00 8.99 416 VAL A O 1
ATOM 3007 N N . ARG A 1 395 ? 10.391 2.805 46.934 1.00 8.09 417 ARG A N 1
ATOM 3008 C CA . ARG A 1 395 ? 9.331 1.864 47.301 1.00 10.12 417 ARG A CA 1
ATOM 3009 C C . ARG A 1 395 ? 9.744 1.151 48.580 1.00 8.26 417 ARG A C 1
ATOM 3010 O O . ARG A 1 395 ? 10.705 0.370 48.587 1.00 8.14 417 ARG A O 1
ATOM 3018 N N . TRP A 1 396 ? 9.014 1.418 49.660 1.00 7.00 418 TRP A N 1
ATOM 3019 C CA . TRP A 1 396 ? 9.345 0.884 50.975 1.00 6.13 418 TRP A CA 1
ATOM 3020 C C . TRP A 1 396 ? 8.643 -0.435 51.258 1.00 6.79 418 TRP A C 1
ATOM 3021 O O . TRP A 1 396 ? 9.213 -1.316 51.910 1.00 6.49 418 TRP A O 1
ATOM 3032 N N . ALA A 1 397 ? 7.399 -0.572 50.814 1.00 6.03 419 ALA A N 1
ATOM 3033 C CA . ALA A 1 397 ? 6.620 -1.788 50.987 1.00 7.72 419 ALA A CA 1
ATOM 3034 C C . ALA A 1 397 ? 6.301 -2.313 49.596 1.00 4.23 419 ALA A C 1
ATOM 3035 O O . ALA A 1 397 ? 5.687 -1.607 48.795 1.00 5.28 419 ALA A O 1
ATOM 3037 N N . MET A 1 398 ? 6.728 -3.534 49.309 1.00 4.90 420 MET A N 1
ATOM 3038 C CA . MET A 1 398 ? 6.758 -4.039 47.947 1.00 6.13 420 MET A CA 1
ATOM 3039 C C . MET A 1 398 ? 5.957 -5.326 47.833 1.00 7.02 420 MET A C 1
ATOM 3040 O O . MET A 1 398 ? 5.495 -5.900 48.824 1.00 5.41 420 MET A O 1
ATOM 3045 N N . ASP A 1 399 ? 5.830 -5.767 46.586 1.00 5.17 421 ASP A N 1
ATOM 3046 C CA . ASP A 1 399 ? 5.149 -6.997 46.197 1.00 8.33 421 ASP A CA 1
ATOM 3047 C C . ASP A 1 399 ? 6.112 -7.744 45.286 1.00 6.67 421 ASP A C 1
ATOM 3048 O O . ASP A 1 399 ? 6.689 -7.138 44.375 1.00 5.04 421 ASP A O 1
ATOM 3053 N N . PHE A 1 400 ? 6.325 -9.042 45.557 1.00 7.56 422 PHE A N 1
ATOM 3054 C CA . PHE A 1 400 ? 7.310 -9.810 44.786 1.00 8.85 422 PHE A CA 1
ATOM 3055 C C . PHE A 1 400 ? 6.971 -9.883 43.299 1.00 7.05 422 PHE A C 1
ATOM 3056 O O . PHE A 1 400 ? 7.869 -10.080 42.471 1.00 8.32 422 PHE A O 1
ATOM 3064 N N . GLY A 1 401 ? 5.699 -9.745 42.937 1.00 5.80 423 GLY A N 1
ATOM 3065 C CA . GLY A 1 401 ? 5.310 -9.890 41.547 1.00 5.62 423 GLY A CA 1
ATOM 3066 C C . GLY A 1 401 ? 5.207 -11.346 41.104 1.00 6.16 423 GLY A C 1
ATOM 3067 O O . GLY A 1 401 ? 5.141 -12.277 41.912 1.00 2.77 423 GLY A O 1
ATOM 3068 N N . MET A 1 402 ? 5.195 -11.542 39.784 1.00 8.05 424 MET A N 1
ATOM 3069 C CA . MET A 1 402 ? 5.125 -12.903 39.258 1.00 9.00 424 MET A CA 1
ATOM 3070 C C . MET A 1 402 ? 6.467 -13.611 39.418 1.00 7.59 424 MET A C 1
ATOM 3071 O O . MET A 1 402 ? 7.487 -13.006 39.747 1.00 8.90 424 MET A O 1
ATOM 3076 N N . GLN A 1 403 ? 6.450 -14.922 39.184 1.00 5.64 425 GLN A N 1
ATOM 3077 C CA . GLN A 1 403 ? 7.654 -15.697 38.930 1.00 9.79 425 GLN A CA 1
ATOM 3078 C C . GLN A 1 403 ? 7.545 -16.313 37.538 1.00 9.72 425 GLN A C 1
ATOM 3079 O O . GLN A 1 403 ? 6.453 -16.670 37.091 1.00 8.95 425 GLN A O 1
ATOM 3085 N N . GLU A 1 404 ? 8.680 -16.418 36.844 1.00 12.65 426 GLU A N 1
ATOM 3086 C CA . GLU A 1 404 ? 8.680 -16.913 35.470 1.00 14.23 426 GLU A CA 1
ATOM 3087 C C . GLU A 1 404 ? 7.962 -18.251 35.367 1.00 11.92 426 GLU A C 1
ATOM 3088 O O . GLU A 1 404 ? 8.262 -19.188 36.113 1.00 10.02 426 GLU A O 1
ATOM 3094 N N . TYR A 1 405 ? 7.019 -18.337 34.421 1.00 9.73 427 TYR A N 1
ATOM 3095 C CA . TYR A 1 405 ? 6.158 -19.512 34.326 1.00 10.79 427 TYR A CA 1
ATOM 3096 C C . TYR A 1 405 ? 6.913 -20.738 33.823 1.00 12.53 427 TYR A C 1
ATOM 3097 O O . TYR A 1 405 ? 6.646 -21.861 34.269 1.00 11.17 427 TYR A O 1
ATOM 3106 N N . GLU A 1 406 ? 7.825 -20.553 32.865 1.00 10.06 428 GLU A N 1
ATOM 3107 C CA . GLU A 1 406 ? 8.346 -21.695 32.114 1.00 17.58 428 GLU A CA 1
ATOM 3108 C C . GLU A 1 406 ? 9.068 -22.685 33.023 1.00 14.15 428 GLU A C 1
ATOM 3109 O O . GLU A 1 406 ? 8.829 -23.899 32.954 1.00 14.47 428 GLU A O 1
ATOM 3115 N N . SER A 1 407 ? 9.961 -22.187 33.876 1.00 13.70 429 SER A N 1
ATOM 3116 C CA . SER A 1 407 ? 10.692 -23.071 34.778 1.00 14.75 429 SER A CA 1
ATOM 3117 C C . SER A 1 407 ? 9.750 -23.786 35.735 1.00 16.95 429 SER A C 1
ATOM 3118 O O . SER A 1 407 ? 9.916 -24.985 36.001 1.00 14.16 429 SER A O 1
ATOM 3121 N N . LEU A 1 408 ? 8.759 -23.065 36.273 1.00 13.05 430 LEU A N 1
ATOM 3122 C CA . LEU A 1 408 ? 7.796 -23.699 37.165 1.00 12.64 430 LEU A CA 1
ATOM 3123 C C . LEU A 1 408 ? 7.048 -24.817 36.447 1.00 11.14 430 LEU A C 1
ATOM 3124 O O . LEU A 1 408 ? 6.897 -25.922 36.979 1.00 9.63 430 LEU A O 1
ATOM 3129 N N . GLU A 1 409 ? 6.598 -24.560 35.216 1.00 15.34 431 GLU A N 1
ATOM 3130 C CA . GLU A 1 409 ? 5.872 -25.592 34.485 1.00 11.19 431 GLU A CA 1
ATOM 3131 C C . GLU A 1 409 ? 6.787 -26.755 34.122 1.00 14.71 431 GLU A C 1
ATOM 3132 O O . GLU A 1 409 ? 6.401 -27.920 34.257 1.00 13.71 431 GLU A O 1
ATOM 3138 N N . SER A 1 410 ? 8.008 -26.460 33.676 1.00 15.43 432 SER A N 1
ATOM 3139 C CA . SER A 1 410 ? 8.931 -27.525 33.301 1.00 13.84 432 SER A CA 1
ATOM 3140 C C . SER A 1 410 ? 9.282 -28.409 34.489 1.00 18.73 432 SER A C 1
ATOM 3141 O O . SER A 1 410 ? 9.563 -29.602 34.308 1.00 20.31 432 SER A O 1
ATOM 3144 N N . LYS A 1 411 ? 9.272 -27.847 35.704 1.00 11.99 433 LYS A N 1
ATOM 3145 C CA . LYS A 1 411 ? 9.527 -28.621 36.911 1.00 15.97 433 LYS A CA 1
ATOM 3146 C C . LYS A 1 411 ? 8.327 -29.444 37.353 1.00 15.35 433 LYS A C 1
ATOM 3147 O O . LYS A 1 411 ? 8.458 -30.231 38.298 1.00 19.51 433 LYS A O 1
ATOM 3153 N N . GLY A 1 412 ? 7.172 -29.283 36.713 1.00 13.71 434 GLY A N 1
ATOM 3154 C CA . GLY A 1 412 ? 5.988 -30.020 37.105 1.00 13.78 434 GLY A CA 1
ATOM 3155 C C . GLY A 1 412 ? 5.149 -29.377 38.191 1.00 12.84 434 GLY A C 1
ATOM 3156 O O . GLY A 1 412 ? 4.253 -30.038 38.726 1.00 10.70 434 GLY A O 1
ATOM 3157 N N . VAL A 1 413 ? 5.410 -28.118 38.540 1.00 11.06 435 VAL A N 1
ATOM 3158 C CA . VAL A 1 413 ? 4.612 -27.440 39.557 1.00 11.62 435 VAL A CA 1
ATOM 3159 C C . VAL A 1 413 ? 3.204 -27.203 39.027 1.00 12.63 435 VAL A C 1
ATOM 3160 O O . VAL A 1 413 ? 3.013 -26.741 37.894 1.00 7.66 435 VAL A O 1
ATOM 3164 N N . ASP A 1 414 ? 2.208 -27.502 39.863 1.00 12.90 436 ASP A N 1
ATOM 3165 C CA . ASP A 1 414 ? 0.805 -27.303 39.517 1.00 13.00 436 ASP A CA 1
ATOM 3166 C C . ASP A 1 414 ? 0.440 -25.823 39.615 1.00 10.92 436 ASP A C 1
ATOM 3167 O O . ASP A 1 414 ? -0.384 -25.427 40.445 1.00 10.62 436 ASP A O 1
ATOM 3172 N N . LEU A 1 415 ? 1.057 -25.017 38.744 1.00 9.50 437 LEU A N 1
ATOM 3173 C CA . LEU A 1 415 ? 1.032 -23.563 38.854 1.00 11.51 437 LEU A CA 1
ATOM 3174 C C . LEU A 1 415 ? -0.360 -22.972 38.637 1.00 10.04 437 LEU A C 1
ATOM 3175 O O . LEU A 1 415 ? -0.685 -21.930 39.214 1.00 11.06 437 LEU A O 1
ATOM 3180 N N . TRP A 1 416 ? -1.191 -23.590 37.809 1.00 7.68 438 TRP A N 1
ATOM 3181 C CA . TRP A 1 416 ? -2.440 -22.956 37.410 1.00 8.28 438 TRP A CA 1
ATOM 3182 C C . TRP A 1 416 ? -3.652 -23.488 38.163 1.00 9.17 438 TRP A C 1
ATOM 3183 O O . TRP A 1 416 ? -4.772 -23.037 37.916 1.00 9.92 438 TRP A O 1
ATOM 3194 N N . ASN A 1 417 ? -3.446 -24.387 39.115 1.00 10.17 439 ASN A N 1
ATOM 3195 C CA . ASN A 1 417 ? -4.514 -24.834 39.997 1.00 7.97 439 ASN A CA 1
ATOM 3196 C C . ASN A 1 417 ? -4.733 -23.768 41.073 1.00 8.61 439 ASN A C 1
ATOM 3197 O O . ASN A 1 417 ? -3.794 -23.399 41.784 1.00 7.46 439 ASN A O 1
ATOM 3202 N N . MET A 1 418 ? -5.961 -23.250 41.179 1.00 8.28 440 MET A N 1
ATOM 3203 C CA . MET A 1 418 ? -6.274 -22.176 42.123 1.00 10.57 440 MET A CA 1
ATOM 3204 C C . MET A 1 418 ? -6.953 -22.663 43.399 1.00 10.61 440 MET A C 1
ATOM 3205 O O . MET A 1 418 ? -7.298 -21.838 44.253 1.00 8.67 440 MET A O 1
ATOM 3210 N N . LYS A 1 419 ? -7.133 -23.971 43.564 1.00 10.28 441 LYS A N 1
ATOM 3211 C CA . LYS A 1 419 ? -7.838 -24.492 44.721 1.00 9.76 441 LYS A CA 1
ATOM 3212 C C . LYS A 1 419 ? -7.001 -24.314 45.996 1.00 9.88 441 LYS A C 1
ATOM 3213 O O . LYS A 1 419 ? -5.797 -24.027 45.958 1.00 7.11 441 LYS A O 1
ATOM 3219 N N . GLN A 1 420 ? -7.661 -24.506 47.143 1.00 8.62 442 GLN A N 1
ATOM 3220 C CA . GLN A 1 420 ? -7.025 -24.224 48.429 1.00 8.64 442 GLN A CA 1
ATOM 3221 C C . GLN A 1 420 ? -5.757 -25.043 48.632 1.00 10.60 442 GLN A C 1
ATOM 3222 O O . GLN A 1 420 ? -4.746 -24.526 49.124 1.00 9.00 442 GLN A O 1
ATOM 3228 N N . ASN A 1 421 ? -5.789 -26.322 48.271 1.00 10.25 443 ASN A N 1
ATOM 3229 C CA . ASN A 1 421 ? -4.668 -27.217 48.515 1.00 12.23 443 ASN A CA 1
ATOM 3230 C C . ASN A 1 421 ? -3.699 -27.271 47.338 1.00 11.15 443 ASN A C 1
ATOM 3231 O O . ASN A 1 421 ? -2.828 -28.147 47.300 1.00 9.23 443 ASN A O 1
ATOM 3236 N N . SER A 1 422 ? -3.800 -26.323 46.408 1.00 8.09 444 SER A N 1
ATOM 3237 C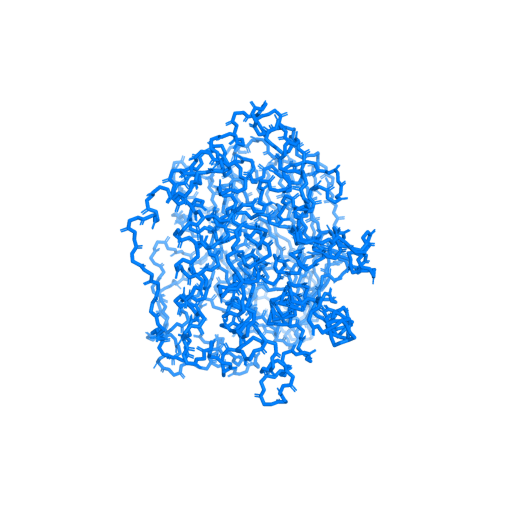 CA . SER A 1 422 ? -2.980 -26.370 45.204 1.00 10.54 444 SER A CA 1
ATOM 3238 C C . SER A 1 422 ? -1.511 -26.086 45.522 1.00 8.49 444 SER A C 1
ATOM 3239 O O . SER A 1 422 ? -1.185 -25.293 46.407 1.00 10.17 444 SER A O 1
ATOM 3242 N N . GLN A 1 423 ? -0.619 -26.741 44.779 1.00 8.19 445 GLN A N 1
ATOM 3243 C CA . GLN A 1 423 ? 0.811 -26.466 44.888 1.00 10.09 445 GLN A CA 1
ATOM 3244 C C . GLN A 1 423 ? 1.155 -25.029 44.507 1.00 8.73 445 GLN A C 1
ATOM 3245 O O . GLN A 1 423 ? 2.221 -24.540 44.895 1.00 6.36 445 GLN A O 1
ATOM 3251 N N . ARG A 1 424 ? 0.273 -24.338 43.777 1.00 5.24 446 ARG A N 1
ATOM 3252 C CA . ARG A 1 424 ? 0.492 -22.921 43.494 1.00 6.52 446 ARG A CA 1
ATOM 3253 C C . ARG A 1 424 ? 0.803 -22.137 44.763 1.00 6.92 446 ARG A C 1
ATOM 3254 O O . ARG A 1 424 ? 1.666 -21.256 44.764 1.00 6.25 446 ARG A O 1
ATOM 3262 N N . TRP A 1 425 ? 0.125 -22.458 45.859 1.00 6.11 447 TRP A N 1
ATOM 3263 C CA . TRP A 1 425 ? 0.288 -21.671 47.070 1.00 7.14 447 TRP A CA 1
ATOM 3264 C C . TRP A 1 425 ? 1.494 -22.101 47.890 1.00 9.38 447 TRP A C 1
ATOM 3265 O O . TRP A 1 425 ? 1.779 -21.478 48.922 1.00 8.35 447 TRP A O 1
ATOM 3276 N N . GLN A 1 426 ? 2.210 -23.137 47.450 1.00 8.87 448 GLN A N 1
ATOM 3277 C CA . GLN A 1 426 ? 3.524 -23.477 47.977 1.00 7.63 448 GLN A CA 1
ATOM 3278 C C . GLN A 1 426 ? 4.638 -22.722 47.271 1.00 9.49 448 GLN A C 1
ATOM 3279 O O . GLN A 1 426 ? 5.810 -22.917 47.601 1.00 9.02 448 GLN A O 1
ATOM 3285 N N . ILE A 1 427 ? 4.299 -21.885 46.300 1.00 6.11 449 ILE A N 1
ATOM 3286 C CA . ILE A 1 427 ? 5.267 -20.981 45.693 1.00 8.54 449 ILE A CA 1
ATOM 3287 C C . ILE A 1 427 ? 5.392 -19.768 46.601 1.00 7.62 449 ILE A C 1
ATOM 3288 O O . ILE A 1 427 ? 4.403 -19.069 46.838 1.00 6.01 449 ILE A O 1
ATOM 3293 N N . LEU A 1 428 ? 6.599 -19.553 47.140 1.00 4.93 450 LEU A N 1
ATOM 3294 C CA . LEU A 1 428 ? 6.816 -18.516 48.148 1.00 9.63 450 LEU A CA 1
ATOM 3295 C C . LEU A 1 428 ? 6.205 -17.188 47.724 1.00 6.97 450 LEU A C 1
ATOM 3296 O O . LEU A 1 428 ? 5.494 -16.535 48.496 1.00 7.19 450 LEU A O 1
ATOM 3301 N N . ARG A 1 429 ? 6.500 -16.758 46.502 1.00 3.22 451 ARG A N 1
ATOM 3302 C CA . ARG A 1 429 ? 6.058 -15.446 46.057 1.00 8.34 451 ARG A CA 1
ATOM 3303 C C . ARG A 1 429 ? 4.541 -15.315 45.964 1.00 6.04 451 ARG A C 1
ATOM 3304 O O . ARG A 1 429 ? 4.048 -14.192 45.832 1.00 5.57 451 ARG A O 1
ATOM 3312 N N . TYR A 1 430 ? 3.789 -16.408 46.071 1.00 5.53 452 TYR A N 1
ATOM 3313 C CA . TYR A 1 430 ? 2.368 -16.366 45.761 1.00 5.94 452 TYR A CA 1
ATOM 3314 C C . TYR A 1 430 ? 1.450 -16.456 46.975 1.00 5.36 452 TYR A C 1
ATOM 3315 O O . TYR A 1 430 ? 0.238 -16.239 46.826 1.00 4.88 452 TYR A O 1
ATOM 3324 N N . ASN A 1 431 ? 1.962 -16.762 48.161 1.00 3.52 453 ASN A N 1
ATOM 3325 C CA . ASN A 1 431 ? 1.079 -16.912 49.317 1.00 5.99 453 ASN A CA 1
ATOM 3326 C C . ASN A 1 431 ? 1.222 -15.728 50.270 1.00 4.98 453 ASN A C 1
ATOM 3327 O O . ASN A 1 431 ? 2.055 -14.836 50.077 1.00 5.27 453 ASN A O 1
ATOM 3332 N N . ASN A 1 432 ? 0.382 -15.724 51.310 1.00 2.39 454 ASN A N 1
ATOM 3333 C CA . ASN A 1 432 ? 0.228 -14.520 52.124 1.00 6.21 454 ASN A CA 1
ATOM 3334 C C . ASN A 1 432 ? 1.400 -14.281 53.062 1.00 5.76 454 ASN A C 1
ATOM 3335 O O . ASN A 1 432 ? 1.553 -13.154 53.548 1.00 9.16 454 ASN A O 1
ATOM 3340 N N . PHE A 1 433 ? 2.227 -15.297 53.336 1.00 7.12 455 PHE A N 1
ATOM 3341 C CA . PHE A 1 433 ? 3.390 -15.061 54.190 1.00 8.27 455 PHE A CA 1
ATOM 3342 C C . PHE A 1 433 ? 4.440 -14.176 53.534 1.00 6.41 455 PHE A C 1
ATOM 3343 O O . PHE A 1 433 ? 5.366 -13.726 54.229 1.00 7.09 455 PHE A O 1
ATOM 3351 N N . ALA A 1 434 ? 4.308 -13.901 52.236 1.00 4.68 456 ALA A N 1
ATOM 3352 C CA . ALA A 1 434 ? 5.225 -13.021 51.526 1.00 6.41 456 ALA A CA 1
ATOM 3353 C C . ALA A 1 434 ? 4.554 -11.758 51.001 1.00 4.01 456 ALA A C 1
ATOM 3354 O O . ALA A 1 434 ? 5.148 -11.066 50.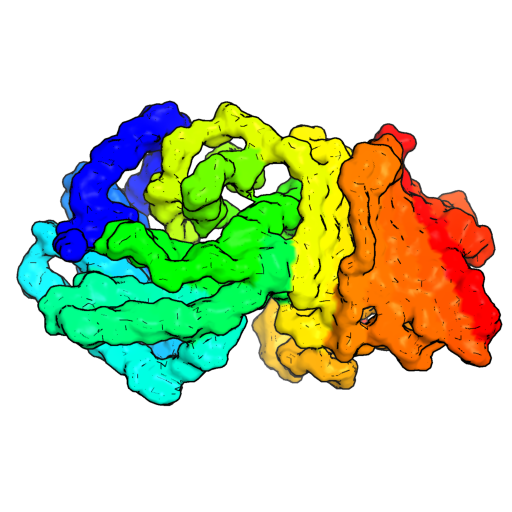167 1.00 6.65 456 ALA A O 1
ATOM 3356 N N . HIS A 1 435 ? 3.345 -11.432 51.466 1.00 5.54 457 HIS A N 1
ATOM 3357 C CA . HIS A 1 435 ? 2.644 -10.216 51.073 1.00 5.22 457 HIS A CA 1
ATOM 3358 C C . HIS A 1 435 ? 2.309 -9.373 52.298 1.00 5.48 457 HIS A C 1
ATOM 3359 O O . HIS A 1 435 ? 2.302 -9.860 53.427 1.00 3.62 457 HIS A O 1
ATOM 3366 N N . ASN A 1 436 ? 2.015 -8.094 52.052 1.00 5.17 458 ASN A N 1
ATOM 3367 C CA . ASN A 1 436 ? 1.866 -7.108 53.125 1.00 8.20 458 ASN A CA 1
ATOM 3368 C C . ASN A 1 436 ? 0.441 -7.121 53.680 1.00 3.70 458 ASN A C 1
ATOM 3369 O O . ASN A 1 436 ? -0.297 -6.141 53.612 1.00 5.50 458 ASN A O 1
ATOM 3374 N N . THR A 1 437 ? 0.088 -8.254 54.278 1.00 6.48 459 THR A N 1
ATOM 3375 C CA . THR A 1 437 ? -1.242 -8.468 54.835 1.00 7.07 459 THR A CA 1
ATOM 3376 C C . THR A 1 437 ? -1.115 -9.449 55.995 1.00 6.98 459 THR A C 1
ATOM 3377 O O . THR A 1 437 ? -0.008 -9.801 56.416 1.00 4.01 459 THR A O 1
ATOM 3381 N N . LEU A 1 438 ? -2.254 -9.875 56.529 1.00 6.79 460 LEU A N 1
ATOM 3382 C CA . LEU A 1 438 ? -2.261 -10.699 57.728 1.00 6.50 460 LEU A CA 1
ATOM 3383 C C . LEU A 1 438 ? -2.196 -12.179 57.375 1.00 7.11 460 LEU A C 1
ATOM 3384 O O . LEU A 1 438 ? -2.716 -12.614 56.347 1.00 5.69 460 LEU A O 1
ATOM 3389 N N . SER A 1 439 ? -1.536 -12.950 58.239 1.00 4.94 461 SER A N 1
ATOM 3390 C CA . SER A 1 439 ? -1.654 -14.404 58.260 1.00 6.31 461 SER A CA 1
ATOM 3391 C C . SER A 1 439 ? -2.095 -14.793 59.659 1.00 9.32 461 SER A C 1
ATOM 3392 O O . SER A 1 439 ? -1.485 -14.365 60.643 1.00 6.22 461 SER A O 1
ATOM 3395 N N . ILE A 1 440 ? -3.161 -15.579 59.753 1.00 6.72 462 ILE A N 1
ATOM 3396 C CA . ILE A 1 440 ? -3.756 -15.907 61.039 1.00 11.13 462 ILE A CA 1
ATOM 3397 C C . ILE A 1 440 ? -3.629 -17.406 61.274 1.00 11.22 462 ILE A C 1
ATOM 3398 O O . ILE A 1 440 ? -3.948 -18.208 60.388 1.00 9.76 462 ILE A O 1
ATOM 3403 N N . ASN A 1 441 ? -3.138 -17.775 62.463 1.00 9.53 463 ASN A N 1
ATOM 3404 C CA . ASN A 1 441 ? -2.979 -19.179 62.871 1.00 12.11 463 ASN A CA 1
ATOM 3405 C C . ASN A 1 441 ? -2.077 -19.964 61.916 1.00 11.76 463 ASN A C 1
ATOM 3406 O O . ASN A 1 441 ? -2.249 -21.174 61.742 1.00 11.43 463 ASN A O 1
ATOM 3411 N N . ASP A 1 442 ? -1.099 -19.288 61.303 1.00 12.67 464 ASP A N 1
ATOM 3412 C CA . ASP A 1 442 ? -0.162 -19.921 60.369 1.00 13.54 464 ASP A CA 1
ATOM 3413 C C . ASP A 1 442 ? -0.881 -20.557 59.180 1.00 14.01 464 ASP A C 1
ATOM 3414 O O . ASP A 1 442 ? -0.419 -21.555 58.623 1.00 10.40 464 ASP A O 1
ATOM 3419 N N . GLU A 1 443 ? -2.006 -19.981 58.763 1.00 8.22 465 GLU A N 1
ATOM 3420 C CA . GLU A 1 443 ? -2.803 -20.539 57.682 1.00 11.32 465 GLU A CA 1
ATOM 3421 C C . GLU A 1 443 ? -2.683 -19.705 56.409 1.00 11.95 465 GLU A C 1
ATOM 3422 O O . GLU A 1 443 ? -2.411 -18.499 56.445 1.00 7.21 465 GLU A O 1
ATOM 3428 N N . LEU A 1 444 ? -2.880 -20.372 55.275 1.00 8.24 466 LEU A N 1
ATOM 3429 C CA . LEU A 1 444 ? -3.083 -19.655 54.030 1.00 8.50 466 LEU A CA 1
ATOM 3430 C C . LEU A 1 444 ? -4.395 -18.882 54.087 1.00 7.38 466 LEU A C 1
ATOM 3431 O O . LEU A 1 444 ? -5.308 -19.209 54.854 1.00 4.17 466 LEU A O 1
ATOM 3436 N N . GLN A 1 445 ? -4.478 -17.834 53.272 1.00 4.74 467 GLN A N 1
ATOM 3437 C CA . GLN A 1 445 ? -5.758 -17.179 53.039 1.00 4.29 467 GLN A CA 1
ATOM 3438 C C . GLN A 1 445 ? -6.743 -18.146 52.381 1.00 5.26 467 GLN A C 1
ATOM 3439 O O . GLN A 1 445 ? -6.361 -19.049 51.634 1.00 8.75 467 GLN A O 1
ATOM 3445 N N . ALA A 1 446 ? -8.025 -17.942 52.649 1.00 5.35 468 ALA A N 1
ATOM 3446 C CA . ALA A 1 446 ? -9.075 -18.733 52.011 1.00 10.30 468 ALA A CA 1
ATOM 3447 C C . ALA A 1 446 ? -9.220 -18.311 50.548 1.00 6.40 468 ALA A C 1
ATOM 3448 O O . ALA A 1 446 ? -9.478 -17.136 50.256 1.00 5.42 468 ALA A O 1
ATOM 3450 N N . VAL A 1 447 ? -9.052 -19.264 49.625 1.00 7.22 469 VAL A N 1
ATOM 3451 C CA . VAL A 1 447 ? -9.186 -18.908 48.211 1.00 6.35 469 VAL A CA 1
ATOM 3452 C C . VAL A 1 447 ? -10.621 -18.528 47.876 1.00 10.34 469 VAL A C 1
ATOM 3453 O O . VAL A 1 447 ? -10.861 -17.754 46.940 1.00 10.11 469 VAL A O 1
ATOM 3457 N N . ASP A 1 448 ? -11.595 -19.071 48.608 1.00 8.23 470 ASP A N 1
ATOM 3458 C CA . ASP A 1 448 ? -12.991 -18.680 48.427 1.00 13.31 470 ASP A CA 1
ATOM 3459 C C . ASP A 1 448 ? -13.308 -17.324 49.039 1.00 9.58 470 ASP A C 1
ATOM 3460 O O . ASP A 1 448 ? -14.412 -16.818 48.829 1.00 8.98 470 ASP A O 1
ATOM 3465 N N . GLY A 1 449 ? -12.379 -16.736 49.794 1.00 9.54 471 GLY A N 1
ATOM 3466 C CA . GLY A 1 449 ? -12.602 -15.412 50.340 1.00 7.76 471 GLY A CA 1
ATOM 3467 C C . GLY A 1 449 ? -12.691 -14.360 49.250 1.00 9.70 471 GLY A C 1
ATOM 3468 O O . GLY A 1 449 ? -12.066 -14.466 48.196 1.00 12.10 471 GLY A O 1
ATOM 3469 N N . LYS A 1 450 ? -13.506 -13.340 49.504 1.00 5.51 472 LYS A N 1
ATOM 3470 C CA . LYS A 1 450 ? -13.703 -12.223 48.580 1.00 10.03 472 LYS A CA 1
ATOM 3471 C C . LYS A 1 450 ? -13.875 -10.969 49.420 1.00 8.72 472 LYS A C 1
ATOM 3472 O O . LYS A 1 450 ? -14.924 -10.790 50.039 1.00 8.93 472 LYS A O 1
ATOM 3478 N N . ALA A 1 451 ? -12.867 -10.103 49.432 1.00 7.11 473 ALA A N 1
ATOM 3479 C CA . ALA A 1 451 ? -12.892 -8.902 50.249 1.00 6.54 473 ALA A CA 1
ATOM 3480 C C . ALA A 1 451 ? -13.447 -7.713 49.444 1.00 7.66 473 ALA A C 1
ATOM 3481 O O . ALA A 1 451 ? -12.769 -7.280 48.499 1.00 9.25 473 ALA A O 1
ATOM 3483 N N . PRO A 1 452 ? -14.606 -7.185 49.790 1.00 9.32 474 PRO A N 1
ATOM 3484 C CA . PRO A 1 452 ? -15.076 -5.964 49.119 1.00 9.09 474 PRO A CA 1
ATOM 3485 C C . PRO A 1 452 ? -14.417 -4.729 49.699 1.00 9.05 474 PRO A C 1
ATOM 3486 O O . PRO A 1 452 ? -14.018 -4.690 50.866 1.00 7.87 474 PRO A O 1
ATOM 3490 N N . LEU A 1 453 ? -14.306 -3.716 48.848 1.00 6.41 475 LEU A N 1
ATOM 3491 C CA . LEU A 1 453 ? -14.003 -2.360 49.281 1.00 10.65 475 LEU A CA 1
ATOM 3492 C C . LEU A 1 453 ? -15.262 -1.762 49.889 1.00 14.54 475 LEU A C 1
ATOM 3493 O O . LEU A 1 453 ? -16.268 -1.611 49.191 1.00 18.23 475 LEU A O 1
ATOM 3498 N N . THR A 1 454 ? -15.226 -1.434 51.184 1.00 11.29 476 THR A N 1
ATOM 3499 C CA . THR A 1 454 ? -16.438 -0.984 51.861 1.00 10.82 476 THR A CA 1
ATOM 3500 C C . THR A 1 454 ? -16.572 0.526 51.935 1.00 15.34 476 THR A C 1
ATOM 3501 O O . THR A 1 454 ? -17.697 1.022 52.090 1.00 13.14 476 THR A O 1
ATOM 3505 N N . ALA A 1 455 ? -15.468 1.265 51.853 1.00 9.78 477 ALA A N 1
ATOM 3506 C CA . ALA A 1 455 ? -15.529 2.706 52.061 1.00 11.54 477 ALA A CA 1
ATOM 3507 C C . ALA A 1 455 ? -14.214 3.321 51.613 1.00 12.47 477 ALA A C 1
ATOM 3508 O O . ALA A 1 455 ? -13.177 2.650 51.597 1.00 10.60 477 ALA A O 1
ATOM 3510 N N . HIS A 1 456 ? -14.262 4.599 51.254 1.00 9.12 478 HIS A N 1
ATOM 3511 C CA . HIS A 1 456 ? -13.041 5.294 50.870 1.00 7.92 478 HIS A CA 1
ATOM 3512 C C . HIS A 1 456 ? -13.287 6.794 50.922 1.00 11.10 478 HIS A C 1
ATOM 3513 O O . HIS A 1 456 ? -14.431 7.253 50.945 1.00 9.21 478 HIS A O 1
ATOM 3520 N N . SER A 1 457 ? -12.193 7.550 50.939 1.00 10.08 479 SER A N 1
ATOM 3521 C CA . SER A 1 457 ? -12.274 9.001 50.876 1.00 13.23 479 SER A CA 1
ATOM 3522 C C . SER A 1 457 ? -10.999 9.528 50.236 1.00 11.88 479 SER A C 1
ATOM 3523 O O . SER A 1 457 ? -9.913 8.992 50.480 1.00 9.33 479 SER A O 1
ATOM 3526 N N . SER A 1 458 ? -11.133 10.576 49.416 1.00 10.69 480 SER A N 1
ATOM 3527 C CA . SER A 1 458 ? -9.980 11.286 48.880 1.00 8.07 480 SER A CA 1
ATOM 3528 C C . SER A 1 458 ? -9.661 12.556 49.661 1.00 13.25 480 SER A C 1
ATOM 3529 O O . SER A 1 458 ? -8.847 13.363 49.200 1.00 9.18 480 SER A O 1
ATOM 3532 N N . SER A 1 459 ? -10.291 12.749 50.822 1.00 10.57 481 SER A N 1
ATOM 3533 C CA . SER A 1 459 ? -10.029 13.913 51.663 1.00 11.01 481 SER A CA 1
ATOM 3534 C C . SER A 1 459 ? -8.535 14.154 51.798 1.00 9.22 481 SER A C 1
ATOM 3535 O O . SER A 1 459 ? -7.770 13.229 52.090 1.00 9.91 481 SER A O 1
ATOM 3538 N N . ALA A 1 460 ? -8.132 15.413 51.599 1.00 5.37 482 ALA A N 1
ATOM 3539 C CA . ALA A 1 460 ? -6.721 15.725 51.386 1.00 9.29 482 ALA A CA 1
ATOM 3540 C C . ALA A 1 460 ? -5.837 15.241 52.532 1.00 6.93 482 ALA A C 1
ATOM 3541 O O . ALA A 1 460 ? -4.738 14.731 52.295 1.00 8.26 482 ALA A O 1
ATOM 3543 N N . ASN A 1 461 ? -6.306 15.371 53.776 1.00 6.61 483 ASN A N 1
ATOM 3544 C CA . ASN A 1 461 ? -5.516 15.045 54.962 1.00 9.46 483 ASN A CA 1
ATOM 3545 C C . ASN A 1 461 ? -5.792 13.650 55.496 1.00 9.58 483 ASN A C 1
ATOM 3546 O O . ASN A 1 461 ? -5.215 13.268 56.520 1.00 7.38 483 ASN A O 1
ATOM 3551 N N . PHE A 1 462 ? -6.667 12.892 54.839 1.00 9.11 484 PHE A N 1
ATOM 3552 C CA . PHE A 1 462 ? -7.038 11.571 55.322 1.00 9.47 484 PHE A CA 1
ATOM 3553 C C . PHE A 1 462 ? -7.538 10.744 54.144 1.00 8.38 484 PHE A C 1
ATOM 3554 O O . PHE A 1 462 ? -8.679 10.272 54.157 1.00 9.76 484 PHE A O 1
ATOM 3562 N N . MET A 1 463 ? -6.708 10.586 53.107 1.00 6.00 485 MET A N 1
ATOM 3563 C CA . MET A 1 463 ? -7.094 9.738 51.980 1.00 9.90 485 MET A CA 1
ATOM 3564 C C . MET A 1 463 ? -7.051 8.293 52.441 1.00 8.39 485 MET A C 1
ATOM 3565 O O . MET A 1 463 ? -6.051 7.867 53.020 1.00 7.71 485 MET A O 1
ATOM 3570 N N . ASN A 1 464 ? -8.112 7.527 52.180 1.00 5.76 486 ASN A N 1
ATOM 3571 C CA . ASN A 1 464 ? -8.131 6.184 52.745 1.00 7.59 486 ASN A CA 1
ATOM 3572 C C . ASN A 1 464 ? -9.050 5.260 51.955 1.00 10.23 486 ASN A C 1
ATOM 3573 O O . ASN A 1 464 ? -9.912 5.700 51.187 1.00 7.81 486 ASN A O 1
ATOM 3578 N N . ALA A 1 465 ? -8.866 3.961 52.181 1.00 6.74 487 ALA A N 1
ATOM 3579 C CA . ALA A 1 465 ? -9.805 2.967 51.688 1.00 7.25 487 ALA A CA 1
ATOM 3580 C C . ALA A 1 465 ? -9.844 1.824 52.686 1.00 8.08 487 ALA A C 1
ATOM 3581 O O . ALA A 1 465 ? -8.863 1.562 53.382 1.00 6.63 487 ALA A O 1
ATOM 3583 N N . GLN A 1 466 ? -10.987 1.150 52.752 1.00 8.27 488 GLN A N 1
ATOM 3584 C CA . GLN A 1 466 ? -11.206 0.071 53.706 1.00 7.95 488 GLN A CA 1
ATOM 3585 C C . GLN A 1 466 ? -11.736 -1.158 52.980 1.00 7.02 488 GLN A C 1
ATOM 3586 O O . GLN A 1 466 ? -12.560 -1.037 52.070 1.00 8.16 488 GLN A O 1
ATOM 3592 N N . VAL A 1 467 ? -11.248 -2.340 53.368 1.00 7.81 489 VAL A N 1
ATOM 3593 C CA . VAL A 1 467 ? -11.726 -3.599 52.807 1.00 7.26 489 VAL A CA 1
ATOM 3594 C C . VAL A 1 467 ? -12.103 -4.548 53.939 1.00 9.50 489 VAL A C 1
ATOM 3595 O O . VAL A 1 467 ? -11.473 -4.566 55.002 1.00 6.39 489 VAL A O 1
ATOM 3599 N N . ASP A 1 468 ? -13.139 -5.351 53.704 1.00 5.12 490 ASP A N 1
ATOM 3600 C CA . ASP A 1 468 ? -13.587 -6.326 54.696 1.00 11.23 490 ASP A CA 1
ATOM 3601 C C . ASP A 1 468 ? -12.897 -7.654 54.398 1.00 7.44 490 ASP A C 1
ATOM 3602 O O . ASP A 1 468 ? -13.222 -8.318 53.416 1.00 9.03 490 ASP A O 1
ATOM 3607 N N . LEU A 1 469 ? -11.951 -8.040 55.251 1.00 5.24 491 LEU A N 1
ATOM 3608 C CA . LEU A 1 469 ? -11.131 -9.229 55.043 1.00 7.83 491 LEU A CA 1
ATOM 3609 C C . LEU A 1 469 ? -11.697 -10.474 55.720 1.00 8.47 491 LEU A C 1
ATOM 3610 O O . LEU A 1 469 ? -11.037 -11.512 55.712 1.00 7.34 491 LEU A O 1
ATOM 3615 N N . SER A 1 470 ? -12.890 -10.396 56.314 1.00 6.92 492 SER A N 1
ATOM 3616 C CA . SER A 1 470 ? -13.354 -11.483 57.180 1.00 10.64 492 SER A CA 1
ATOM 3617 C C . SER A 1 470 ? -13.399 -12.824 56.452 1.00 8.29 492 SER A C 1
ATOM 3618 O O . SER A 1 470 ? -13.029 -13.851 57.031 1.00 8.66 492 SER A O 1
ATOM 3621 N N . SER A 1 471 ? -13.837 -12.843 55.184 1.00 9.40 493 SER A N 1
ATOM 3622 C CA . SER A 1 471 ? -13.996 -14.133 54.511 1.00 10.02 493 SER A CA 1
ATOM 3623 C C . SER A 1 471 ? -12.658 -14.767 54.153 1.00 10.39 493 SER A C 1
ATOM 3624 O O . SER A 1 471 ? -12.615 -15.957 53.817 1.00 6.00 493 SER A O 1
ATOM 3627 N N . LEU A 1 472 ? -11.565 -14.006 54.208 1.00 7.36 494 LEU A N 1
ATOM 3628 C CA . LEU A 1 472 ? -10.254 -14.579 53.934 1.00 9.03 494 LEU A CA 1
ATOM 3629 C C . LEU A 1 472 ? -9.718 -15.346 55.135 1.00 8.03 494 LEU A C 1
ATOM 3630 O O . LEU A 1 472 ? -8.796 -16.152 54.982 1.00 7.31 494 LEU A O 1
ATOM 3635 N N . TYR A 1 473 ? -10.297 -15.126 56.317 1.00 9.20 495 TYR A N 1
ATOM 3636 C CA . TYR A 1 473 ? -9.864 -15.747 57.564 1.00 8.02 495 TYR A CA 1
ATOM 3637 C C . TYR A 1 473 ? -11.062 -16.355 58.281 1.00 9.40 495 TYR A C 1
ATOM 3638 O O . TYR A 1 473 ? -11.098 -16.413 59.510 1.00 7.41 495 TYR A O 1
ATOM 3647 N N . LYS A 1 474 ? -12.011 -16.858 57.484 1.00 10.50 496 LYS A N 1
ATOM 3648 C CA . LYS A 1 474 ? -13.335 -17.258 57.952 1.00 15.11 496 LYS A CA 1
ATOM 3649 C C . LYS A 1 474 ? -13.272 -18.284 59.075 1.00 18.46 496 LYS A C 1
ATOM 3650 O O . LYS A 1 474 ? -14.091 -18.246 60.002 1.00 20.83 496 LYS A O 1
ATOM 3656 N N . GLN A 1 475 ? -12.325 -19.217 59.007 1.00 14.41 497 GLN A N 1
ATOM 3657 C CA . GLN A 1 475 ? -12.287 -20.318 59.960 1.00 20.39 497 GLN A CA 1
ATOM 3658 C C . GLN A 1 475 ? -11.520 -19.997 61.239 1.00 20.44 497 GLN A C 1
ATOM 3659 O O . GLN A 1 475 ? -11.580 -20.788 62.189 1.00 17.59 497 GLN A O 1
ATOM 3665 N N . SER A 1 476 ? -10.828 -18.854 61.305 1.00 13.80 498 SER A N 1
ATOM 3666 C CA . SER A 1 476 ? -9.992 -18.527 62.454 1.00 14.02 498 SER A CA 1
ATOM 3667 C C . SER A 1 476 ? -10.466 -17.326 63.266 1.00 11.63 498 SER A C 1
ATOM 3668 O O . SER A 1 476 ? -10.156 -17.261 64.463 1.00 7.91 498 SER A O 1
ATOM 3671 N N . ILE A 1 477 ? -11.194 -16.379 62.669 1.00 10.38 499 ILE A N 1
ATOM 3672 C CA . ILE A 1 477 ? -11.695 -15.213 63.390 1.00 12.27 499 ILE A CA 1
ATOM 3673 C C . ILE A 1 477 ? -13.137 -14.944 62.978 1.00 11.50 499 ILE A C 1
ATOM 3674 O O . ILE A 1 477 ? -13.646 -15.499 62.005 1.00 11.62 499 ILE A O 1
ATOM 3679 N N . ALA A 1 478 ? -13.795 -14.070 63.738 1.00 8.89 500 ALA A N 1
ATOM 3680 C CA . ALA A 1 478 ? -15.171 -13.705 63.426 1.00 10.40 500 ALA A CA 1
ATOM 3681 C C . ALA A 1 478 ? -15.260 -12.538 62.450 1.00 9.71 500 ALA A C 1
ATOM 3682 O O . ALA A 1 478 ? -16.144 -12.534 61.585 1.00 11.22 500 ALA A O 1
ATOM 3684 N N . LYS A 1 479 ? -14.360 -11.563 62.552 1.00 6.97 501 LYS A N 1
ATOM 3685 C CA . LYS A 1 479 ? -14.427 -10.388 61.695 1.00 12.19 501 LYS A CA 1
ATOM 3686 C C . LYS A 1 479 ? -13.052 -9.740 61.599 1.00 10.87 501 LYS A C 1
ATOM 3687 O O . LYS A 1 479 ? -12.316 -9.680 62.590 1.00 8.49 501 LYS A O 1
ATOM 3693 N N . ALA A 1 480 ? -12.728 -9.233 60.408 1.00 6.43 502 ALA A N 1
ATOM 3694 C CA . ALA A 1 480 ? -11.468 -8.532 60.193 1.00 9.88 502 ALA A CA 1
ATOM 3695 C C . ALA A 1 480 ? -11.696 -7.466 59.138 1.00 9.39 502 ALA A C 1
ATOM 3696 O O . ALA A 1 480 ? -12.140 -7.775 58.031 1.00 7.65 502 ALA A O 1
ATOM 3698 N N . ASN A 1 481 ? -11.406 -6.220 59.480 1.00 7.70 503 ASN A N 1
ATOM 3699 C CA . ASN A 1 481 ? -11.480 -5.126 58.528 1.00 9.92 503 ASN A CA 1
ATOM 3700 C C . ASN A 1 481 ? -10.150 -4.383 58.542 1.00 7.16 503 ASN A C 1
ATOM 3701 O O . ASN A 1 481 ? -9.524 -4.239 59.595 1.00 6.20 503 ASN A O 1
ATOM 3706 N N . ARG A 1 482 ? -9.707 -3.930 57.374 1.00 4.64 504 ARG A N 1
ATOM 3707 C CA . ARG A 1 482 ? -8.456 -3.191 57.271 1.00 8.83 504 ARG A CA 1
ATOM 3708 C C . ARG A 1 482 ? -8.698 -1.864 56.565 1.00 7.97 504 ARG A C 1
ATOM 3709 O O . ARG A 1 482 ? -9.327 -1.833 55.506 1.00 6.47 504 ARG A O 1
ATOM 3717 N N . GLY A 1 483 ? -8.186 -0.793 57.161 1.00 2.88 505 GLY A N 1
ATOM 3718 C CA . GLY A 1 483 ? -8.102 0.500 56.501 1.00 4.61 505 GLY A CA 1
ATOM 3719 C C . GLY A 1 483 ? -6.647 0.889 56.319 1.00 8.76 505 GLY A C 1
ATOM 3720 O O . GLY A 1 483 ? -5.802 0.592 57.173 1.00 5.99 505 GLY A O 1
ATOM 3721 N N . ILE A 1 484 ? -6.347 1.502 55.175 1.00 6.29 506 ILE A N 1
ATOM 3722 C CA . ILE A 1 484 ? -5.042 2.106 54.947 1.00 4.20 506 ILE A CA 1
ATOM 3723 C C . ILE A 1 484 ? -5.274 3.547 54.524 1.00 7.20 506 ILE A C 1
ATOM 3724 O O . ILE A 1 484 ? -6.117 3.812 53.663 1.00 4.73 506 ILE A O 1
ATOM 3729 N N . ALA A 1 485 ? -4.538 4.477 55.135 1.00 7.59 507 ALA A N 1
ATOM 3730 C CA . ALA A 1 485 ? -4.742 5.891 54.864 1.00 5.41 507 ALA A CA 1
ATOM 3731 C C . ALA A 1 485 ? -3.415 6.623 54.705 1.00 6.37 507 ALA A C 1
ATOM 3732 O O . ALA A 1 485 ? -2.408 6.266 55.319 1.00 6.03 507 ALA A O 1
ATOM 3734 N N . VAL A 1 486 ? -3.439 7.663 53.876 1.00 7.62 508 VAL A N 1
ATOM 3735 C CA . VAL A 1 486 ? -2.388 8.672 53.822 1.00 5.24 508 VAL A CA 1
ATOM 3736 C C . VAL A 1 486 ? -2.890 9.857 54.638 1.00 7.48 508 VAL A C 1
ATOM 3737 O O . VAL A 1 486 ? -3.941 10.425 54.325 1.00 6.06 508 VAL A O 1
ATOM 3741 N N . VAL A 1 487 ? -2.159 10.223 55.690 1.00 8.78 509 VAL A N 1
ATOM 3742 C CA . VAL A 1 487 ? -2.629 11.181 56.686 1.00 7.99 509 VAL A CA 1
ATOM 3743 C C . VAL A 1 487 ? -1.733 12.413 56.651 1.00 8.84 509 VAL A C 1
ATOM 3744 O O . VAL A 1 487 ? -0.503 12.291 56.626 1.00 8.76 509 VAL A O 1
ATOM 3748 N N . ASP A 1 488 ? -2.355 13.598 56.629 1.00 9.81 510 ASP A N 1
ATOM 3749 C CA . ASP A 1 488 ? -1.674 14.892 56.667 1.00 9.27 510 ASP A CA 1
ATOM 3750 C C . ASP A 1 488 ? -0.648 15.057 55.554 1.00 11.69 510 ASP A C 1
ATOM 3751 O O . ASP A 1 488 ? 0.279 15.867 55.679 1.00 10.56 510 ASP A O 1
ATOM 3756 N N . LYS A 1 489 ? -0.810 14.306 54.463 1.00 10.81 511 LYS A N 1
ATOM 3757 C CA . LYS A 1 489 ? 0.176 14.235 53.384 1.00 9.38 511 LYS A CA 1
ATOM 3758 C C . LYS A 1 489 ? 1.566 13.932 53.927 1.00 11.09 511 LYS A C 1
ATOM 3759 O O . LYS A 1 489 ? 2.583 14.305 53.333 1.00 12.25 511 LYS A O 1
ATOM 3765 N N . ALA A 1 490 ? 1.627 13.220 55.052 1.00 8.89 512 ALA A N 1
ATOM 3766 C CA . ALA A 1 490 ? 2.889 13.104 55.763 1.00 10.35 512 ALA A CA 1
ATOM 3767 C C . ALA A 1 490 ? 3.256 11.661 56.085 1.00 8.59 512 ALA A C 1
ATOM 3768 O O . ALA A 1 490 ? 4.443 11.322 56.112 1.00 8.37 512 ALA A O 1
ATOM 3770 N N . TYR A 1 491 ? 2.266 10.811 56.366 1.00 8.32 513 TYR A N 1
ATOM 3771 C CA . TYR A 1 491 ? 2.569 9.429 56.725 1.00 5.57 513 TYR A CA 1
ATOM 3772 C C . TYR A 1 491 ? 1.422 8.513 56.317 1.00 6.59 513 TYR A C 1
ATOM 3773 O O . TYR A 1 491 ? 0.355 8.961 55.889 1.00 6.78 513 TYR A O 1
ATOM 3782 N N . VAL A 1 492 ? 1.660 7.208 56.461 1.00 5.40 514 VAL A N 1
ATOM 3783 C CA . VAL A 1 492 ? 0.691 6.179 56.112 1.00 4.80 514 VAL A CA 1
ATOM 3784 C C . VAL A 1 492 ? 0.362 5.386 57.372 1.00 9.05 514 VAL A C 1
ATOM 3785 O O . VAL A 1 492 ? 1.241 5.127 58.202 1.00 4.78 514 VAL A O 1
ATOM 3789 N N . VAL A 1 493 ? -0.905 5.019 57.528 1.00 7.13 515 VAL A N 1
ATOM 3790 C CA . VAL A 1 493 ? -1.336 4.195 58.644 1.00 6.37 515 VAL A CA 1
ATOM 3791 C C . VAL A 1 493 ? -2.045 2.968 58.096 1.00 9.08 515 VAL A C 1
ATOM 3792 O O . VAL A 1 493 ? -2.915 3.077 57.222 1.00 7.16 515 VAL A O 1
ATOM 3796 N N . VAL A 1 494 ? -1.653 1.806 58.601 1.00 6.75 516 VAL A N 1
ATOM 3797 C CA . VAL A 1 494 ? -2.296 0.530 58.318 1.00 6.55 516 VAL A CA 1
ATOM 3798 C C . VAL A 1 494 ? -3.034 0.121 59.584 1.00 5.23 516 VAL A C 1
ATOM 3799 O O . VAL A 1 494 ? -2.409 -0.045 60.635 1.00 7.04 516 VAL A O 1
ATOM 3803 N N . GLN A 1 495 ? -4.350 -0.055 59.498 1.00 4.07 517 GLN A N 1
ATOM 3804 C CA . GLN A 1 495 ? -5.145 -0.327 60.691 1.00 6.36 517 GLN A CA 1
ATOM 3805 C C . GLN A 1 495 ? -6.005 -1.556 60.473 1.00 5.56 517 GLN A C 1
ATOM 3806 O O . GLN A 1 495 ? -6.856 -1.571 59.579 1.00 4.40 517 GLN A O 1
ATOM 3812 N N . ASP A 1 496 ? -5.803 -2.567 61.312 1.00 7.58 518 ASP A N 1
ATOM 3813 C CA . ASP A 1 496 ? -6.594 -3.790 61.290 1.00 7.83 518 ASP A CA 1
ATOM 3814 C C . ASP A 1 496 ? -7.457 -3.853 62.536 1.00 8.07 518 ASP A C 1
ATOM 3815 O O . ASP A 1 496 ? -6.949 -3.677 63.648 1.00 7.04 518 ASP A O 1
ATOM 3820 N N . GLU A 1 497 ? -8.748 -4.127 62.350 1.00 5.48 519 GLU A N 1
ATOM 3821 C CA . GLU A 1 497 ? -9.675 -4.322 63.457 1.00 8.02 519 GLU A CA 1
ATOM 3822 C C . GLU A 1 497 ? -10.207 -5.747 63.379 1.00 8.43 519 GLU A C 1
ATOM 3823 O O . GLU A 1 497 ? -10.857 -6.119 62.400 1.00 5.86 519 GLU A O 1
ATOM 3829 N N . ILE A 1 498 ? -9.914 -6.543 64.404 1.00 9.38 520 ILE A N 1
ATOM 3830 C CA . ILE A 1 498 ? -10.138 -7.983 64.377 1.00 7.09 520 ILE A CA 1
ATOM 3831 C C . ILE A 1 498 ? -11.025 -8.360 65.551 1.00 9.69 520 ILE A C 1
ATOM 3832 O O . ILE A 1 498 ? -10.734 -7.996 66.695 1.00 7.19 520 ILE A O 1
ATOM 3837 N N . GLU A 1 499 ? -12.102 -9.088 65.264 1.00 10.22 521 GLU A N 1
ATOM 3838 C CA . GLU A 1 499 ? -12.974 -9.650 66.291 1.00 10.57 521 GLU A CA 1
ATOM 3839 C C . GLU A 1 499 ? -12.768 -11.154 66.318 1.00 7.49 521 GLU A C 1
ATOM 3840 O O . GLU A 1 499 ? -13.050 -11.838 65.331 1.00 9.86 521 GLU A O 1
ATOM 3846 N N . THR A 1 500 ? -12.276 -11.663 67.436 1.00 6.40 522 THR A N 1
ATOM 3847 C CA . THR A 1 500 ? -12.084 -13.094 67.564 1.00 10.55 522 THR A CA 1
ATOM 3848 C C . THR A 1 500 ? -13.417 -13.802 67.780 1.00 12.53 522 THR A C 1
ATOM 3849 O O . THR A 1 500 ? -14.391 -13.220 68.273 1.00 10.80 522 THR A O 1
ATOM 3853 N N . SER A 1 501 ? -13.449 -15.074 67.377 1.00 10.06 523 SER A N 1
ATOM 3854 C CA . SER A 1 501 ? -14.482 -16.047 67.708 1.00 13.18 523 SER A CA 1
ATOM 3855 C C . SER A 1 501 ? -14.295 -16.481 69.162 1.00 11.52 523 SER A C 1
ATOM 3856 O O . SER A 1 501 ? -13.460 -15.897 69.862 1.00 10.65 523 SER A O 1
ATOM 3859 N N . PRO A 1 502 ? -15.028 -17.487 69.661 1.00 12.68 524 PRO A N 1
ATOM 3860 C CA . PRO A 1 502 ? -14.739 -18.006 71.010 1.00 14.69 524 PRO A CA 1
ATOM 3861 C C . PRO A 1 502 ? -13.390 -18.699 71.149 1.00 17.16 524 PRO A C 1
ATOM 3862 O O . PRO A 1 502 ? -13.084 -19.190 72.246 1.00 14.02 524 PRO A O 1
ATOM 3866 N N . ALA A 1 503 ? -12.578 -18.763 70.092 1.00 9.99 525 ALA A N 1
ATOM 3867 C CA . ALA A 1 503 ? -11.229 -19.302 70.172 1.00 11.34 525 ALA A CA 1
ATOM 3868 C C . ALA A 1 503 ? -10.205 -18.180 70.055 1.00 15.20 525 ALA A C 1
ATOM 3869 O O . ALA A 1 503 ? -10.427 -17.190 69.351 1.00 12.33 525 ALA A O 1
ATOM 3871 N N . GLU A 1 504 ? -9.074 -18.346 70.741 1.00 10.62 526 GLU A N 1
ATOM 3872 C CA . GLU A 1 504 ? -7.987 -17.399 70.550 1.00 11.41 526 GLU A CA 1
ATOM 3873 C C . GLU A 1 504 ? -7.423 -17.537 69.135 1.00 12.99 526 GLU A C 1
ATOM 3874 O O . GLU A 1 504 ? -7.652 -18.535 68.440 1.00 11.12 526 GLU A O 1
ATOM 3880 N N . ALA A 1 505 ? -6.702 -16.505 68.699 1.00 9.68 527 ALA A N 1
ATOM 3881 C CA . ALA A 1 505 ? -6.084 -16.496 67.377 1.00 10.78 527 ALA A CA 1
ATOM 3882 C C . ALA A 1 505 ? -4.718 -15.830 67.449 1.00 11.24 527 ALA A C 1
ATOM 3883 O O . ALA A 1 505 ? -4.526 -14.873 68.201 1.00 13.48 527 ALA A O 1
ATOM 3885 N N . THR A 1 506 ? -3.765 -16.334 66.670 1.00 11.35 528 THR A N 1
ATOM 3886 C CA . THR A 1 506 ? -2.468 -15.686 66.532 1.00 8.62 528 THR A CA 1
ATOM 3887 C C . THR A 1 506 ? -2.404 -14.993 65.178 1.00 10.69 528 THR A C 1
ATOM 3888 O O . THR A 1 506 ? -2.655 -15.623 64.148 1.00 11.46 528 THR A O 1
ATOM 3892 N N . VAL A 1 507 ? -2.089 -13.698 65.183 1.00 10.51 529 VAL A N 1
ATOM 3893 C CA . VAL A 1 507 ? -2.090 -12.869 63.981 1.00 8.44 529 VAL A CA 1
ATOM 3894 C C . VAL A 1 507 ? -0.661 -12.439 63.671 1.00 7.90 529 VAL A C 1
ATOM 3895 O O . VAL A 1 507 ? 0.005 -11.821 64.509 1.00 7.92 529 VAL A O 1
ATOM 3899 N N . ARG A 1 508 ? -0.198 -12.735 62.461 1.00 4.52 530 ARG A N 1
ATOM 3900 C CA . ARG A 1 508 ? 1.072 -12.211 61.981 1.00 5.32 530 ARG A CA 1
ATOM 3901 C C . ARG A 1 508 ? 0.819 -11.024 61.061 1.00 5.88 530 ARG A C 1
ATOM 3902 O O . ARG A 1 508 ? 0.019 -11.123 60.120 1.00 4.35 530 ARG A O 1
ATOM 3910 N N . TRP A 1 509 ? 1.471 -9.899 61.366 1.00 5.64 531 TRP A N 1
ATOM 3911 C CA . TRP A 1 509 ? 1.499 -8.708 60.524 1.00 5.61 531 TRP A CA 1
ATOM 3912 C C . TRP A 1 509 ? 2.814 -8.709 59.757 1.00 6.40 531 TRP A C 1
ATOM 3913 O O . TRP A 1 509 ? 3.879 -8.849 60.368 1.00 9.23 531 TRP A O 1
ATOM 3924 N N . THR A 1 510 ? 2.743 -8.564 58.420 1.00 5.38 532 THR A N 1
ATOM 3925 C CA . THR A 1 510 ? 3.907 -8.729 57.551 1.00 5.86 532 THR A CA 1
ATOM 3926 C C . THR A 1 510 ? 4.136 -7.499 56.673 1.00 4.54 532 THR A C 1
ATOM 3927 O O . THR A 1 510 ? 3.188 -6.946 56.109 1.00 5.99 532 THR A O 1
ATOM 3931 N N . LEU A 1 511 ? 5.400 -7.089 56.528 1.00 5.45 533 LEU A N 1
ATOM 3932 C CA . LEU A 1 511 ? 5.782 -6.097 55.516 1.00 6.95 533 LEU A CA 1
ATOM 3933 C C . LEU A 1 511 ? 7.033 -6.573 54.792 1.00 7.15 533 LEU A C 1
ATOM 3934 O O . LEU A 1 511 ? 8.038 -6.911 55.431 1.00 7.81 533 LEU A O 1
ATOM 3939 N N . LEU A 1 512 ? 6.974 -6.578 53.462 1.00 4.93 534 LEU A N 1
ATOM 3940 C CA . LEU A 1 512 ? 8.082 -7.005 52.613 1.00 7.25 534 LEU A CA 1
ATOM 3941 C C . LEU A 1 512 ? 8.792 -5.776 52.046 1.00 5.99 534 LEU A C 1
ATOM 3942 O O . LEU A 1 512 ? 8.146 -4.882 51.481 1.00 3.34 534 LEU A O 1
ATOM 3947 N N . THR A 1 513 ? 10.118 -5.735 52.187 1.00 1.67 535 THR A N 1
ATOM 3948 C CA . THR A 1 513 ? 10.875 -4.555 51.783 1.00 5.29 535 THR A CA 1
ATOM 3949 C C . THR A 1 513 ? 12.209 -4.965 51.185 1.00 6.48 535 THR A C 1
ATOM 3950 O O . THR A 1 513 ? 12.752 -6.021 51.512 1.00 7.97 535 THR A O 1
ATOM 3954 N N . SER A 1 514 ? 12.730 -4.122 50.295 1.00 6.53 536 SER A N 1
ATOM 3955 C CA . SER A 1 514 ? 14.101 -4.254 49.826 1.00 8.15 536 SER A CA 1
ATOM 3956 C C . SER A 1 514 ? 15.040 -3.286 50.529 1.00 11.45 536 SER A C 1
ATOM 3957 O O . SER A 1 514 ? 16.229 -3.232 50.189 1.00 8.43 536 SER A O 1
ATOM 3960 N N . ALA A 1 515 ? 14.537 -2.529 51.506 1.00 8.75 537 ALA A N 1
ATOM 3961 C CA . ALA A 1 515 ? 15.381 -1.645 52.290 1.00 9.76 537 ALA A CA 1
ATOM 3962 C C . ALA A 1 515 ? 16.114 -2.434 53.371 1.00 10.92 537 ALA A C 1
ATOM 3963 O O . ALA A 1 515 ? 15.749 -3.563 53.704 1.00 9.89 537 ALA A O 1
ATOM 3965 N N . THR A 1 516 ? 17.169 -1.825 53.916 1.00 11.99 538 THR A N 1
ATOM 3966 C CA . THR A 1 516 ? 17.854 -2.377 55.079 1.00 12.43 538 THR A CA 1
ATOM 3967 C C . THR A 1 516 ? 17.013 -2.117 56.320 1.00 10.10 538 THR A C 1
ATOM 3968 O O . THR A 1 516 ? 16.484 -1.017 56.491 1.00 10.61 538 THR A O 1
ATOM 3972 N N . VAL A 1 517 ? 16.858 -3.134 57.168 1.00 9.50 539 VAL A N 1
ATOM 3973 C CA . VAL A 1 517 ? 15.963 -3.079 58.324 1.00 11.22 539 VAL A CA 1
ATOM 3974 C C . VAL A 1 517 ? 16.784 -3.047 59.607 1.00 17.54 539 VAL A C 1
ATOM 3975 O O . VAL A 1 517 ? 17.634 -3.918 59.822 1.00 14.53 539 VAL A O 1
ATOM 3979 N N . LYS A 1 518 ? 16.502 -2.071 60.476 1.00 11.06 540 LYS A N 1
ATOM 3980 C CA . LYS A 1 518 ? 17.127 -1.990 61.795 1.00 13.86 540 LYS A CA 1
ATOM 3981 C C . LYS A 1 518 ? 16.034 -1.772 62.827 1.00 12.43 540 LYS A C 1
ATOM 3982 O O . LYS A 1 518 ? 15.261 -0.815 62.722 1.00 11.89 540 LYS A O 1
ATOM 3988 N N . VAL A 1 519 ? 15.946 -2.675 63.800 1.00 10.35 541 VAL A N 1
ATOM 3989 C CA . VAL A 1 519 ? 14.965 -2.540 64.871 1.00 9.85 541 VAL A CA 1
ATOM 3990 C C . VAL A 1 519 ? 15.584 -1.638 65.929 1.00 14.00 541 VAL A C 1
ATOM 3991 O O . VAL A 1 519 ? 16.504 -2.042 66.644 1.00 12.97 541 VAL A O 1
ATOM 3995 N N . THR A 1 520 ? 15.096 -0.405 66.014 1.00 12.20 542 THR A N 1
ATOM 3996 C CA . THR A 1 520 ? 15.670 0.628 66.859 1.00 14.27 542 THR A CA 1
ATOM 3997 C C . THR A 1 520 ? 14.996 0.723 68.220 1.00 16.52 542 THR A C 1
ATOM 3998 O O . THR A 1 520 ? 15.513 1.414 69.105 1.00 16.76 542 THR A O 1
ATOM 4002 N N . GLY A 1 521 ? 13.862 0.053 68.401 1.00 16.48 543 GLY A N 1
ATOM 4003 C CA . GLY A 1 521 ? 13.129 0.050 69.650 1.00 15.67 543 GLY A CA 1
ATOM 4004 C C . GLY A 1 521 ? 12.195 -1.136 69.626 1.00 14.89 543 GLY A C 1
ATOM 4005 O O . GLY A 1 521 ? 12.052 -1.818 68.610 1.00 19.04 543 GLY A O 1
ATOM 4006 N N . ALA A 1 522 ? 11.565 -1.393 70.769 1.00 14.79 544 ALA A N 1
ATOM 4007 C CA . ALA A 1 522 ? 10.662 -2.538 70.841 1.00 15.16 544 ALA A CA 1
ATOM 4008 C C . ALA A 1 522 ? 9.495 -2.407 69.861 1.00 18.72 544 ALA A C 1
ATOM 4009 O O . ALA A 1 522 ? 8.981 -3.424 69.373 1.00 15.11 544 ALA A O 1
ATOM 4011 N N . ASN A 1 523 ? 9.076 -1.174 69.546 1.00 14.70 545 ASN A N 1
ATOM 4012 C CA . ASN A 1 523 ? 7.947 -0.939 68.647 1.00 14.20 545 ASN A CA 1
ATOM 4013 C C . ASN A 1 523 ? 8.347 -0.122 67.423 1.00 16.26 545 ASN A C 1
ATOM 4014 O O . ASN A 1 523 ? 7.479 0.459 66.756 1.00 12.26 545 ASN A O 1
ATOM 4019 N N . GLN A 1 524 ? 9.636 -0.059 67.108 1.00 11.20 546 GLN A N 1
ATOM 4020 C CA . GLN A 1 524 ? 10.084 0.830 66.051 1.00 12.85 546 GLN A CA 1
ATOM 4021 C C . GLN A 1 524 ? 11.166 0.163 65.215 1.00 15.88 546 GLN A C 1
ATOM 4022 O O . GLN A 1 524 ? 12.086 -0.461 65.754 1.00 13.09 546 GLN A O 1
ATOM 4028 N N . ALA A 1 525 ? 11.049 0.295 63.893 1.00 11.09 547 ALA A N 1
ATOM 4029 C CA . ALA A 1 525 ? 12.082 -0.152 62.977 1.00 8.96 547 ALA A CA 1
ATOM 4030 C C . ALA A 1 525 ? 12.385 0.949 61.969 1.00 10.79 547 ALA A C 1
ATOM 4031 O O . ALA A 1 525 ? 11.496 1.704 61.551 1.00 13.39 547 ALA A O 1
ATOM 4033 N N . GLU A 1 526 ? 13.648 1.036 61.586 1.00 11.17 548 GLU A N 1
ATOM 4034 C CA . GLU A 1 526 ? 14.125 2.008 60.613 1.00 9.28 548 GLU A CA 1
ATOM 4035 C C . GLU A 1 526 ? 14.470 1.279 59.325 1.00 8.94 548 GLU A C 1
ATOM 4036 O O . GLU A 1 526 ? 15.282 0.349 59.342 1.00 13.65 548 GLU A O 1
ATOM 4042 N N . LEU A 1 527 ? 13.850 1.685 58.217 1.00 8.79 549 LEU A N 1
ATOM 4043 C CA . LEU A 1 527 ? 14.210 1.199 56.888 1.00 9.80 549 LEU A CA 1
ATOM 4044 C C . LEU A 1 527 ? 15.073 2.250 56.208 1.00 11.12 549 LEU A C 1
ATOM 4045 O O . LEU A 1 527 ? 14.752 3.441 56.252 1.00 10.59 549 LEU A O 1
ATOM 4050 N N . THR A 1 528 ? 16.164 1.813 55.583 1.00 10.47 550 THR A N 1
ATOM 4051 C CA . THR A 1 528 ? 17.071 2.718 54.896 1.00 13.10 550 THR A CA 1
ATOM 4052 C C . THR A 1 528 ? 17.354 2.188 53.498 1.00 12.80 550 THR A C 1
ATOM 4053 O O . THR A 1 528 ? 17.601 0.993 53.314 1.00 11.46 550 THR A O 1
ATOM 4057 N N . LYS A 1 529 ? 17.304 3.084 52.515 1.00 11.08 551 LYS A N 1
ATOM 4058 C CA . LYS A 1 529 ? 17.498 2.707 51.123 1.00 16.04 551 LYS A CA 1
ATOM 4059 C C . LYS A 1 529 ? 17.735 3.949 50.275 1.00 17.17 551 LYS A C 1
ATOM 4060 O O . LYS A 1 529 ? 17.024 4.951 50.425 1.00 12.97 551 LYS A O 1
ATOM 4066 N N . ASP A 1 530 ? 18.740 3.890 49.396 1.00 18.39 552 ASP A N 1
ATOM 4067 C CA . ASP A 1 530 ? 19.052 4.979 48.467 1.00 17.61 552 ASP A CA 1
ATOM 4068 C C . ASP A 1 530 ? 19.221 6.304 49.201 1.00 15.84 552 ASP A C 1
ATOM 4069 O O . ASP A 1 530 ? 18.811 7.363 48.721 1.00 20.11 552 ASP A O 1
ATOM 4074 N N . GLY A 1 531 ? 19.836 6.246 50.377 1.00 16.01 553 GLY A N 1
ATOM 4075 C CA . GLY A 1 531 ? 20.069 7.457 51.136 1.00 19.40 553 GLY A CA 1
ATOM 4076 C C . GLY A 1 531 ? 18.838 8.060 51.769 1.00 20.43 553 GLY A C 1
ATOM 4077 O O . GLY A 1 531 ? 18.897 9.200 52.247 1.00 20.06 553 GLY A O 1
ATOM 4078 N N . LYS A 1 532 ? 17.723 7.336 51.781 1.00 16.40 554 LYS A N 1
ATOM 4079 C CA . LYS A 1 532 ? 16.489 7.773 52.412 1.00 13.60 554 LYS A CA 1
ATOM 4080 C C . LYS A 1 532 ? 16.177 6.885 53.610 1.00 14.10 554 LYS A C 1
ATOM 4081 O O . LYS A 1 532 ? 16.767 5.813 53.791 1.00 13.32 554 LYS A O 1
ATOM 4087 N N . VAL A 1 533 ? 15.221 7.329 54.422 1.00 13.88 555 VAL A N 1
ATOM 4088 C CA . VAL A 1 533 ? 14.832 6.598 55.625 1.00 14.30 555 VAL A CA 1
ATOM 4089 C C . VAL A 1 533 ? 13.316 6.623 55.764 1.00 12.66 555 VAL A C 1
ATOM 4090 O O . VAL A 1 533 ? 12.657 7.604 55.400 1.00 13.02 555 VAL A O 1
ATOM 4094 N N . LEU A 1 534 ? 12.765 5.523 56.270 1.00 8.89 556 LEU A N 1
ATOM 4095 C CA . LEU A 1 534 ? 11.368 5.454 56.657 1.00 8.23 556 LEU A CA 1
ATOM 4096 C C . LEU A 1 534 ? 11.285 4.717 57.983 1.00 9.23 556 LEU A C 1
ATOM 4097 O O . LEU A 1 534 ? 11.997 3.734 58.204 1.00 9.10 556 LEU A O 1
ATOM 4102 N N . THR A 1 535 ? 10.436 5.208 58.874 1.00 9.97 557 THR A N 1
ATOM 4103 C CA . THR A 1 535 ? 10.305 4.646 60.213 1.00 8.79 557 THR A CA 1
ATOM 4104 C C . THR A 1 535 ? 8.978 3.911 60.345 1.00 10.46 557 THR A C 1
ATOM 4105 O O . THR A 1 535 ? 7.916 4.474 60.054 1.00 7.78 557 THR A O 1
ATOM 4109 N N . ILE A 1 536 ? 9.046 2.657 60.784 1.00 8.39 558 ILE A N 1
ATOM 4110 C CA . ILE A 1 536 ? 7.875 1.846 61.085 1.00 5.77 558 ILE A CA 1
ATOM 4111 C C . ILE A 1 536 ? 7.624 1.934 62.581 1.00 11.29 558 ILE A C 1
ATOM 4112 O O . ILE A 1 536 ? 8.525 1.654 63.385 1.00 7.54 558 ILE A O 1
ATOM 4117 N N . GLN A 1 537 ? 6.414 2.334 62.961 1.00 9.47 559 GLN A N 1
ATOM 4118 C CA . GLN A 1 537 ? 6.059 2.419 64.371 1.00 11.25 559 GLN A CA 1
ATOM 4119 C C . GLN A 1 537 ? 4.782 1.638 64.612 1.00 9.59 559 GLN A C 1
ATOM 4120 O O . GLN A 1 537 ? 3.744 1.942 64.015 1.00 8.62 559 GLN A O 1
ATOM 4126 N N . VAL A 1 538 ? 4.856 0.646 65.490 1.00 8.76 560 VAL A N 1
ATOM 4127 C CA . VAL A 1 538 ? 3.684 -0.126 65.885 1.00 10.86 560 VAL A CA 1
ATOM 4128 C C . VAL A 1 538 ? 3.033 0.624 67.040 1.00 10.01 560 VAL A C 1
ATOM 4129 O O . VAL A 1 538 ? 3.586 0.694 68.139 1.00 11.11 560 VAL A O 1
ATOM 4133 N N . MET A 1 539 ? 1.875 1.218 66.770 1.00 7.53 561 MET A N 1
ATOM 4134 C CA . MET A 1 539 ? 1.152 1.984 67.776 1.00 10.76 561 MET A CA 1
ATOM 4135 C C . MET A 1 539 ? 0.258 1.086 68.623 1.00 11.89 561 MET A C 1
ATOM 4136 O O . MET A 1 539 ? 0.124 1.303 69.832 1.00 14.33 561 MET A O 1
ATOM 4141 N N . GLU A 1 540 ? -0.370 0.088 68.004 1.00 8.34 562 GLU A N 1
ATOM 4142 C CA . GLU A 1 540 ? -1.202 -0.888 68.684 1.00 11.58 562 GLU A CA 1
ATOM 4143 C C . GLU A 1 540 ? -0.899 -2.248 68.074 1.00 10.72 562 GLU A C 1
ATOM 4144 O O . GLU A 1 540 ? -0.785 -2.362 66.849 1.00 8.14 562 GLU A O 1
ATOM 4150 N N . PRO A 1 541 ? -0.738 -3.297 68.897 1.00 13.67 563 PRO A N 1
ATOM 4151 C CA . PRO A 1 541 ? -0.703 -3.269 70.361 1.00 13.00 563 PRO A CA 1
ATOM 4152 C C . PRO A 1 541 ? 0.523 -2.523 70.886 1.00 13.47 563 PRO A C 1
ATOM 4153 O O . PRO A 1 541 ? 1.492 -2.357 70.157 1.00 12.28 563 PRO A O 1
ATOM 4157 N N . ALA A 1 542 ? 0.479 -2.059 72.133 1.00 18.76 564 ALA A N 1
ATOM 4158 C CA . ALA A 1 542 ? 1.661 -1.406 72.687 1.00 19.25 564 ALA A CA 1
ATOM 4159 C C . ALA A 1 542 ? 2.807 -2.393 72.883 1.00 17.55 564 ALA A C 1
ATOM 4160 O O . ALA A 1 542 ? 3.977 -2.000 72.817 1.00 24.26 564 ALA A O 1
ATOM 4162 N N . GLN A 1 543 ? 2.498 -3.671 73.123 1.00 22.12 565 GLN A N 1
ATOM 4163 C CA . GLN A 1 543 ? 3.501 -4.686 73.442 1.00 23.15 565 GLN A CA 1
ATOM 4164 C C . GLN A 1 543 ? 3.651 -5.616 72.249 1.00 17.47 565 GLN A C 1
ATOM 4165 O O . GLN A 1 543 ? 2.737 -6.401 71.961 1.00 21.82 565 GLN A O 1
ATOM 4171 N N . ILE A 1 544 ? 4.794 -5.530 71.552 1.00 18.55 566 ILE A N 1
ATOM 4172 C CA . ILE A 1 544 ? 5.086 -6.460 70.467 1.00 15.28 566 ILE A CA 1
ATOM 4173 C C . ILE A 1 544 ? 6.562 -6.829 70.489 1.00 15.70 566 ILE A C 1
ATOM 4174 O O . ILE A 1 544 ? 7.398 -6.115 71.043 1.00 13.90 566 ILE A O 1
ATOM 4179 N N . ASP A 1 545 ? 6.873 -7.954 69.846 1.00 12.95 567 ASP A N 1
ATOM 4180 C CA . ASP A 1 545 ? 8.242 -8.409 69.614 1.00 14.92 567 ASP A CA 1
ATOM 4181 C C . ASP A 1 545 ? 8.488 -8.327 68.110 1.00 12.26 567 ASP A C 1
ATOM 4182 O O . ASP A 1 545 ? 7.985 -9.159 67.349 1.00 12.40 567 ASP A O 1
ATOM 4187 N N . PHE A 1 546 ? 9.240 -7.316 67.679 1.00 10.62 568 PHE A N 1
ATOM 4188 C CA . PHE A 1 546 ? 9.544 -7.187 66.259 1.00 13.58 568 PHE A CA 1
ATOM 4189 C C . PHE A 1 546 ? 10.331 -8.399 65.781 1.00 17.53 568 PHE A C 1
ATOM 4190 O O . PHE A 1 546 ? 11.196 -8.913 66.492 1.00 15.22 568 PHE A O 1
ATOM 4198 N N . LYS A 1 547 ? 10.012 -8.873 64.576 1.00 13.82 569 LYS A N 1
ATOM 4199 C CA . LYS A 1 547 ? 10.667 -10.041 64.000 1.00 16.91 569 LYS A CA 1
ATOM 4200 C C . LYS A 1 547 ? 11.008 -9.754 62.548 1.00 14.31 569 LYS A C 1
ATOM 4201 O O . LYS A 1 547 ? 10.407 -8.890 61.906 1.00 10.98 569 LYS A O 1
ATOM 4207 N N . THR A 1 548 ? 11.977 -10.500 62.028 1.00 14.49 570 THR A N 1
ATOM 4208 C CA . THR A 1 548 ? 12.141 -10.612 60.592 1.00 15.25 570 THR A CA 1
ATOM 4209 C C . THR A 1 548 ? 12.053 -12.080 60.215 1.00 14.84 570 THR A C 1
ATOM 4210 O O . THR A 1 548 ? 12.280 -12.969 61.041 1.00 14.00 570 THR A O 1
ATOM 4214 N N . TRP A 1 549 ? 11.667 -12.321 58.973 1.00 12.60 571 TRP A N 1
ATOM 4215 C CA . TRP A 1 549 ? 11.612 -13.667 58.440 1.00 9.83 571 TRP A CA 1
ATOM 4216 C C . TRP A 1 549 ? 12.389 -13.689 57.135 1.00 11.59 571 TRP A C 1
ATOM 4217 O O . TRP A 1 549 ? 12.431 -12.682 56.419 1.00 10.89 571 TRP A O 1
ATOM 4228 N N . PRO A 1 550 ? 13.034 -14.807 56.814 1.00 12.63 572 PRO A N 1
ATOM 4229 C CA . PRO A 1 550 ? 13.824 -14.875 55.578 1.00 11.88 572 PRO A CA 1
ATOM 4230 C C . PRO A 1 550 ? 12.956 -14.950 54.329 1.00 9.37 572 PRO A C 1
ATOM 4231 O O . PRO A 1 550 ? 11.855 -15.505 54.330 1.00 9.60 572 PRO A O 1
ATOM 4235 N N . THR A 1 551 ? 13.477 -14.385 53.243 1.00 7.73 573 THR A N 1
ATOM 4236 C CA . THR A 1 551 ? 12.843 -14.489 51.938 1.00 11.59 573 THR A CA 1
ATOM 4237 C C . THR A 1 551 ? 13.543 -15.504 51.035 1.00 9.37 573 THR A C 1
ATOM 4238 O O . THR A 1 551 ? 13.230 -15.577 49.847 1.00 9.24 573 THR A O 1
ATOM 4242 N N . GLU A 1 552 ? 14.477 -16.294 51.577 1.00 7.13 574 GLU A N 1
ATOM 4243 C CA . GLU A 1 552 ? 15.176 -17.303 50.786 1.00 9.46 574 GLU A CA 1
ATOM 4244 C C . GLU A 1 552 ? 14.197 -18.374 50.311 1.00 6.52 574 GLU A C 1
ATOM 4245 O O . GLU A 1 552 ? 13.121 -18.541 50.890 1.00 5.98 574 GLU A O 1
ATOM 4251 N N . PRO A 1 553 ? 14.551 -19.120 49.266 1.00 5.81 575 PRO A N 1
ATOM 4252 C CA . PRO A 1 553 ? 13.666 -20.198 48.806 1.00 8.70 575 PRO A CA 1
ATOM 4253 C C . PRO A 1 553 ? 13.342 -21.190 49.917 1.00 9.18 575 PRO A C 1
ATOM 4254 O O . PRO A 1 553 ? 14.161 -21.457 50.802 1.00 8.89 575 PRO A O 1
ATOM 4258 N N . VAL A 1 554 ? 12.117 -21.706 49.880 1.00 6.33 576 VAL A N 1
ATOM 4259 C CA . VAL A 1 554 ? 11.709 -22.825 50.720 1.00 9.29 576 VAL A CA 1
ATOM 4260 C C . VAL A 1 554 ? 11.745 -24.137 49.945 1.00 8.93 576 VAL A C 1
ATOM 4261 O O . VAL A 1 554 ? 12.190 -25.164 50.464 1.00 7.13 576 VAL A O 1
ATOM 4265 N N . TYR A 1 555 ? 11.306 -24.105 48.690 1.00 8.84 577 TYR A N 1
ATOM 4266 C CA . TYR A 1 555 ? 11.392 -25.238 47.784 1.00 9.50 577 TYR A CA 1
ATOM 4267 C C . TYR A 1 555 ? 12.353 -24.913 46.652 1.00 10.03 577 TYR A C 1
ATOM 4268 O O . TYR A 1 555 ? 12.636 -23.744 46.362 1.00 7.64 577 TYR A O 1
ATOM 4277 N N . ASP A 1 556 ? 12.861 -25.965 46.010 1.00 9.63 578 ASP A N 1
ATOM 4278 C CA . ASP A 1 556 ? 13.848 -25.728 44.966 1.00 10.30 578 ASP A CA 1
ATOM 4279 C C . ASP A 1 556 ? 13.248 -25.084 43.718 1.00 10.38 578 ASP A C 1
ATOM 4280 O O . ASP A 1 556 ? 14.007 -24.695 42.824 1.00 11.73 578 ASP A O 1
ATOM 4285 N N . PHE A 1 557 ? 11.925 -24.955 43.630 1.00 10.25 579 PHE A N 1
ATOM 4286 C CA . PHE A 1 557 ? 11.317 -24.203 42.535 1.00 10.07 579 PHE A CA 1
ATOM 4287 C C . PHE A 1 557 ? 11.073 -22.738 42.885 1.00 10.87 579 PHE A C 1
ATOM 4288 O O . PHE A 1 557 ? 10.649 -21.972 42.010 1.00 11.10 579 PHE A O 1
ATOM 4296 N N . ASP A 1 558 ? 11.333 -22.328 44.125 1.00 7.52 580 ASP A N 1
ATOM 4297 C CA . ASP A 1 558 ? 11.247 -20.917 44.482 1.00 6.86 580 ASP A CA 1
ATOM 4298 C C . ASP A 1 558 ? 12.418 -20.148 43.879 1.00 8.91 580 ASP A C 1
ATOM 4299 O O . ASP A 1 558 ? 13.576 -20.562 44.003 1.00 5.87 580 ASP A O 1
ATOM 4304 N N . ALA A 1 559 ? 12.119 -19.016 43.242 1.00 7.62 581 ALA A N 1
ATOM 4305 C CA . ALA A 1 559 ? 13.185 -18.170 42.724 1.00 12.15 581 ALA A CA 1
ATOM 4306 C C . ALA A 1 559 ? 13.878 -17.431 43.867 1.00 10.68 581 ALA A C 1
ATOM 4307 O O . ALA A 1 559 ? 13.251 -17.113 44.877 1.00 8.98 581 ALA A O 1
ATOM 4309 N N . PRO A 1 560 ? 15.178 -17.154 43.728 1.00 10.71 582 PRO A N 1
ATOM 4310 C CA . PRO A 1 560 ? 15.877 -16.351 44.739 1.00 11.45 582 PRO A CA 1
ATOM 4311 C C . PRO A 1 560 ? 15.270 -14.960 44.886 1.00 10.31 582 PRO A C 1
ATOM 4312 O O . PRO A 1 560 ? 14.755 -14.377 43.930 1.00 11.15 582 PRO A O 1
ATOM 4316 N N . ASN A 1 561 ? 15.353 -14.418 46.103 1.00 10.50 583 ASN A N 1
ATOM 4317 C CA . ASN A 1 561 ? 14.863 -13.070 46.403 1.00 10.25 583 ASN A CA 1
ATOM 4318 C C . ASN A 1 561 ? 15.948 -12.245 47.090 1.00 11.08 583 ASN A C 1
ATOM 4319 O O . ASN A 1 561 ? 15.755 -11.748 48.202 1.00 11.64 583 ASN A O 1
ATOM 4324 N N . PRO A 1 562 ? 17.097 -12.054 46.435 1.00 14.19 584 PRO A N 1
ATOM 4325 C CA . PRO A 1 562 ? 18.201 -11.336 47.082 1.00 13.22 584 PRO A CA 1
ATOM 4326 C C . PRO A 1 562 ? 17.829 -9.903 47.420 1.00 11.68 584 PRO A C 1
ATOM 4327 O O . PRO A 1 562 ? 17.111 -9.232 46.676 1.00 11.01 584 PRO A O 1
ATOM 4331 N N . GLY A 1 563 ? 18.324 -9.444 48.568 1.00 12.19 585 GLY A N 1
ATOM 4332 C CA . GLY A 1 563 ? 18.154 -8.062 48.972 1.00 12.00 585 GLY A CA 1
ATOM 4333 C C . GLY A 1 563 ? 16.796 -7.715 49.539 1.00 13.75 585 GLY A C 1
ATOM 4334 O O . GLY A 1 563 ? 16.475 -6.528 49.650 1.00 12.73 585 GLY A O 1
ATOM 4335 N N . THR A 1 564 ? 15.982 -8.710 49.892 1.00 7.49 586 THR A N 1
ATOM 4336 C CA . THR A 1 564 ? 14.657 -8.467 50.442 1.00 9.02 586 THR A CA 1
ATOM 4337 C C . THR A 1 564 ? 14.566 -9.043 51.848 1.00 6.62 586 THR A C 1
ATOM 4338 O O . THR A 1 564 ? 15.303 -9.965 52.217 1.00 6.59 586 THR A O 1
ATOM 4342 N N . THR A 1 565 ? 13.648 -8.472 52.625 1.00 6.73 587 THR A N 1
ATOM 4343 C CA . THR A 1 565 ? 13.428 -8.806 54.025 1.00 5.59 587 THR A CA 1
ATOM 4344 C C . THR A 1 565 ? 11.940 -8.742 54.320 1.00 7.54 587 THR A C 1
ATOM 4345 O O . THR A 1 565 ? 11.256 -7.819 53.862 1.00 7.87 587 THR A O 1
ATOM 4349 N N . LEU A 1 566 ? 11.450 -9.692 55.111 1.00 6.43 588 LEU A N 1
ATOM 4350 C CA . LEU A 1 566 ? 10.115 -9.614 55.695 1.00 8.00 588 LEU A CA 1
ATOM 4351 C C . LEU A 1 566 ? 10.241 -9.168 57.146 1.00 7.39 588 LEU A C 1
ATOM 4352 O O . LEU A 1 566 ? 11.001 -9.765 57.909 1.00 10.56 588 LEU A O 1
ATOM 4357 N N . VAL A 1 567 ? 9.513 -8.121 57.520 1.00 4.75 589 VAL A N 1
ATOM 4358 C CA . VAL A 1 567 ? 9.555 -7.584 58.877 1.00 7.58 589 VAL A CA 1
ATOM 4359 C C . VAL A 1 567 ? 8.131 -7.506 59.410 1.00 8.30 589 VAL A C 1
ATOM 4360 O O . VAL A 1 567 ? 7.174 -7.325 58.652 1.00 8.63 589 VAL A O 1
ATOM 4364 N N . GLY A 1 568 ? 7.988 -7.688 60.714 1.00 9.12 590 GLY A N 1
ATOM 4365 C CA . GLY A 1 568 ? 6.659 -7.616 61.294 1.00 9.41 590 GLY A CA 1
ATOM 4366 C C . GLY A 1 568 ? 6.650 -8.161 62.710 1.00 8.57 590 GLY A C 1
ATOM 4367 O O . GLY A 1 568 ? 7.649 -8.085 63.420 1.00 8.06 590 GLY A O 1
ATOM 4368 N N . PHE A 1 569 ? 5.505 -8.714 63.091 1.00 7.83 591 PHE A N 1
ATOM 4369 C CA . PHE A 1 569 ? 5.308 -9.190 64.451 1.00 10.28 591 PHE A CA 1
ATOM 4370 C C . PHE A 1 569 ? 4.113 -10.130 64.468 1.00 9.41 591 PHE A C 1
ATOM 4371 O O . PHE A 1 569 ? 3.349 -10.226 63.502 1.00 7.74 591 PHE A O 1
ATOM 4379 N N . GLU A 1 570 ? 3.968 -10.828 65.590 1.00 6.76 592 GLU A N 1
ATOM 4380 C CA . GLU A 1 570 ? 2.831 -11.697 65.834 1.00 11.62 592 GLU A CA 1
ATOM 4381 C C . GLU A 1 570 ? 2.167 -11.267 67.134 1.00 13.49 592 GLU A C 1
ATOM 4382 O O . GLU A 1 570 ? 2.847 -10.860 68.083 1.00 18.24 592 GLU A O 1
ATOM 4388 N N . VAL A 1 571 ? 0.840 -11.330 67.161 1.00 12.20 593 VAL A N 1
ATOM 4389 C CA . VAL A 1 571 ? 0.051 -10.959 68.331 1.00 13.82 593 VAL A CA 1
ATOM 4390 C C . VAL A 1 571 ? -0.925 -12.091 68.618 1.00 12.37 593 VAL A C 1
ATOM 4391 O O . VAL A 1 571 ? -1.569 -12.615 67.700 1.00 13.98 593 VAL A O 1
ATOM 4395 N N . LYS A 1 572 ? -1.021 -12.488 69.880 1.00 11.41 594 LYS A N 1
ATOM 4396 C CA . LYS A 1 572 ? -2.035 -13.450 70.288 1.00 13.35 594 LYS A CA 1
ATOM 4397 C C . LYS A 1 572 ? -3.272 -12.687 70.736 1.00 13.54 594 LYS A C 1
ATOM 4398 O O . LYS A 1 572 ? -3.188 -11.827 71.618 1.00 16.24 594 LYS A O 1
ATOM 4404 N N . LEU A 1 573 ? -4.410 -12.985 70.119 1.00 10.57 595 LEU A N 1
ATOM 4405 C CA . LEU A 1 573 ? -5.638 -12.276 70.438 1.00 12.39 595 LEU A CA 1
ATOM 4406 C C . LEU A 1 573 ? -6.552 -13.192 71.232 1.00 9.75 595 LEU A C 1
ATOM 4407 O O . LEU A 1 573 ? -6.913 -14.275 70.745 1.00 10.03 595 LEU A O 1
ATOM 4412 N N . PRO A 1 574 ? -6.954 -12.815 72.435 1.00 10.72 596 PRO A N 1
ATOM 4413 C CA . PRO A 1 574 ? -7.827 -13.692 73.216 1.00 11.93 596 PRO A CA 1
ATOM 4414 C C . PRO A 1 574 ? -9.201 -13.836 72.584 1.00 11.64 596 PRO A C 1
ATOM 4415 O O . PRO A 1 574 ? -9.654 -13.011 71.781 1.00 9.54 596 PRO A O 1
ATOM 4419 N N . ALA A 1 575 ? -9.858 -14.928 72.965 1.00 9.57 597 ALA A N 1
ATOM 4420 C CA . ALA A 1 575 ? -11.214 -15.196 72.525 1.00 12.48 597 ALA A CA 1
ATOM 4421 C C . ALA A 1 575 ? -12.143 -14.043 72.888 1.00 12.01 597 ALA A C 1
ATOM 4422 O O . ALA A 1 575 ? -11.969 -13.381 73.914 1.00 10.76 597 ALA A O 1
ATOM 4424 N N . ASN A 1 576 ? -13.146 -13.811 72.031 1.00 9.04 598 ASN A N 1
ATOM 4425 C CA . ASN A 1 576 ? -14.279 -12.936 72.366 1.00 10.74 598 ASN A CA 1
ATOM 4426 C C . ASN A 1 576 ? -13.858 -11.485 72.564 1.00 13.15 598 ASN A C 1
ATOM 4427 O O . ASN A 1 576 ? -14.426 -10.771 73.399 1.00 9.08 598 ASN A O 1
ATOM 4432 N N . THR A 1 577 ? -12.856 -11.036 71.803 1.00 8.09 599 THR A N 1
ATOM 4433 C CA . THR A 1 577 ? -12.344 -9.684 71.953 1.00 8.57 599 THR A CA 1
ATOM 4434 C C . THR A 1 577 ? -12.397 -8.930 70.630 1.00 12.91 599 THR A C 1
ATOM 4435 O O . THR A 1 577 ? -12.419 -9.514 69.542 1.00 7.76 599 THR A O 1
ATOM 4439 N N . LYS A 1 578 ? -12.429 -7.611 70.748 1.00 11.26 600 LYS A N 1
ATOM 4440 C CA . LYS A 1 578 ? -12.253 -6.709 69.619 1.00 12.08 600 LYS A CA 1
ATOM 4441 C C . LYS A 1 578 ? -10.905 -6.026 69.797 1.00 14.25 600 LYS A C 1
ATOM 4442 O O . LYS A 1 578 ? -10.648 -5.417 70.841 1.00 13.82 600 LYS A O 1
ATOM 4448 N N . SER A 1 579 ? -10.033 -6.158 68.801 1.00 9.18 601 SER A N 1
ATOM 4449 C CA . SER A 1 579 ? -8.653 -5.715 68.931 1.00 9.75 601 SER A CA 1
ATOM 4450 C C . SER A 1 579 ? -8.282 -4.840 67.743 1.00 10.79 601 SER A C 1
ATOM 4451 O O . SER A 1 579 ? -8.877 -4.933 66.671 1.00 11.17 601 SER A O 1
ATOM 4454 N N . VAL A 1 580 ? -7.278 -3.991 67.942 1.00 10.82 602 VAL A N 1
ATOM 4455 C CA . VAL A 1 580 ? -6.747 -3.140 66.883 1.00 9.99 602 VAL A CA 1
ATOM 4456 C C . VAL A 1 580 ? -5.259 -3.412 66.738 1.00 9.54 602 VAL A C 1
ATOM 4457 O O . VAL A 1 580 ? -4.532 -3.496 67.737 1.00 7.94 602 VAL A O 1
ATOM 4461 N N . ILE A 1 581 ? -4.812 -3.566 65.495 1.00 10.04 603 ILE A N 1
ATOM 4462 C CA . ILE A 1 581 ? -3.400 -3.478 65.139 1.00 6.24 603 ILE A CA 1
ATOM 4463 C C . ILE A 1 581 ? -3.246 -2.200 64.328 1.00 7.38 603 ILE A C 1
ATOM 4464 O O . ILE A 1 581 ? -3.973 -1.995 63.349 1.00 8.59 603 ILE A O 1
ATOM 4469 N N . GLN A 1 582 ? -2.346 -1.314 64.754 1.00 6.72 604 GLN A N 1
ATOM 4470 C CA . GLN A 1 582 ? -2.110 -0.069 64.025 1.00 8.98 604 GLN A CA 1
ATOM 4471 C C . GLN A 1 582 ? -0.619 0.166 63.855 1.00 5.45 604 GLN A C 1
ATOM 4472 O O . GLN A 1 582 ? 0.124 0.201 64.841 1.00 7.41 604 GLN A O 1
ATOM 4478 N N . VAL A 1 583 ? -0.193 0.346 62.602 1.00 7.78 605 VAL A N 1
ATOM 4479 C CA . VAL A 1 583 ? 1.209 0.563 62.249 1.00 8.12 605 VAL A CA 1
ATOM 4480 C C . VAL A 1 583 ? 1.283 1.808 61.377 1.00 8.67 605 VAL A C 1
ATOM 4481 O O . VAL A 1 583 ? 0.510 1.937 60.422 1.00 5.80 605 VAL A O 1
ATOM 4485 N N . THR A 1 584 ? 2.220 2.706 61.686 1.00 7.47 606 THR A N 1
ATOM 4486 C CA . THR A 1 584 ? 2.452 3.903 60.887 1.00 5.41 606 THR A CA 1
ATOM 4487 C C . THR A 1 584 ? 3.770 3.795 60.130 1.00 7.94 606 THR A C 1
ATOM 4488 O O . THR A 1 584 ? 4.747 3.222 60.632 1.00 11.42 606 THR A O 1
ATOM 4492 N N . LEU A 1 585 ? 3.783 4.327 58.911 1.00 7.01 607 LEU A N 1
ATOM 4493 C CA . LEU A 1 585 ? 4.966 4.357 58.058 1.00 7.91 607 LEU A CA 1
ATOM 4494 C C . LEU A 1 585 ? 5.263 5.818 57.745 1.00 9.29 607 LEU A C 1
ATOM 4495 O O . LEU A 1 585 ? 4.515 6.457 56.997 1.00 7.70 607 LEU A O 1
ATOM 4500 N N . THR A 1 586 ? 6.353 6.343 58.304 1.00 7.92 608 THR A N 1
ATOM 4501 C CA . THR A 1 586 ? 6.624 7.772 58.223 1.00 5.27 608 THR A CA 1
ATOM 4502 C C . THR A 1 586 ? 7.935 8.025 57.501 1.00 7.68 608 THR A C 1
ATOM 4503 O O . THR A 1 586 ? 9.006 7.649 58.010 1.00 7.29 608 THR A O 1
ATOM 4507 N N . PRO A 1 587 ? 7.899 8.642 56.324 1.00 8.20 609 PRO A N 1
ATOM 4508 C CA . PRO A 1 587 ? 9.135 8.973 55.612 1.00 12.36 609 PRO A CA 1
ATOM 4509 C C . PRO A 1 587 ? 10.008 9.908 56.432 1.00 14.75 609 PRO A C 1
ATOM 4510 O O . PRO A 1 587 ? 9.517 10.702 57.237 1.00 12.15 609 PRO A O 1
ATOM 4514 N N . GLY A 1 588 ? 11.321 9.806 56.208 1.00 15.20 610 GLY A N 1
ATOM 4515 C CA . GLY A 1 588 ? 12.250 10.704 56.869 1.00 20.03 610 GLY A CA 1
ATOM 4516 C C . GLY A 1 588 ? 12.027 12.155 56.500 1.00 22.95 610 GLY A C 1
ATOM 4517 O O . GLY A 1 588 ? 12.340 13.053 57.287 1.00 24.71 610 GLY A O 1
ATOM 4518 N N . SER A 1 589 ? 11.479 12.406 55.307 1.00 21.76 611 SER A N 1
ATOM 4519 C CA . SER A 1 589 ? 11.048 13.748 54.935 1.00 21.15 611 SER A CA 1
ATOM 4520 C C . SER A 1 589 ? 9.937 14.276 55.837 1.00 24.79 611 SER A C 1
ATOM 4521 O O . SER A 1 589 ? 9.690 15.486 55.838 1.00 24.95 611 SER A O 1
ATOM 4524 N N . SER A 1 590 ? 9.298 13.413 56.622 1.00 20.45 612 SER A N 1
ATOM 4525 C CA . SER A 1 590 ? 8.167 13.795 57.456 1.00 21.74 612 SER A CA 1
ATOM 4526 C C . SER A 1 590 ? 8.521 13.888 58.947 1.00 28.14 612 SER A C 1
ATOM 4527 O O . SER A 1 590 ? 9.555 13.388 59.397 1.00 32.00 612 SER A O 1
#

InterPro domains:
  IPR008929 Chondroitin AC/alginate lyase [G3DSA:1.50.10.100] (18-344)
  IPR008929 Chondroitin AC/alginate lyase [SSF48230] (88-325)
  IPR012480 Heparinase II/III-like, C-terminal [PF07940] (387-580)
  IPR032518 Dermatan-sulfate epimerase-like, N-terminal [PF16332] (87-300)